Protein AF-0000000065801643 (afdb_homodimer)

Secondary structure (DSSP, 8-state):
--EEEEEE--SS-TTT-HHHHHHHHHHHHHHHH-TTSEEEEEEGGGTT--PPPHHHHHHHHSPP-GGGGGSTTHHHHHHHHH-SEEEEE---BTTB--HHHHHHHHHH--BTTTEEEETTEEEES-TT-EEEEEEE-SS--SSTTGGGG--HHHHHHHHHHHTT--EEEEEEE--TTSTT--HHHHHHHHHHHHHHHHHH-/--EEEEEE--SS-TTT-HHHHHHHHHHHHHHHH-TTSEEEEEEGGGTT--PPPHHHHHHHHSPP-GGGGGSTTHHHHHHHHH-SEEEEE---BTTB--HHHHHHHHHH--BTTTEEEETTEEEES-TT-EEEEEEE-SS--SSTTGGGG--HHHHHHHHHHHTT--EEEEEEE--TTSTT--HHHHHHHHHHHHHHHHHH-

Organism: Caldicellulosiruptor saccharolyticus (strain ATCC 43494 / DSM 8903 / Tp8T 6331) (NCBI:txid351627)

Nearest PDB structures (foldseek):
  6jxn-assembly2_B  TM=9.187E-01  e=3.057E-22  Bacillus smithii
  3w77-assembly1_B  TM=9.261E-01  e=8.672E-22  Bacillus sp. B29
  6qu0-assembly1_B  TM=9.124E-01  e=9.737E-22  Halalkalibacter okhensis
  3p0r-assembly1_A-2  TM=9.092E-01  e=5.781E-22  Bacillus anthracis str. Sterne
  3w78-assembly2_D  TM=9.044E-01  e=9.737E-22  Bacillus sp. B29

Sequence (402 aa):
MAKLLYIKANPKSDQSSRTFIISEHFIKVYKEFHPNDQIITLDLYKEGIHFLSQEDINDIFAPKTEASKHHPILKYAYQFLEADKYVFAAPMWNLGIPAILKAYIDYITVSGITFKYTEQGAVGLLRGKKAVHIMATGGEYKTPPFSDFEMANRYLKTILGFMGVEDFQTITAQRLDIVGEDVEKIISNALKEAEEIAKRFMAKLLYIKANPKSDQSSRTFIISEHFIKVYKEFHPNDQIITLDLYKEGIHFLSQEDINDIFAPKTEASKHHPILKYAYQFLEADKYVFAAPMWNLGIPAILKAYIDYITVSGITFKYTEQGAVGLLRGKKAVHIMATGGEYKTPPFSDFEMANRYLKTILGFMGVEDFQTITAQRLDIVGEDVEKIISNALKEAEEIAKRF

Solvent-accessible surface area (backbone atoms only — not comparable to full-atom values): 21100 Å² total; per-residue (Å²): 122,50,34,33,38,38,37,36,44,64,66,55,51,60,88,72,25,72,26,38,49,37,43,52,48,20,51,54,43,24,44,71,66,39,71,72,41,46,76,46,78,41,51,47,87,75,66,74,74,67,72,76,43,53,65,52,52,52,58,61,71,41,85,83,52,82,67,39,58,72,33,94,51,44,27,52,20,50,53,58,59,70,34,42,30,38,38,38,31,36,37,54,43,88,48,20,53,35,30,62,48,47,33,49,50,62,43,33,66,32,72,78,63,26,23,38,79,52,97,92,40,77,45,35,61,35,62,90,25,39,38,36,42,28,28,30,31,46,54,68,46,85,49,82,77,40,29,78,53,51,41,26,69,55,45,52,51,48,54,39,38,57,26,26,30,71,53,65,47,75,48,65,33,55,35,63,65,42,87,88,54,62,52,68,59,42,47,53,51,34,39,53,51,29,44,59,47,29,62,72,102,120,50,35,33,38,37,37,38,43,65,66,55,52,59,88,73,25,73,27,37,48,36,42,53,48,20,51,54,43,24,43,71,66,38,72,72,42,46,77,45,78,42,51,48,86,76,66,74,75,66,72,76,43,53,68,52,50,52,57,60,70,41,86,84,52,81,69,38,57,72,33,95,52,45,27,52,19,50,52,58,59,69,36,44,30,38,37,41,31,36,38,55,43,88,47,19,54,37,30,62,47,46,32,51,52,61,43,33,69,30,72,78,64,26,22,37,81,51,96,90,40,77,44,36,61,36,62,90,24,40,37,37,41,29,28,30,30,47,55,69,45,86,50,81,76,39,29,78,52,49,42,27,68,56,46,52,52,48,53,38,37,56,26,25,29,71,52,65,46,75,47,65,34,56,36,63,66,42,88,89,54,62,50,68,58,42,48,52,51,35,41,52,52,31,43,60,48,29,62,72,102

pLDDT: mean 97.33, std 2.16, range [87.81, 98.94]

Foldseek 3Di:
DFEEEEEEDDPDDLVVDLLSVQVVLLVVLLCVQPVPYHYHYHYLVVLPQDAADPVNVVLLQDDDDPCLCVDSQLVLLQVVLRGQEYEARFEDDQLATDPSVVSNLVSNLGAPRQWHADPVGIAADNANGAYEYRYEEQADQPDPPNVVSRHHLVVVQVSNVSNHHNHYYYQYQYNCNPPPDPNVVSSVVSNVVSNVVSNVD/DFEEEEEEDDPDDLVVDLLSVQVVLLVVLLCVQPVPYHYHYHYLVVLPQDAADPVNVVLLQDDDDPCLCVPSQLVLLQVVLRGQEYEARFEDDQLATDPSVVSNLVSNLGDPRQWHADPVGIAADNANGAYEYRYEEQADQPDPPNVVSRHHLVVVQVSNVSNHHNHYYYQYQYNCNPPPDPNVVSSVVSNVVSNVVSNVD

InterPro domains:
  IPR003680 Flavodoxin-like fold [PF02525] (3-196)
  IPR023048 NADH:quinone oxidoreductase, FMN-dependent [MF_01216] (2-201)
  IPR029039 Flavoprotein-like superfamily [G3DSA:3.40.50.360] (1-201)
  IPR029039 Flavoprotein-like superfamily [SSF52218] (1-201)
  IPR050104 FMN-dependent NADH:quinone oxidoreductase, azoreductase type 1 [PTHR43741] (1-201)

Radius of gyration: 21.38 Å; Cα contacts (8 Å, |Δi|>4): 762; chains: 2; bounding box: 57×62×45 Å

Structure (mmCIF, N/CA/C/O backbone):
data_AF-0000000065801643-model_v1
#
loop_
_entity.id
_entity.type
_entity.pdbx_description
1 polymer 'FMN-dependent NADH:quinone oxidoreductase'
#
loop_
_atom_site.group_PDB
_atom_site.id
_atom_site.type_symbol
_atom_site.label_atom_id
_atom_site.label_alt_id
_atom_site.label_comp_id
_atom_site.label_asym_id
_atom_site.label_entity_id
_atom_site.label_seq_id
_atom_site.pdbx_PDB_ins_code
_atom_site.Cartn_x
_atom_site.Cartn_y
_atom_site.Cartn_z
_atom_site.occupancy
_atom_site.B_iso_or_equiv
_atom_site.auth_seq_id
_atom_site.auth_comp_id
_atom_site.auth_asym_id
_atom_site.auth_atom_id
_atom_site.pdbx_PDB_model_num
ATOM 1 N N . MET A 1 1 ? -1.654 -31.312 -13.078 1 92.44 1 MET A N 1
ATOM 2 C CA . MET A 1 1 ? -2.227 -30.797 -11.836 1 92.44 1 MET A CA 1
ATOM 3 C C . MET A 1 1 ? -1.633 -29.438 -11.477 1 92.44 1 MET A C 1
ATOM 5 O O . MET A 1 1 ? -0.413 -29.297 -11.383 1 92.44 1 MET A O 1
ATOM 9 N N . ALA A 1 2 ? -2.504 -28.453 -11.328 1 97.69 2 ALA A N 1
ATOM 10 C CA . ALA A 1 2 ? -2.008 -27.094 -11.055 1 97.69 2 ALA A CA 1
ATOM 11 C C . ALA A 1 2 ? -2.082 -26.781 -9.562 1 97.69 2 ALA A C 1
ATOM 13 O O . ALA A 1 2 ? -2.834 -27.422 -8.82 1 97.69 2 ALA A O 1
ATOM 14 N N . LYS A 1 3 ? -1.218 -25.938 -9.133 1 98.69 3 LYS A N 1
ATOM 15 C CA . LYS A 1 3 ? -1.236 -25.406 -7.777 1 98.69 3 LYS A CA 1
ATOM 16 C C . LYS A 1 3 ? -1.83 -24 -7.754 1 98.69 3 LYS A C 1
ATOM 18 O O . LYS A 1 3 ? -1.33 -23.094 -8.43 1 98.69 3 LYS A O 1
ATOM 23 N N . LEU A 1 4 ? -2.92 -23.828 -7.043 1 98.81 4 LEU A N 1
ATOM 24 C CA . LEU A 1 4 ? -3.572 -22.531 -6.879 1 98.81 4 LEU A CA 1
ATOM 25 C C . LEU A 1 4 ? -3.34 -21.984 -5.477 1 98.81 4 LEU A C 1
ATOM 27 O O . LEU A 1 4 ? -3.652 -22.641 -4.484 1 98.81 4 LEU A O 1
ATOM 31 N N . LEU A 1 5 ? -2.701 -20.875 -5.391 1 98.94 5 LEU A N 1
ATOM 32 C CA . LEU A 1 5 ? -2.482 -20.172 -4.129 1 98.94 5 LEU A CA 1
ATOM 33 C C . LEU A 1 5 ? -3.598 -19.172 -3.861 1 98.94 5 LEU A C 1
ATOM 35 O O . LEU A 1 5 ? -3.756 -18.188 -4.609 1 98.94 5 LEU A O 1
ATOM 39 N N . TYR A 1 6 ? -4.441 -19.422 -2.85 1 98.88 6 TYR A N 1
ATOM 40 C CA . TYR A 1 6 ? -5.551 -18.578 -2.42 1 98.88 6 TYR A CA 1
ATOM 41 C C . TYR A 1 6 ? -5.129 -17.672 -1.267 1 98.88 6 TYR A C 1
ATOM 43 O O . TYR A 1 6 ? -5 -18.125 -0.128 1 98.88 6 TYR A O 1
ATOM 51 N N . ILE A 1 7 ? -4.934 -16.359 -1.586 1 98.94 7 ILE A N 1
ATOM 52 C CA . ILE A 1 7 ? -4.379 -15.391 -0.647 1 98.94 7 ILE A CA 1
ATOM 53 C C . ILE A 1 7 ? -5.496 -14.516 -0.081 1 98.94 7 ILE A C 1
ATOM 55 O O . ILE A 1 7 ? -6.148 -13.773 -0.819 1 98.94 7 ILE A O 1
ATOM 59 N N . LYS A 1 8 ? -5.707 -14.594 1.217 1 98.81 8 LYS A N 1
ATOM 60 C CA . LYS A 1 8 ? -6.75 -13.852 1.921 1 98.81 8 LYS A CA 1
ATOM 61 C C . LYS A 1 8 ? -6.16 -12.688 2.715 1 98.81 8 LYS A C 1
ATOM 63 O O . LYS A 1 8 ? -5.285 -12.891 3.562 1 98.81 8 LYS A O 1
ATOM 68 N N . ALA A 1 9 ? -6.66 -11.477 2.43 1 98.69 9 ALA A N 1
ATOM 69 C CA . ALA A 1 9 ? -6.094 -10.297 3.076 1 98.69 9 ALA A CA 1
ATOM 70 C C . ALA A 1 9 ? -7.188 -9.43 3.697 1 98.69 9 ALA A C 1
ATOM 72 O O . ALA A 1 9 ? -7.289 -8.242 3.398 1 98.69 9 ALA A O 1
ATOM 73 N N . ASN A 1 10 ? -7.941 -9.953 4.59 1 97.88 10 ASN A N 1
ATOM 74 C CA . ASN A 1 10 ? -8.984 -9.305 5.375 1 97.88 10 ASN A CA 1
ATOM 75 C C . ASN A 1 10 ? -9.125 -9.945 6.754 1 97.88 10 ASN A C 1
ATOM 77 O O . ASN A 1 10 ? -9.117 -11.164 6.883 1 97.88 10 ASN A O 1
ATOM 81 N N . PRO A 1 11 ? -9.18 -9.133 7.816 1 97.44 11 PRO A N 1
ATOM 82 C CA . PRO A 1 11 ? -9.273 -9.719 9.156 1 97.44 11 PRO A CA 1
ATOM 83 C C . PRO A 1 11 ? -10.68 -10.211 9.484 1 97.44 11 PRO A C 1
ATOM 85 O O . PRO A 1 11 ? -10.875 -10.906 10.484 1 97.44 11 PRO A O 1
ATOM 88 N N . LYS A 1 12 ? -11.695 -9.844 8.711 1 95.81 12 LYS A N 1
ATOM 89 C CA . LYS A 1 12 ? -13.07 -10.281 8.93 1 95.81 12 LYS A CA 1
ATOM 90 C C . LYS A 1 12 ? -13.219 -11.773 8.633 1 95.81 12 LYS A C 1
ATOM 92 O O . LYS A 1 12 ? -12.422 -12.344 7.891 1 95.81 12 LYS A O 1
ATOM 97 N N . SER A 1 13 ? -14.227 -12.375 9.18 1 94 13 SER A N 1
ATOM 98 C CA . SER A 1 13 ? -14.523 -13.781 8.906 1 94 13 SER A CA 1
ATOM 99 C C . SER A 1 13 ? -15.062 -13.961 7.492 1 94 13 SER A C 1
ATOM 101 O O . SER A 1 13 ? -15.469 -13 6.848 1 94 13 SER A O 1
ATOM 103 N N . ASP A 1 14 ? -15.078 -15.164 7.008 1 94 14 ASP A N 1
ATOM 104 C CA . ASP A 1 14 ? -15.562 -15.508 5.676 1 94 14 ASP A CA 1
ATOM 105 C C . ASP A 1 14 ? -17.016 -15.078 5.496 1 94 14 ASP A C 1
ATOM 107 O O . ASP A 1 14 ? -17.438 -14.703 4.395 1 94 14 ASP A O 1
ATOM 111 N N . GLN A 1 15 ? -17.75 -15.062 6.621 1 91.94 15 GLN A N 1
ATOM 112 C CA . GLN A 1 15 ? -19.172 -14.758 6.555 1 91.94 15 GLN A CA 1
ATOM 113 C C . GLN A 1 15 ? -19.422 -13.258 6.641 1 91.94 15 GLN A C 1
ATOM 115 O O . GLN A 1 15 ? -20.422 -12.758 6.105 1 91.94 15 GLN A O 1
ATOM 120 N N . SER A 1 16 ? -18.5 -12.594 7.172 1 93.25 16 SER A N 1
ATOM 121 C CA . SER A 1 16 ? -18.719 -11.18 7.43 1 93.25 16 SER A CA 1
ATOM 122 C C . SER A 1 16 ? -18.062 -10.305 6.367 1 93.25 16 SER A C 1
ATOM 124 O O . SER A 1 16 ? -18.375 -9.125 6.238 1 93.25 16 SER A O 1
ATOM 126 N N . SER A 1 17 ? -17.156 -10.867 5.656 1 96.5 17 SER A N 1
ATOM 127 C CA . SER A 1 17 ? -16.469 -10.141 4.594 1 96.5 17 SER A CA 1
ATOM 128 C C . SER A 1 17 ? -17.172 -10.328 3.254 1 96.5 17 SER A C 1
ATOM 130 O O . SER A 1 17 ? -17.297 -11.453 2.764 1 96.5 17 SER A O 1
ATOM 132 N N . ARG A 1 18 ? -17.656 -9.266 2.672 1 97.44 18 ARG A N 1
ATOM 133 C CA . ARG A 1 18 ? -18.266 -9.32 1.351 1 97.44 18 ARG A CA 1
ATOM 134 C C . ARG A 1 18 ? -17.297 -9.859 0.312 1 97.44 18 ARG A C 1
ATOM 136 O O . ARG A 1 18 ? -17.688 -10.602 -0.594 1 97.44 18 ARG A O 1
ATOM 143 N N . THR A 1 19 ? -15.984 -9.492 0.449 1 98.56 19 THR A N 1
ATOM 144 C CA . THR A 1 19 ? -14.93 -10.016 -0.412 1 98.56 19 THR A CA 1
ATOM 145 C C . THR A 1 19 ? -14.82 -11.531 -0.283 1 98.56 19 THR A C 1
ATOM 147 O O . THR A 1 19 ? -14.773 -12.242 -1.288 1 98.56 19 THR A O 1
ATOM 150 N N . PHE A 1 20 ? -14.828 -12.047 0.951 1 98.62 20 PHE A N 1
ATOM 151 C CA . PHE A 1 20 ? -14.633 -13.469 1.178 1 98.62 20 PHE A CA 1
ATOM 152 C C . PHE A 1 20 ? -15.859 -14.266 0.747 1 98.62 20 PHE A C 1
ATOM 154 O O . PHE A 1 20 ? -15.734 -15.398 0.273 1 98.62 20 PHE A O 1
ATOM 161 N N . ILE A 1 21 ? -17.078 -13.648 0.85 1 98.5 21 ILE A N 1
ATOM 162 C CA . ILE A 1 21 ? -18.266 -14.312 0.346 1 98.5 21 ILE A CA 1
ATOM 163 C C . ILE A 1 21 ? -18.094 -14.641 -1.134 1 98.5 21 ILE A C 1
ATOM 165 O O . ILE A 1 21 ? -18.359 -15.766 -1.562 1 98.5 21 ILE A O 1
ATOM 169 N N . ILE A 1 22 ? -17.562 -13.734 -1.875 1 98.81 22 ILE A N 1
ATOM 170 C CA . ILE A 1 22 ? -17.375 -13.906 -3.312 1 98.81 22 ILE A CA 1
ATOM 171 C C . ILE A 1 22 ? -16.203 -14.844 -3.578 1 98.81 22 ILE A C 1
ATOM 173 O O . ILE A 1 22 ? -16.297 -15.758 -4.398 1 98.81 22 ILE A O 1
ATOM 177 N N . SER A 1 23 ? -15.062 -14.68 -2.877 1 98.88 23 SER A N 1
ATOM 178 C CA . SER A 1 23 ? -13.867 -15.461 -3.148 1 98.88 23 SER A CA 1
ATOM 179 C C . SER A 1 23 ? -14.055 -16.922 -2.729 1 98.88 23 SER A C 1
ATOM 181 O O . SER A 1 23 ? -13.562 -17.828 -3.396 1 98.88 23 SER A O 1
ATOM 183 N N . GLU A 1 24 ? -14.758 -17.125 -1.599 1 98.75 24 GLU A N 1
ATOM 184 C CA . GLU A 1 24 ? -15.031 -18.5 -1.17 1 98.75 24 GLU A CA 1
ATOM 185 C C . GLU A 1 24 ? -15.914 -19.219 -2.18 1 98.75 24 GLU A C 1
ATOM 187 O O . GLU A 1 24 ? -15.727 -20.406 -2.434 1 98.75 24 GLU A O 1
ATOM 192 N N . HIS A 1 25 ? -16.859 -18.484 -2.711 1 98.75 25 HIS A N 1
ATOM 193 C CA . HIS A 1 25 ? -17.688 -19.078 -3.764 1 98.75 25 HIS A CA 1
ATOM 194 C C . HIS A 1 25 ? -16.859 -19.406 -4.996 1 98.75 25 HIS A C 1
ATOM 196 O O . HIS A 1 25 ? -17 -20.484 -5.574 1 98.75 25 HIS A O 1
ATOM 202 N N . PHE A 1 26 ? -15.969 -18.5 -5.418 1 98.94 26 PHE A N 1
ATOM 203 C CA . PHE A 1 26 ? -15.039 -18.766 -6.516 1 98.94 26 PHE A CA 1
ATOM 204 C C . PHE A 1 26 ? -14.266 -20.047 -6.277 1 98.94 26 PHE A C 1
ATOM 206 O O . PHE A 1 26 ? -14.195 -20.906 -7.164 1 98.94 26 PHE A O 1
ATOM 213 N N . ILE A 1 27 ? -13.695 -20.188 -5.094 1 98.88 27 ILE A N 1
ATOM 214 C CA . ILE A 1 27 ? -12.852 -21.328 -4.758 1 98.88 27 ILE A CA 1
ATOM 215 C C . ILE A 1 27 ? -13.672 -22.609 -4.777 1 98.88 27 ILE A C 1
ATOM 217 O O . ILE A 1 27 ? -13.219 -23.641 -5.266 1 98.88 27 ILE A O 1
ATOM 221 N N . LYS A 1 28 ? -14.891 -22.531 -4.215 1 98.62 28 LYS A N 1
ATOM 222 C CA . LYS A 1 28 ? -15.773 -23.688 -4.215 1 98.62 28 LYS A CA 1
ATOM 223 C C . LYS A 1 28 ? -16.047 -24.172 -5.637 1 98.62 28 LYS A C 1
ATOM 225 O O . LYS A 1 28 ? -15.898 -25.359 -5.934 1 98.62 28 LYS A O 1
ATOM 230 N N . VAL A 1 29 ? -16.422 -23.297 -6.512 1 98.81 29 VAL A N 1
ATOM 231 C CA . VAL A 1 29 ? -16.719 -23.641 -7.898 1 98.81 29 VAL A CA 1
ATOM 232 C C . VAL A 1 29 ? -15.453 -24.125 -8.594 1 98.81 29 VAL A C 1
ATOM 234 O O . VAL A 1 29 ? -15.484 -25.109 -9.336 1 98.81 29 VAL A O 1
ATOM 237 N N . TYR A 1 30 ? -14.312 -23.422 -8.383 1 98.81 30 TYR A N 1
ATOM 238 C CA . TYR A 1 30 ? -13.039 -23.828 -8.961 1 98.81 30 TYR A CA 1
ATOM 239 C C . TYR A 1 30 ? -12.711 -25.281 -8.633 1 98.81 30 TYR A C 1
ATOM 241 O O . TYR A 1 30 ? -12.312 -26.047 -9.516 1 98.81 30 TYR A O 1
ATOM 249 N N . LYS A 1 31 ? -12.883 -25.609 -7.406 1 98.31 31 LYS A N 1
ATOM 250 C CA . LYS A 1 31 ? -12.594 -26.969 -6.949 1 98.31 31 LYS A CA 1
ATOM 251 C C . LYS A 1 31 ? -13.461 -27.984 -7.688 1 98.31 31 LYS A C 1
ATOM 253 O O . LYS A 1 31 ? -12.992 -29.078 -8.008 1 98.31 31 LYS A O 1
ATOM 258 N N . GLU A 1 32 ? -14.656 -27.625 -7.926 1 98.19 32 GLU A N 1
ATOM 259 C CA . GLU A 1 32 ? -15.586 -28.516 -8.617 1 98.19 32 GLU A CA 1
ATOM 260 C C . GLU A 1 32 ? -15.148 -28.75 -10.055 1 98.19 32 GLU A C 1
ATOM 262 O O . GLU A 1 32 ? -15.281 -29.875 -10.57 1 98.19 32 GLU A O 1
ATOM 267 N N . PHE A 1 33 ? -14.594 -27.797 -10.648 1 98.19 33 PHE A N 1
ATOM 268 C CA . PHE A 1 33 ? -14.297 -27.891 -12.07 1 98.19 33 PHE A CA 1
ATOM 269 C C . PHE A 1 33 ? -12.836 -28.234 -12.305 1 98.19 33 PHE A C 1
ATOM 271 O O . PHE A 1 33 ? -12.438 -28.594 -13.414 1 98.19 33 PHE A O 1
ATOM 278 N N . HIS A 1 34 ? -12.031 -28.141 -11.273 1 98.25 34 HIS A N 1
ATOM 279 C CA . HIS A 1 34 ? -10.625 -28.516 -11.312 1 98.25 34 HIS A CA 1
ATOM 280 C C . HIS A 1 34 ? -10.266 -29.438 -10.141 1 98.25 34 HIS A C 1
ATOM 282 O O . HIS A 1 34 ? -9.367 -29.125 -9.359 1 98.25 34 HIS A O 1
ATOM 288 N N . PRO A 1 35 ? -10.852 -30.562 -10.094 1 97.38 35 PRO A N 1
ATOM 289 C CA . PRO A 1 35 ? -10.766 -31.438 -8.914 1 97.38 35 PRO A CA 1
ATOM 290 C C . PRO A 1 35 ? -9.352 -31.953 -8.672 1 97.38 35 PRO A C 1
ATOM 292 O O . PRO A 1 35 ? -9.023 -32.375 -7.559 1 97.38 35 PRO A O 1
ATOM 295 N N . ASN A 1 36 ? -8.477 -31.906 -9.633 1 97.94 36 ASN A N 1
ATOM 296 C CA . ASN A 1 36 ? -7.137 -32.469 -9.477 1 97.94 36 ASN A CA 1
ATOM 297 C C . ASN A 1 36 ? -6.137 -31.391 -9.047 1 97.94 36 ASN A C 1
ATOM 299 O O . ASN A 1 36 ? -4.996 -31.688 -8.695 1 97.94 36 ASN A O 1
ATOM 303 N N . ASP A 1 37 ? -6.523 -30.109 -9.117 1 98.44 37 ASP A N 1
ATOM 304 C CA . ASP A 1 37 ? -5.633 -29.016 -8.727 1 98.44 37 ASP A CA 1
ATOM 305 C C . ASP A 1 37 ? -5.488 -28.938 -7.207 1 98.44 37 ASP A C 1
ATOM 307 O O . ASP A 1 37 ? -6.402 -29.312 -6.473 1 98.44 37 ASP A O 1
ATOM 311 N N . GLN A 1 38 ? -4.363 -28.609 -6.758 1 98.62 38 GLN A N 1
ATOM 312 C CA . GLN A 1 38 ? -4.113 -28.375 -5.34 1 98.62 38 GLN A CA 1
ATOM 313 C C . GLN A 1 38 ? -4.375 -26.922 -4.973 1 98.62 38 GLN A C 1
ATOM 315 O O . GLN A 1 38 ? -3.844 -26 -5.609 1 98.62 38 GLN A O 1
ATOM 320 N N . ILE A 1 39 ? -5.207 -26.734 -4 1 98.62 39 ILE A N 1
ATOM 321 C CA . ILE A 1 39 ? -5.484 -25.391 -3.51 1 98.62 39 ILE A CA 1
ATOM 322 C C . ILE A 1 39 ? -4.781 -25.172 -2.172 1 98.62 39 ILE A C 1
ATOM 324 O O . ILE A 1 39 ? -4.973 -25.938 -1.229 1 98.62 39 ILE A O 1
ATOM 328 N N . ILE A 1 40 ? -3.928 -24.219 -2.072 1 98.62 40 ILE A N 1
ATOM 329 C CA . ILE A 1 40 ? -3.248 -23.812 -0.848 1 98.62 40 ILE A CA 1
ATOM 330 C C . ILE A 1 40 ? -3.805 -22.469 -0.376 1 98.62 40 ILE A C 1
ATOM 332 O O . ILE A 1 40 ? -3.742 -21.469 -1.102 1 98.62 40 ILE A O 1
ATOM 336 N N . THR A 1 41 ? -4.375 -22.438 0.786 1 98.56 41 THR A N 1
ATOM 337 C CA . THR A 1 41 ? -4.945 -21.219 1.335 1 98.56 41 THR A CA 1
ATOM 338 C C . THR A 1 41 ? -3.945 -20.516 2.25 1 98.56 41 THR A C 1
ATOM 340 O O . THR A 1 41 ? -3.389 -21.125 3.158 1 98.56 41 THR A O 1
ATOM 343 N N . LEU A 1 42 ? -3.715 -19.328 1.94 1 98.5 42 LEU A N 1
ATOM 344 C CA . LEU A 1 42 ? -2.848 -18.469 2.742 1 98.5 42 LEU A CA 1
ATOM 345 C C . LEU A 1 42 ? -3.633 -17.297 3.338 1 98.5 42 LEU A C 1
ATOM 347 O O . LEU A 1 42 ? -3.877 -16.297 2.66 1 98.5 42 LEU A O 1
ATOM 351 N N . ASP A 1 43 ? -4.055 -17.453 4.566 1 98.62 43 ASP A N 1
ATOM 352 C CA . ASP A 1 43 ? -4.648 -16.344 5.309 1 98.62 43 ASP A CA 1
ATOM 353 C C . ASP A 1 43 ? -3.568 -15.469 5.93 1 98.62 43 ASP A C 1
ATOM 355 O O . ASP A 1 43 ? -2.939 -15.844 6.918 1 98.62 43 ASP A O 1
ATOM 359 N N . LEU A 1 44 ? -3.383 -14.266 5.461 1 98.75 44 LEU A N 1
ATOM 360 C CA . LEU A 1 44 ? -2.238 -13.445 5.836 1 98.75 44 LEU A CA 1
ATOM 361 C C . LEU A 1 44 ? -2.311 -13.055 7.309 1 98.75 44 LEU A C 1
ATOM 363 O O . LEU A 1 44 ? -1.278 -12.883 7.961 1 98.75 44 LEU A O 1
ATOM 367 N N . TYR A 1 45 ? -3.502 -12.93 7.852 1 98.19 45 TYR A N 1
ATOM 368 C CA . TYR A 1 45 ? -3.654 -12.531 9.25 1 98.19 45 TYR A CA 1
ATOM 369 C C . TYR A 1 45 ? -3.307 -13.688 10.18 1 98.19 45 TYR A C 1
ATOM 371 O O . TYR A 1 45 ? -3.16 -13.484 11.391 1 98.19 45 TYR A O 1
ATOM 379 N N . LYS A 1 46 ? -3.088 -14.875 9.617 1 97.75 46 LYS A N 1
ATOM 380 C CA . LYS A 1 46 ? -2.736 -16.031 10.438 1 97.75 46 LYS A CA 1
ATOM 381 C C . LYS A 1 46 ? -1.283 -16.438 10.211 1 97.75 46 LYS A C 1
ATOM 383 O O . LYS A 1 46 ? -0.817 -17.438 10.773 1 97.75 46 LYS A O 1
ATOM 388 N N . GLU A 1 47 ? -0.497 -15.711 9.414 1 97.38 47 GLU A N 1
ATOM 389 C CA . GLU A 1 47 ? 0.842 -16.109 9 1 97.38 47 GLU A CA 1
ATOM 390 C C . GLU A 1 47 ? 1.915 -15.406 9.82 1 97.38 47 GLU A C 1
ATOM 392 O O . GLU A 1 47 ? 3.105 -15.695 9.68 1 97.38 47 GLU A O 1
ATOM 397 N N . GLY A 1 48 ? 1.515 -14.461 10.641 1 96.12 48 GLY A N 1
ATOM 398 C CA . GLY A 1 48 ? 2.502 -13.703 11.391 1 96.12 48 GLY A CA 1
ATOM 399 C C . GLY A 1 48 ? 3.281 -12.719 10.539 1 96.12 48 GLY A C 1
ATOM 400 O O . GLY A 1 48 ? 4.473 -12.5 10.758 1 96.12 48 GLY A O 1
ATOM 401 N N . ILE A 1 49 ? 2.65 -12.203 9.516 1 97.81 49 ILE A N 1
ATOM 402 C CA . ILE A 1 49 ? 3.246 -11.195 8.633 1 97.81 49 ILE A CA 1
ATOM 403 C C . ILE A 1 49 ? 3.605 -9.953 9.438 1 97.81 49 ILE A C 1
ATOM 405 O O . ILE A 1 49 ? 2.834 -9.516 10.297 1 97.81 49 ILE A O 1
ATOM 409 N N . HIS A 1 50 ? 4.77 -9.367 9.188 1 98.12 50 HIS A N 1
ATOM 410 C CA . HIS A 1 50 ? 5.219 -8.133 9.828 1 98.12 50 HIS A CA 1
ATOM 411 C C . HIS A 1 50 ? 5.824 -7.172 8.812 1 98.12 50 HIS A C 1
ATOM 413 O O . HIS A 1 50 ? 5.996 -7.523 7.645 1 98.12 50 HIS A O 1
ATOM 419 N N . PHE A 1 51 ? 6.035 -5.965 9.203 1 98.56 51 PHE A N 1
ATOM 420 C CA . PHE A 1 51 ? 6.719 -4.996 8.352 1 98.56 51 PHE A CA 1
ATOM 421 C C . PHE A 1 51 ? 8.203 -5.328 8.25 1 98.56 51 PHE A C 1
ATOM 423 O O . PHE A 1 51 ? 8.836 -5.688 9.242 1 98.56 51 PHE A O 1
ATOM 430 N N . LEU A 1 52 ? 8.781 -5.223 7.098 1 98.25 52 LEU A N 1
ATOM 431 C CA . LEU A 1 52 ? 10.172 -5.602 6.879 1 98.25 52 LEU A CA 1
ATOM 432 C C . LEU A 1 52 ? 11.109 -4.734 7.711 1 98.25 52 LEU A C 1
ATOM 434 O O . LEU A 1 52 ? 11.031 -3.504 7.656 1 98.25 52 LEU A O 1
ATOM 438 N N . SER A 1 53 ? 11.984 -5.352 8.453 1 97.38 53 SER A N 1
ATOM 439 C CA . SER A 1 53 ? 13.07 -4.691 9.18 1 97.38 53 SER A CA 1
ATOM 440 C C . SER A 1 53 ? 14.305 -4.531 8.305 1 97.38 53 SER A C 1
ATOM 442 O O . SER A 1 53 ? 14.336 -5.027 7.172 1 97.38 53 SER A O 1
ATOM 444 N N . GLN A 1 54 ? 15.234 -3.826 8.812 1 96.19 54 GLN A N 1
ATOM 445 C CA . GLN A 1 54 ? 16.5 -3.705 8.086 1 96.19 54 GLN A CA 1
ATOM 446 C C . GLN A 1 54 ? 17.141 -5.07 7.879 1 96.19 54 GLN A C 1
ATOM 448 O O . GLN A 1 54 ? 17.703 -5.344 6.812 1 96.19 54 GLN A O 1
ATOM 453 N N . GLU A 1 55 ? 17.078 -5.895 8.875 1 96.75 55 GLU A N 1
ATOM 454 C CA . GLU A 1 55 ? 17.625 -7.242 8.781 1 96.75 55 GLU A CA 1
ATOM 455 C C . GLU A 1 55 ? 16.906 -8.055 7.707 1 96.75 55 GLU A C 1
ATOM 457 O O . GLU A 1 55 ? 17.547 -8.766 6.93 1 96.75 55 GLU A O 1
ATOM 462 N N . ASP A 1 56 ? 15.586 -7.992 7.688 1 97.25 56 ASP A N 1
ATOM 463 C CA . ASP A 1 56 ? 14.812 -8.68 6.656 1 97.25 56 ASP A CA 1
ATOM 464 C C . ASP A 1 56 ? 15.266 -8.258 5.262 1 97.25 56 ASP A C 1
ATOM 466 O O . ASP A 1 56 ? 15.469 -9.102 4.387 1 97.25 56 ASP A O 1
ATOM 470 N N . ILE A 1 57 ? 15.406 -6.965 5.059 1 96.69 57 ILE A N 1
ATOM 471 C CA . ILE A 1 57 ? 15.805 -6.402 3.77 1 96.69 57 ILE A CA 1
ATOM 472 C C . ILE A 1 57 ? 17.172 -6.941 3.375 1 96.69 57 ILE A C 1
ATOM 474 O O . ILE A 1 57 ? 17.391 -7.348 2.229 1 96.69 57 ILE A O 1
ATOM 478 N N . ASN A 1 58 ? 18.078 -6.945 4.371 1 95.81 58 ASN A N 1
ATOM 479 C CA . ASN A 1 58 ? 19.406 -7.504 4.109 1 95.81 58 ASN A CA 1
ATOM 480 C C . ASN A 1 58 ? 19.328 -8.953 3.645 1 95.81 58 ASN A C 1
ATOM 482 O O . ASN A 1 58 ? 20.016 -9.352 2.705 1 95.81 58 ASN A O 1
ATOM 486 N N . ASP A 1 59 ? 18.484 -9.727 4.273 1 95.88 59 ASP A N 1
ATOM 487 C CA . ASP A 1 59 ? 18.297 -11.133 3.912 1 95.88 59 ASP A CA 1
ATOM 488 C C . ASP A 1 59 ? 17.719 -11.266 2.508 1 95.88 59 ASP A C 1
ATOM 490 O O . ASP A 1 59 ? 18.156 -12.117 1.731 1 95.88 59 ASP A O 1
ATOM 494 N N . ILE A 1 60 ? 16.781 -10.461 2.188 1 96.19 60 ILE A N 1
ATOM 495 C CA . ILE A 1 60 ? 16.094 -10.492 0.9 1 96.19 60 ILE A CA 1
ATOM 496 C C . ILE A 1 60 ? 17.094 -10.172 -0.22 1 96.19 60 ILE A C 1
ATOM 498 O O . ILE A 1 60 ? 17.016 -10.758 -1.306 1 96.19 60 ILE A O 1
ATOM 502 N N . PHE A 1 61 ? 18.047 -9.344 0.049 1 94.62 61 PHE A N 1
ATOM 503 C CA . PHE A 1 61 ? 18.969 -8.906 -0.982 1 94.62 61 PHE A CA 1
ATOM 504 C C . PHE A 1 61 ? 20.188 -9.812 -1.03 1 94.62 61 PHE A C 1
ATOM 506 O O . PHE A 1 61 ? 20.984 -9.742 -1.97 1 94.62 61 PHE A O 1
ATOM 513 N N . ALA A 1 62 ? 20.359 -10.641 -0.024 1 95.25 62 ALA A N 1
ATOM 514 C CA . ALA A 1 62 ? 21.484 -11.57 0.022 1 95.25 62 ALA A CA 1
ATOM 515 C C . ALA A 1 62 ? 21.344 -12.648 -1.054 1 95.25 62 ALA A C 1
ATOM 517 O O . ALA A 1 62 ? 20.25 -12.898 -1.56 1 95.25 62 ALA A O 1
ATOM 518 N N . PRO A 1 63 ? 22.438 -13.25 -1.456 1 95.56 63 PRO A N 1
ATOM 519 C CA . PRO A 1 63 ? 22.359 -14.352 -2.414 1 95.56 63 PRO A CA 1
ATOM 520 C C . PRO A 1 63 ? 21.422 -15.477 -1.952 1 95.56 63 PRO A C 1
ATOM 522 O O . PRO A 1 63 ? 21.375 -15.781 -0.758 1 95.56 63 PRO A O 1
ATOM 525 N N . LYS A 1 64 ? 20.797 -16.031 -2.9 1 96.62 64 LYS A N 1
ATOM 526 C CA . LYS A 1 64 ? 19.859 -17.109 -2.59 1 96.62 64 LYS A CA 1
ATOM 527 C C . LYS A 1 64 ? 20.578 -18.469 -2.574 1 96.62 64 LYS A C 1
ATOM 529 O O . LYS A 1 64 ? 21.406 -18.75 -3.441 1 96.62 64 LYS A O 1
ATOM 534 N N . THR A 1 65 ? 20.25 -19.219 -1.601 1 94.31 65 THR A N 1
ATOM 535 C CA . THR A 1 65 ? 20.75 -20.594 -1.458 1 94.31 65 THR A CA 1
ATOM 536 C C . THR A 1 65 ? 19.594 -21.562 -1.234 1 94.31 65 THR A C 1
ATOM 538 O O . THR A 1 65 ? 18.438 -21.156 -1.139 1 94.31 65 THR A O 1
ATOM 541 N N . GLU A 1 66 ? 19.906 -22.844 -1.147 1 93.25 66 GLU A N 1
ATOM 542 C CA . GLU A 1 66 ? 18.875 -23.828 -0.855 1 93.25 66 GLU A CA 1
ATOM 543 C C . GLU A 1 66 ? 18.234 -23.562 0.499 1 93.25 66 GLU A C 1
ATOM 545 O O . GLU A 1 66 ? 17.031 -23.828 0.683 1 93.25 66 GLU A O 1
ATOM 550 N N . ALA A 1 67 ? 18.984 -23.078 1.375 1 93.62 67 ALA A N 1
ATOM 551 C CA . ALA A 1 67 ? 18.484 -22.781 2.715 1 93.62 67 ALA A CA 1
ATOM 552 C C . ALA A 1 67 ? 17.469 -21.641 2.68 1 93.62 67 ALA A C 1
ATOM 554 O O . ALA A 1 67 ? 16.641 -21.516 3.592 1 93.62 67 ALA A O 1
ATOM 555 N N . SER A 1 68 ? 17.516 -20.812 1.642 1 95.31 68 SER A N 1
ATOM 556 C CA . SER A 1 68 ? 16.609 -19.672 1.5 1 95.31 68 SER A CA 1
ATOM 557 C C . SER A 1 68 ? 15.156 -20.141 1.393 1 95.31 68 SER A C 1
ATOM 559 O O . SER A 1 68 ? 14.234 -19.406 1.766 1 95.31 68 SER A O 1
ATOM 561 N N . LYS A 1 69 ? 14.977 -21.297 0.948 1 96.19 69 LYS A N 1
ATOM 562 C CA . LYS A 1 69 ? 13.641 -21.844 0.771 1 96.19 69 LYS A CA 1
ATOM 563 C C . LYS A 1 69 ? 12.93 -22 2.113 1 96.19 69 LYS A C 1
ATOM 565 O O . LYS A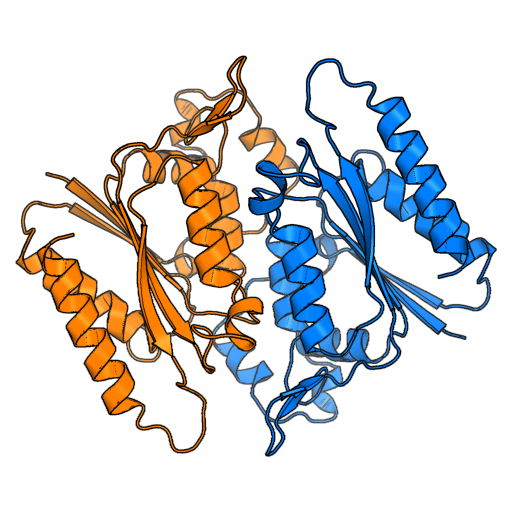 1 69 ? 11.695 -22.047 2.166 1 96.19 69 LYS A O 1
ATOM 570 N N . HIS A 1 70 ? 13.734 -22.047 3.189 1 96.5 70 HIS A N 1
ATOM 571 C CA . HIS A 1 70 ? 13.172 -22.266 4.52 1 96.5 70 HIS A CA 1
ATOM 572 C C . HIS A 1 70 ? 13.242 -20.984 5.348 1 96.5 70 HIS A C 1
ATOM 574 O O . HIS A 1 70 ? 12.914 -20.984 6.539 1 96.5 70 HIS A O 1
ATOM 580 N N . HIS A 1 71 ? 13.734 -19.922 4.746 1 96.88 71 HIS A N 1
ATOM 581 C CA . HIS A 1 71 ? 13.805 -18.641 5.422 1 96.88 71 HIS A CA 1
ATOM 582 C C . HIS A 1 71 ? 12.406 -18.125 5.773 1 96.88 71 HIS A C 1
ATOM 584 O O . HIS A 1 71 ? 11.477 -18.266 4.98 1 96.88 71 HIS A O 1
ATOM 590 N N . PRO A 1 72 ? 12.227 -17.516 6.918 1 96.62 72 PRO A N 1
ATOM 591 C CA . PRO A 1 72 ? 10.906 -17.125 7.402 1 96.62 72 PRO A CA 1
ATOM 592 C C . PRO A 1 72 ? 10.188 -16.172 6.441 1 96.62 72 PRO A C 1
ATOM 594 O O . PRO A 1 72 ? 8.953 -16.141 6.414 1 96.62 72 PRO A O 1
ATOM 597 N N . ILE A 1 73 ? 10.898 -15.461 5.652 1 97.62 73 ILE A N 1
ATOM 598 C CA . ILE A 1 73 ? 10.297 -14.508 4.723 1 97.62 73 ILE A CA 1
ATOM 599 C C . ILE A 1 73 ? 10.391 -15.047 3.299 1 97.62 73 ILE A C 1
ATOM 601 O O . ILE A 1 73 ? 9.383 -15.141 2.598 1 97.62 73 ILE A O 1
ATOM 605 N N . LEU A 1 74 ? 11.555 -15.516 2.898 1 98.25 74 LEU A N 1
ATOM 606 C CA . LEU A 1 74 ? 11.797 -15.914 1.516 1 98.25 74 LEU A CA 1
ATOM 607 C C . LEU A 1 74 ? 10.945 -17.125 1.135 1 98.25 74 LEU A C 1
ATOM 609 O O . LEU A 1 74 ? 10.695 -17.359 -0.049 1 98.25 74 LEU A O 1
ATOM 613 N N . LYS A 1 75 ? 10.477 -17.875 2.15 1 98.44 75 LYS A N 1
ATOM 614 C CA . LYS A 1 75 ? 9.656 -19.047 1.873 1 98.44 75 LYS A CA 1
ATOM 615 C C . LYS A 1 75 ? 8.398 -18.672 1.099 1 98.44 75 LYS A C 1
ATOM 617 O O . LYS A 1 75 ? 7.898 -19.453 0.289 1 98.44 75 LYS A O 1
ATOM 622 N N . TYR A 1 76 ? 7.934 -17.469 1.338 1 98.75 76 TYR A N 1
ATOM 623 C CA . TYR A 1 76 ? 6.73 -17.016 0.651 1 98.7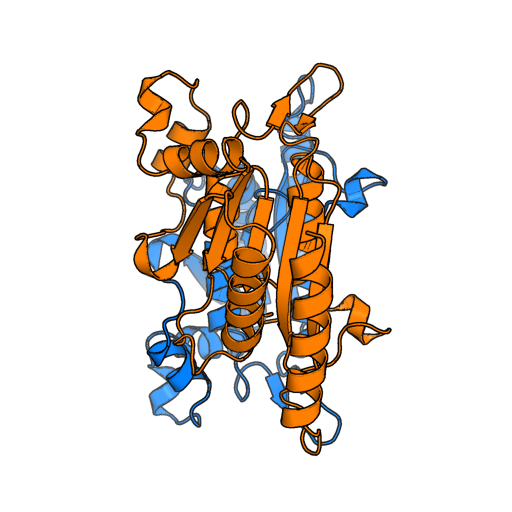5 76 TYR A CA 1
ATOM 624 C C . TYR A 1 76 ? 7.008 -16.766 -0.825 1 98.75 76 TYR A C 1
ATOM 626 O O . TYR A 1 76 ? 6.148 -17.016 -1.677 1 98.75 76 TYR A O 1
ATOM 634 N N . ALA A 1 77 ? 8.172 -16.203 -1.127 1 98.75 77 ALA A N 1
ATOM 635 C CA . ALA A 1 77 ? 8.547 -15.984 -2.523 1 98.75 77 ALA A CA 1
ATOM 636 C C . ALA A 1 77 ? 8.664 -17.312 -3.264 1 98.75 77 ALA A C 1
ATOM 638 O O . ALA A 1 77 ? 8.219 -17.438 -4.406 1 98.75 77 ALA A O 1
ATOM 639 N N . TYR A 1 78 ? 9.227 -18.297 -2.633 1 98.69 78 TYR A N 1
ATOM 640 C CA . TYR A 1 78 ? 9.359 -19.609 -3.246 1 98.69 78 TYR A CA 1
ATOM 641 C C . TYR A 1 78 ? 7.996 -20.281 -3.41 1 98.69 78 TYR A C 1
ATOM 643 O O . TYR A 1 78 ? 7.73 -20.906 -4.43 1 98.69 78 TYR A O 1
ATOM 651 N N . GLN A 1 79 ? 7.137 -20.141 -2.389 1 98.69 79 GLN A N 1
ATOM 652 C CA . GLN A 1 79 ? 5.773 -20.656 -2.5 1 98.69 79 GLN A CA 1
ATOM 653 C C . GLN A 1 79 ? 5.043 -20.031 -3.682 1 98.69 79 GLN A C 1
ATOM 655 O O . GLN A 1 79 ? 4.359 -20.719 -4.438 1 98.69 79 GLN A O 1
ATOM 660 N N . PHE A 1 80 ? 5.211 -18.75 -3.826 1 98.88 80 PHE A N 1
ATOM 661 C CA . PHE A 1 80 ? 4.59 -18.016 -4.922 1 98.88 80 PHE A CA 1
ATOM 662 C C . PHE A 1 80 ? 5.129 -18.484 -6.266 1 98.88 80 PHE A C 1
ATOM 664 O O . PHE A 1 80 ? 4.363 -18.656 -7.219 1 98.88 80 PHE A O 1
ATOM 671 N N . LEU A 1 81 ? 6.414 -18.688 -6.324 1 98.62 81 LEU A N 1
ATOM 672 C CA . LEU A 1 81 ? 7.066 -19.188 -7.531 1 98.62 81 LEU A CA 1
ATOM 673 C C . LEU A 1 81 ? 6.516 -20.562 -7.914 1 98.62 81 LEU A C 1
ATOM 675 O O . LEU A 1 81 ? 6.332 -20.859 -9.102 1 98.62 81 LEU A O 1
ATOM 679 N N . GLU A 1 82 ? 6.215 -21.375 -6.98 1 98.25 82 GLU A N 1
ATOM 680 C CA . GLU A 1 82 ? 5.816 -22.75 -7.215 1 98.25 82 GLU A CA 1
ATOM 681 C C . GLU A 1 82 ? 4.363 -22.844 -7.668 1 98.25 82 GLU A C 1
ATOM 683 O O . GLU A 1 82 ? 3.971 -23.797 -8.336 1 98.25 82 GLU A O 1
ATOM 688 N N . ALA A 1 83 ? 3.566 -21.875 -7.336 1 98.81 83 ALA A N 1
ATOM 689 C CA . ALA A 1 83 ? 2.152 -21.891 -7.699 1 98.81 83 ALA A CA 1
ATOM 690 C C . ALA A 1 83 ? 1.968 -21.578 -9.188 1 98.81 83 ALA A C 1
ATOM 692 O O . ALA A 1 83 ? 2.836 -20.969 -9.812 1 98.81 83 ALA A O 1
ATOM 693 N N . ASP A 1 84 ? 0.849 -22.016 -9.734 1 98.81 84 ASP A N 1
ATOM 694 C CA . ASP A 1 84 ? 0.514 -21.781 -11.141 1 98.81 84 ASP A CA 1
ATOM 695 C C . ASP A 1 84 ? -0.543 -20.703 -11.289 1 98.81 84 ASP A C 1
ATOM 697 O O . ASP A 1 84 ? -0.612 -20.031 -12.32 1 98.81 84 ASP A O 1
ATOM 701 N N . LYS A 1 85 ? -1.352 -20.609 -10.266 1 98.81 85 LYS A N 1
ATOM 702 C CA . LYS A 1 85 ? -2.486 -19.688 -10.242 1 98.81 85 LYS A CA 1
ATOM 703 C C . LYS A 1 85 ? -2.596 -18.969 -8.898 1 98.81 85 LYS A C 1
ATOM 705 O O . LYS A 1 85 ? -2.26 -19.547 -7.859 1 98.81 85 LYS A O 1
ATOM 710 N N . TYR A 1 86 ? -3.08 -17.719 -8.953 1 98.94 86 TYR A N 1
ATOM 711 C CA . TYR A 1 86 ? -3.217 -16.922 -7.738 1 98.94 86 TYR A CA 1
ATOM 712 C C . TYR A 1 86 ? -4.617 -16.328 -7.621 1 98.94 86 TYR A C 1
ATOM 714 O O . TYR A 1 86 ? -5.164 -15.812 -8.594 1 98.94 86 TYR A O 1
ATOM 722 N N . VAL A 1 87 ? -5.25 -16.438 -6.52 1 98.94 87 VAL A N 1
ATOM 723 C CA . VAL A 1 87 ? -6.465 -15.711 -6.156 1 98.94 87 VAL A CA 1
ATOM 724 C C . VAL A 1 87 ? -6.172 -14.758 -5 1 98.94 87 VAL A C 1
ATOM 726 O O . VAL A 1 87 ? -5.809 -15.195 -3.906 1 98.94 87 VAL A O 1
ATOM 729 N N . PHE A 1 88 ? -6.254 -13.531 -5.258 1 98.94 88 PHE A N 1
ATOM 730 C CA . PHE A 1 88 ? -6.16 -12.516 -4.215 1 98.94 88 PHE A CA 1
ATOM 731 C C . PHE A 1 88 ? -7.547 -12.086 -3.754 1 98.94 88 PHE A C 1
ATOM 733 O O . PHE A 1 88 ? -8.328 -11.539 -4.539 1 98.94 88 PHE A O 1
ATOM 740 N N . ALA A 1 89 ? -7.891 -12.344 -2.566 1 98.94 89 ALA A N 1
ATOM 741 C CA . ALA A 1 89 ? -9.125 -11.859 -1.952 1 98.94 89 ALA A CA 1
ATOM 742 C C . ALA A 1 89 ? -8.836 -10.703 -0.994 1 98.94 89 ALA A C 1
ATOM 744 O O . ALA A 1 89 ? -8.492 -10.922 0.169 1 98.94 89 ALA A O 1
ATOM 745 N N . ALA A 1 90 ? -8.984 -9.516 -1.424 1 98.81 90 ALA A N 1
ATOM 746 C CA . ALA A 1 90 ? -8.641 -8.312 -0.669 1 98.81 90 ALA A CA 1
ATOM 747 C C . ALA A 1 90 ? -9.555 -7.148 -1.048 1 98.81 90 ALA A C 1
ATOM 749 O O . ALA A 1 90 ? -9.664 -6.797 -2.225 1 98.81 90 ALA A O 1
ATOM 750 N N . PRO A 1 91 ? -10.195 -6.508 -0.083 1 98.56 91 PRO A N 1
ATOM 751 C CA . PRO A 1 91 ? -11 -5.32 -0.384 1 98.56 91 PRO A CA 1
ATOM 752 C C . PRO A 1 91 ? -10.148 -4.094 -0.705 1 98.56 91 PRO A C 1
ATOM 754 O O . PRO A 1 91 ? -8.922 -4.129 -0.548 1 98.56 91 PRO A O 1
ATOM 757 N N . MET A 1 92 ? -10.812 -3.092 -1.229 1 98.31 92 MET A N 1
ATOM 758 C CA . MET A 1 92 ? -10.148 -1.794 -1.308 1 98.31 92 MET A CA 1
ATOM 759 C C . MET A 1 92 ? -10.203 -1.073 0.036 1 98.31 92 MET A C 1
ATOM 761 O O . MET A 1 92 ? -11.281 -0.875 0.598 1 98.31 92 MET A O 1
ATOM 765 N N . TRP A 1 93 ? -9.055 -0.752 0.594 1 98.25 93 TRP A N 1
ATOM 766 C CA . TRP A 1 93 ? -8.93 0.079 1.787 1 98.25 93 TRP A CA 1
ATOM 767 C C . TRP A 1 93 ? -8.25 1.403 1.461 1 98.25 93 TRP A C 1
ATOM 769 O O . TRP A 1 93 ? -7.086 1.427 1.056 1 98.25 93 TRP A O 1
ATOM 779 N N . ASN A 1 94 ? -9.078 2.479 1.608 1 98.25 94 ASN A N 1
ATOM 780 C CA . ASN A 1 94 ? -8.523 3.812 1.4 1 98.25 94 ASN A CA 1
ATOM 781 C C . ASN A 1 94 ? -7.809 3.92 0.055 1 98.25 94 ASN A C 1
ATOM 783 O O . ASN A 1 94 ? -6.645 4.312 -0.005 1 98.25 94 ASN A O 1
ATOM 787 N N . LEU A 1 95 ? -8.477 3.467 -1.009 1 98.5 95 LEU A N 1
ATOM 788 C CA . LEU A 1 95 ? -8.164 3.617 -2.426 1 98.5 95 LEU A CA 1
ATOM 789 C C . LEU A 1 95 ? -7.043 2.674 -2.836 1 98.5 95 LEU A C 1
ATOM 791 O O . LEU A 1 95 ? -6.625 2.664 -3.998 1 98.5 95 LEU A O 1
ATOM 795 N N . GLY A 1 96 ? -6.508 1.852 -1.946 1 98.5 96 GLY A N 1
ATOM 796 C CA . GLY A 1 96 ? -5.457 0.886 -2.217 1 98.5 96 GLY A CA 1
ATOM 797 C C . GLY A 1 96 ? -5.723 -0.475 -1.603 1 98.5 96 GLY A C 1
ATOM 798 O O . GLY A 1 96 ? -6.809 -0.72 -1.069 1 98.5 96 GLY A O 1
ATOM 799 N N . ILE A 1 97 ? -4.766 -1.391 -1.711 1 98.75 97 ILE A N 1
ATOM 800 C CA . ILE A 1 97 ? -4.875 -2.703 -1.082 1 98.75 97 ILE A CA 1
ATOM 801 C C . ILE A 1 97 ? -4.602 -2.582 0.415 1 98.75 97 ILE A C 1
ATOM 803 O O . ILE A 1 97 ? -3.992 -1.608 0.865 1 98.75 97 ILE A O 1
ATOM 807 N N . PRO A 1 98 ? -5.094 -3.553 1.177 1 98.75 98 PRO A N 1
ATOM 808 C CA . PRO A 1 98 ? -4.754 -3.545 2.602 1 98.75 98 PRO A CA 1
ATOM 809 C C . PRO A 1 98 ? -3.246 -3.584 2.85 1 98.75 98 PRO A C 1
ATOM 811 O O . PRO A 1 98 ? -2.512 -4.242 2.105 1 98.75 98 PRO A O 1
ATOM 814 N N . ALA A 1 99 ? -2.814 -2.951 3.904 1 98.88 99 ALA A N 1
ATOM 815 C CA . ALA A 1 99 ? -1.395 -2.85 4.23 1 98.88 99 ALA A CA 1
ATOM 816 C C . ALA A 1 99 ? -0.762 -4.23 4.363 1 98.88 99 ALA A C 1
ATOM 818 O O . ALA A 1 99 ? 0.391 -4.434 3.977 1 98.88 99 ALA A O 1
ATOM 819 N N . ILE A 1 100 ? -1.518 -5.188 4.898 1 98.88 100 ILE A N 1
ATOM 820 C CA . ILE A 1 100 ? -0.956 -6.516 5.125 1 98.88 100 ILE A CA 1
ATOM 821 C C . ILE A 1 100 ? -0.686 -7.195 3.787 1 98.88 100 ILE A C 1
ATOM 823 O O . ILE A 1 100 ? 0.28 -7.953 3.65 1 98.88 100 ILE A O 1
ATOM 827 N N . LEU A 1 101 ? -1.545 -6.961 2.82 1 98.94 101 LEU A N 1
ATOM 828 C CA . LEU A 1 101 ? -1.286 -7.5 1.489 1 98.94 101 LEU A CA 1
ATOM 829 C C . LEU A 1 101 ? -0.063 -6.84 0.862 1 98.94 101 LEU A C 1
ATOM 831 O O . LEU A 1 101 ? 0.733 -7.504 0.195 1 98.94 101 LEU A O 1
ATOM 835 N N . LYS A 1 102 ? 0.131 -5.512 1.056 1 98.94 102 LYS A N 1
ATOM 836 C CA . LYS A 1 102 ? 1.33 -4.848 0.552 1 98.94 102 LYS A CA 1
ATOM 837 C C . LYS A 1 102 ? 2.59 -5.441 1.18 1 98.94 102 LYS A C 1
ATOM 839 O O . LYS A 1 102 ? 3.619 -5.566 0.514 1 98.94 102 LYS A O 1
ATOM 844 N N . ALA A 1 103 ? 2.512 -5.715 2.477 1 98.88 103 ALA A N 1
ATOM 845 C CA . ALA A 1 103 ? 3.648 -6.355 3.135 1 98.88 103 ALA A CA 1
ATOM 846 C C . ALA A 1 103 ? 3.969 -7.703 2.492 1 98.88 103 ALA A C 1
ATOM 848 O O . ALA A 1 103 ? 5.137 -8.016 2.242 1 98.88 103 ALA A O 1
ATOM 849 N N . TYR A 1 104 ? 2.949 -8.492 2.213 1 98.94 104 TYR A N 1
ATOM 850 C CA . TYR A 1 104 ? 3.129 -9.789 1.558 1 98.94 104 TYR A CA 1
ATOM 851 C C . TYR A 1 104 ? 3.74 -9.617 0.172 1 98.94 104 TYR A C 1
ATOM 853 O O . TYR A 1 104 ? 4.621 -10.383 -0.224 1 98.94 104 TYR A O 1
ATOM 861 N N . ILE A 1 105 ? 3.285 -8.594 -0.606 1 98.94 105 ILE A N 1
ATOM 862 C CA . ILE A 1 105 ? 3.846 -8.305 -1.922 1 98.94 105 ILE A CA 1
ATOM 863 C C . ILE A 1 105 ? 5.336 -8 -1.792 1 98.94 105 ILE A C 1
ATOM 865 O O . ILE A 1 105 ? 6.137 -8.422 -2.633 1 98.94 105 ILE A O 1
ATOM 869 N N . ASP A 1 106 ? 5.715 -7.324 -0.739 1 98.69 106 ASP A N 1
ATOM 870 C CA . ASP A 1 106 ? 7.125 -7.023 -0.511 1 98.69 106 ASP A CA 1
ATOM 871 C C . ASP A 1 106 ? 7.91 -8.297 -0.192 1 98.69 106 ASP A C 1
ATOM 873 O O . ASP A 1 106 ? 9.109 -8.375 -0.472 1 98.69 106 ASP A O 1
ATOM 877 N N . TYR A 1 107 ? 7.254 -9.305 0.423 1 98.75 107 TYR A N 1
ATOM 878 C CA . TYR A 1 107 ? 7.887 -10.586 0.72 1 98.75 107 TYR A CA 1
ATOM 879 C C . TYR A 1 107 ? 8.164 -11.367 -0.559 1 98.75 107 TYR A C 1
ATOM 881 O O . TYR A 1 107 ? 9.172 -12.07 -0.663 1 98.75 107 TYR A O 1
ATOM 889 N N . ILE A 1 108 ? 7.266 -11.25 -1.552 1 98.81 108 ILE A N 1
ATOM 890 C CA . ILE A 1 108 ? 7.324 -12.195 -2.656 1 98.81 108 ILE A CA 1
ATOM 891 C C . ILE A 1 108 ? 8.039 -11.562 -3.846 1 98.81 108 ILE A C 1
ATOM 893 O O . ILE A 1 108 ? 8.406 -12.258 -4.797 1 98.81 108 ILE A O 1
ATOM 897 N N . THR A 1 109 ? 8.211 -10.203 -3.881 1 98.69 109 THR A N 1
ATOM 898 C CA . THR A 1 109 ? 8.922 -9.531 -4.961 1 98.69 109 THR A CA 1
ATOM 899 C C . THR A 1 109 ? 10.43 -9.539 -4.707 1 98.69 109 THR A C 1
ATOM 901 O O . THR A 1 109 ? 10.984 -8.562 -4.203 1 98.69 109 THR A O 1
ATOM 904 N N . VAL A 1 110 ? 11.055 -10.633 -5.062 1 98.5 110 VAL A N 1
ATOM 905 C CA . VAL A 1 110 ? 12.438 -10.867 -4.684 1 98.5 110 VAL A CA 1
ATOM 906 C C . VAL A 1 110 ? 13.266 -11.203 -5.926 1 98.5 110 VAL A C 1
ATOM 908 O O . VAL A 1 110 ? 12.953 -12.148 -6.648 1 98.5 110 VAL A O 1
ATOM 911 N N . SER A 1 111 ? 14.297 -10.469 -6.129 1 97.44 111 SER A N 1
ATOM 912 C CA . SER A 1 111 ? 15.227 -10.742 -7.219 1 97.44 111 SER A CA 1
ATOM 913 C C . SER A 1 111 ? 15.852 -12.125 -7.074 1 97.44 111 SER A C 1
ATOM 915 O O . SER A 1 111 ? 16.281 -12.508 -5.984 1 97.44 111 SER A O 1
ATOM 917 N N . GLY A 1 112 ? 15.867 -12.836 -8.133 1 97.12 112 GLY A N 1
ATOM 918 C CA . GLY A 1 112 ? 16.422 -14.18 -8.117 1 97.12 112 GLY A CA 1
ATOM 919 C C . GLY A 1 112 ? 15.391 -15.258 -7.859 1 97.12 112 GLY A C 1
ATOM 920 O O . GLY A 1 112 ? 15.688 -16.453 -7.977 1 97.12 112 GLY A O 1
ATOM 921 N N . ILE A 1 113 ? 14.203 -14.797 -7.465 1 98.44 113 ILE A N 1
ATOM 922 C CA . ILE A 1 113 ? 13.148 -15.789 -7.238 1 98.44 113 ILE A CA 1
ATOM 923 C C . ILE A 1 113 ? 11.961 -15.492 -8.148 1 98.44 113 ILE A C 1
ATOM 925 O O . ILE A 1 113 ? 11.703 -16.234 -9.102 1 98.44 113 ILE A O 1
ATOM 929 N N . THR A 1 114 ? 11.312 -14.328 -8.023 1 98.81 114 THR A N 1
ATOM 930 C CA . THR A 1 114 ? 10.109 -14.047 -8.797 1 98.81 114 THR A CA 1
ATOM 931 C C . THR A 1 114 ? 10.43 -13.117 -9.969 1 98.81 114 THR A C 1
ATOM 933 O O . THR A 1 114 ? 9.609 -12.953 -10.875 1 98.81 114 THR A O 1
ATOM 936 N N . PHE A 1 1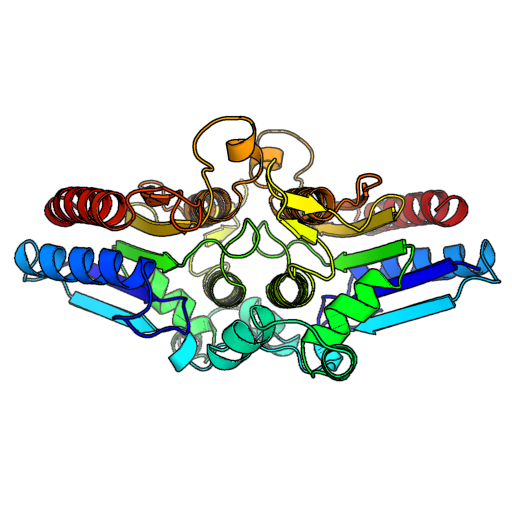15 ? 11.523 -12.492 -9.953 1 98.38 115 PHE A N 1
ATOM 937 C CA . PHE A 1 115 ? 12.078 -11.75 -11.07 1 98.38 115 PHE A CA 1
ATOM 938 C C . PHE A 1 115 ? 13.602 -11.766 -11.039 1 98.38 115 PHE A C 1
ATOM 940 O O . PHE A 1 115 ? 14.203 -12.273 -10.086 1 98.38 115 PHE A O 1
ATOM 947 N N . LYS A 1 116 ? 14.273 -11.234 -12.055 1 97.19 116 LYS A N 1
ATOM 948 C CA . LYS A 1 116 ? 15.727 -11.117 -12.07 1 97.19 116 LYS A CA 1
ATOM 949 C C . LYS A 1 116 ? 16.172 -9.914 -12.906 1 97.19 116 LYS A C 1
ATOM 951 O O . LYS A 1 116 ? 15.422 -9.43 -13.75 1 97.19 116 LYS A O 1
ATOM 956 N N . TYR A 1 117 ? 17.391 -9.453 -12.625 1 93.5 117 TYR A N 1
ATOM 957 C CA . TYR A 1 117 ? 18 -8.391 -13.422 1 93.5 117 TYR A CA 1
ATOM 958 C C . TYR A 1 117 ? 18.812 -8.977 -14.57 1 93.5 117 TYR A C 1
ATOM 960 O O . TYR A 1 117 ? 19.516 -9.977 -14.398 1 93.5 117 TYR A O 1
ATOM 968 N N . THR A 1 118 ? 18.609 -8.391 -15.695 1 93.38 118 THR A N 1
ATOM 969 C CA . THR A 1 118 ? 19.406 -8.719 -16.875 1 93.38 118 THR A CA 1
ATOM 970 C C . THR A 1 118 ? 20.094 -7.469 -17.422 1 93.38 118 THR A C 1
ATOM 972 O O . THR A 1 118 ? 19.906 -6.371 -16.891 1 93.38 118 THR A O 1
ATOM 975 N N . GLU A 1 119 ? 20.844 -7.59 -18.469 1 88.12 119 GLU A N 1
ATOM 976 C CA . GLU A 1 119 ? 21.5 -6.457 -19.109 1 88.12 119 GLU A CA 1
ATOM 977 C C . GLU A 1 119 ? 20.469 -5.469 -19.656 1 88.12 119 GLU A C 1
ATOM 979 O O . GLU A 1 119 ? 20.734 -4.273 -19.766 1 88.12 119 GLU A O 1
ATOM 984 N N . GLN A 1 120 ? 19.359 -6.043 -19.984 1 87.94 120 GLN A N 1
ATOM 985 C CA . GLN A 1 120 ? 18.312 -5.223 -20.578 1 87.94 120 GLN A CA 1
ATOM 986 C C . GLN A 1 120 ? 17.344 -4.707 -19.516 1 87.94 120 GLN A C 1
ATOM 988 O O . GLN A 1 120 ? 16.344 -4.066 -19.844 1 87.94 120 GLN A O 1
ATOM 993 N N . GLY A 1 121 ? 17.609 -4.992 -18.281 1 89.25 121 GLY A N 1
ATOM 994 C CA . GLY A 1 121 ? 16.719 -4.59 -17.203 1 89.25 121 GLY A CA 1
ATOM 995 C C . GLY A 1 121 ? 16.094 -5.766 -16.469 1 89.25 121 GLY A C 1
ATOM 996 O O . GLY A 1 121 ? 16.531 -6.906 -16.625 1 89.25 121 GLY A O 1
ATOM 997 N N . ALA A 1 122 ? 15.07 -5.473 -15.703 1 93.75 122 ALA A N 1
ATOM 998 C CA . ALA A 1 122 ? 14.406 -6.508 -14.906 1 93.75 122 ALA A CA 1
ATOM 999 C C . ALA A 1 122 ? 13.461 -7.336 -15.773 1 93.75 122 ALA A C 1
ATOM 1001 O O . ALA A 1 122 ? 12.773 -6.797 -16.641 1 93.75 122 ALA A O 1
ATOM 1002 N N . VAL A 1 123 ? 13.359 -8.594 -15.562 1 97.12 123 VAL A N 1
ATOM 1003 C CA . VAL A 1 123 ? 12.43 -9.492 -16.25 1 97.12 123 VAL A CA 1
ATOM 1004 C C . VAL A 1 123 ? 11.688 -10.352 -15.219 1 97.12 123 VAL A C 1
ATOM 1006 O O . VAL A 1 123 ? 12.289 -10.844 -14.266 1 97.12 123 VAL A O 1
ATOM 1009 N N . GLY A 1 124 ? 10.398 -10.438 -15.367 1 98.25 124 GLY A N 1
ATOM 1010 C CA . GLY A 1 124 ? 9.602 -11.297 -14.5 1 98.25 124 GLY A CA 1
ATOM 1011 C C . GLY A 1 124 ? 9.828 -12.773 -14.758 1 98.25 124 GLY A C 1
ATOM 1012 O O . GLY A 1 124 ? 10.078 -13.18 -15.898 1 98.25 124 GLY A O 1
ATOM 1013 N N . LEU A 1 125 ? 9.68 -13.57 -13.742 1 98.62 125 LEU A N 1
ATOM 1014 C CA . LEU A 1 125 ? 9.984 -14.992 -13.859 1 98.62 125 LEU A CA 1
ATOM 1015 C C . LEU A 1 125 ? 8.719 -15.836 -13.719 1 98.62 125 LEU A C 1
ATOM 1017 O O . LEU A 1 125 ? 8.789 -17.062 -13.641 1 98.62 125 LEU A O 1
ATOM 1021 N N . LEU A 1 126 ? 7.562 -15.188 -13.734 1 98.81 126 LEU A N 1
ATOM 1022 C CA . LEU A 1 126 ? 6.316 -15.906 -13.469 1 98.81 126 LEU A CA 1
ATOM 1023 C C . LEU A 1 126 ? 5.449 -15.969 -14.719 1 98.81 126 LEU A C 1
ATOM 1025 O O . LEU A 1 126 ? 4.223 -15.898 -14.633 1 98.81 126 LEU A O 1
ATOM 1029 N N . ARG A 1 127 ? 6.043 -16.062 -15.82 1 98.12 127 ARG A N 1
ATOM 1030 C CA . ARG A 1 127 ? 5.324 -16.156 -17.094 1 98.12 127 ARG A CA 1
ATOM 1031 C C . ARG A 1 127 ? 4.445 -17.406 -17.141 1 98.12 127 ARG A C 1
ATOM 1033 O O . ARG A 1 127 ? 4.836 -18.469 -16.641 1 98.12 127 ARG A O 1
ATOM 1040 N N . GLY A 1 128 ? 3.303 -17.219 -17.766 1 98.06 128 GLY A N 1
ATOM 1041 C CA . GLY A 1 128 ? 2.402 -18.344 -17.953 1 98.06 128 GLY A CA 1
ATOM 1042 C C . GLY A 1 128 ? 1.457 -18.547 -16.781 1 98.06 128 GLY A C 1
ATOM 1043 O O . GLY A 1 128 ? 0.538 -19.375 -16.859 1 98.06 128 GLY A O 1
ATOM 1044 N N . LYS A 1 129 ? 1.641 -17.875 -15.688 1 98.56 129 LYS A N 1
ATOM 1045 C CA . LYS A 1 129 ? 0.781 -18 -14.516 1 98.56 129 LYS A CA 1
ATOM 1046 C C . LYS A 1 129 ? -0.42 -17.062 -14.617 1 98.56 129 LYS A C 1
ATOM 1048 O O . LYS A 1 129 ? -0.402 -16.094 -15.383 1 98.56 129 LYS A O 1
ATOM 1053 N N . LYS A 1 130 ? -1.468 -17.344 -13.844 1 98.62 130 LYS A N 1
ATOM 1054 C CA . LYS A 1 130 ? -2.719 -16.578 -13.883 1 98.62 130 LYS A CA 1
ATOM 1055 C C . LYS A 1 130 ? -3.072 -16.031 -12.508 1 98.62 130 LYS A C 1
ATOM 1057 O O . LYS A 1 130 ? -2.814 -16.688 -11.484 1 98.62 130 LYS A O 1
ATOM 1062 N N . ALA A 1 131 ? -3.689 -14.859 -12.555 1 98.88 131 ALA A N 1
ATOM 1063 C CA . ALA A 1 131 ? -4.121 -14.273 -11.289 1 98.88 131 ALA A CA 1
ATOM 1064 C C . ALA A 1 131 ? -5.516 -13.672 -11.414 1 98.88 131 ALA A C 1
ATOM 1066 O O . ALA A 1 131 ? -5.895 -13.18 -12.477 1 98.88 131 ALA A O 1
ATOM 1067 N N . VAL A 1 132 ? -6.285 -13.727 -10.383 1 98.94 132 VAL A N 1
ATOM 1068 C CA . VAL A 1 132 ? -7.551 -13.008 -10.266 1 98.94 132 VAL A CA 1
ATOM 1069 C C . VAL A 1 132 ? -7.609 -12.273 -8.93 1 98.94 132 VAL A C 1
ATOM 1071 O O . VAL A 1 132 ? -7.211 -12.812 -7.898 1 98.94 132 VAL A O 1
ATOM 1074 N N . HIS A 1 133 ? -7.93 -11.016 -8.984 1 98.94 133 HIS A N 1
ATOM 1075 C CA . HIS A 1 133 ? -8.188 -10.203 -7.805 1 98.94 133 HIS A CA 1
ATOM 1076 C C . HIS A 1 133 ? -9.68 -10.047 -7.551 1 98.94 133 HIS A C 1
ATOM 1078 O O . HIS A 1 133 ? -10.414 -9.555 -8.414 1 98.94 133 HIS A O 1
ATOM 1084 N N . ILE A 1 134 ? -10.148 -10.508 -6.426 1 98.94 134 ILE A N 1
ATOM 1085 C CA . ILE A 1 134 ? -11.539 -10.383 -6 1 98.94 134 ILE A CA 1
ATOM 1086 C C . ILE A 1 134 ? -11.664 -9.289 -4.941 1 98.94 134 ILE A C 1
ATOM 1088 O O . ILE A 1 134 ? -11.086 -9.398 -3.857 1 98.94 134 ILE A O 1
ATOM 1092 N N . MET A 1 135 ? -12.469 -8.273 -5.266 1 98.62 135 MET A N 1
ATOM 1093 C CA . MET A 1 135 ? -12.414 -7.035 -4.488 1 98.62 135 MET A CA 1
ATOM 1094 C C . MET A 1 135 ? -13.812 -6.469 -4.266 1 98.62 135 MET A C 1
ATOM 1096 O O . MET A 1 135 ? -14.617 -6.402 -5.199 1 98.62 135 MET A O 1
ATOM 1100 N N . ALA A 1 136 ? -14.117 -6.156 -3.066 1 98.38 136 ALA A N 1
ATOM 1101 C CA . ALA A 1 136 ? -15.305 -5.379 -2.713 1 98.38 136 ALA A CA 1
ATOM 1102 C C . ALA A 1 136 ? -14.938 -3.926 -2.43 1 98.38 136 ALA A C 1
ATOM 1104 O O . ALA A 1 136 ? -13.922 -3.645 -1.797 1 98.38 136 ALA A O 1
ATOM 1105 N N . THR A 1 137 ? -15.734 -2.988 -2.93 1 97.75 137 THR A N 1
ATOM 1106 C CA . THR A 1 137 ? -15.508 -1.569 -2.668 1 97.75 137 THR A CA 1
ATOM 1107 C C . THR A 1 137 ? -16.797 -0.903 -2.184 1 97.75 137 THR A C 1
ATOM 1109 O O . THR A 1 137 ? -17.891 -1.293 -2.586 1 97.75 137 THR A O 1
ATOM 1112 N N . GLY A 1 138 ? -16.656 0.076 -1.319 1 95.5 138 GLY A N 1
ATOM 1113 C CA . GLY A 1 138 ? -17.797 0.847 -0.867 1 95.5 138 GLY A CA 1
ATOM 1114 C C . GLY A 1 138 ? -18.375 1.75 -1.942 1 95.5 138 GLY A C 1
ATOM 1115 O O . GLY A 1 138 ? -19.594 1.888 -2.059 1 95.5 138 GLY A O 1
ATOM 1116 N N . GLY A 1 139 ? -17.484 2.391 -2.732 1 94.69 139 GLY A N 1
ATOM 1117 C CA . GLY A 1 139 ? -17.875 3.301 -3.797 1 94.69 139 GLY A CA 1
ATOM 1118 C C . GLY A 1 139 ? -17.75 2.689 -5.18 1 94.69 139 GLY A C 1
ATOM 1119 O O . GLY A 1 139 ? -17.578 1.477 -5.316 1 94.69 139 GLY A O 1
ATOM 1120 N N . GLU A 1 140 ? -18.016 3.5 -6.152 1 94.69 140 GLU A N 1
ATOM 1121 C CA . GLU A 1 140 ? -17.828 3.137 -7.555 1 94.69 140 GLU A CA 1
ATOM 1122 C C . GLU A 1 140 ? -16.516 3.672 -8.102 1 94.69 140 GLU A C 1
ATOM 1124 O O . GLU A 1 140 ? -16.219 4.859 -7.977 1 94.69 140 GLU A O 1
ATOM 1129 N N . TYR A 1 141 ? -15.734 2.77 -8.742 1 96.31 141 TYR A N 1
ATOM 1130 C CA . TYR A 1 141 ? -14.406 3.201 -9.156 1 96.31 141 TYR A CA 1
ATOM 1131 C C . TYR A 1 141 ? -14.094 2.742 -10.578 1 96.31 141 TYR A C 1
ATOM 1133 O O . TYR A 1 141 ? -12.93 2.682 -10.977 1 96.31 141 TYR A O 1
ATOM 1141 N N . LYS A 1 142 ? -15.055 2.334 -11.344 1 93.44 142 LYS A N 1
ATOM 1142 C CA . LYS A 1 142 ? -14.828 1.773 -12.672 1 93.44 142 LYS A CA 1
ATOM 1143 C C . LYS A 1 142 ? -14.844 2.865 -13.742 1 93.44 142 LYS A C 1
ATOM 1145 O O . LYS A 1 142 ? -14.203 2.729 -14.781 1 93.44 142 LYS A O 1
ATOM 1150 N N . THR A 1 143 ? -15.562 3.945 -13.445 1 93.56 143 THR A N 1
ATOM 1151 C CA . THR A 1 143 ? -15.734 4.988 -14.445 1 93.56 143 THR A CA 1
ATOM 1152 C C . THR A 1 143 ? -15.18 6.32 -13.953 1 93.56 143 THR A C 1
ATOM 1154 O O . THR A 1 143 ? -15.25 6.617 -12.758 1 93.56 143 THR A O 1
ATOM 1157 N N . PRO A 1 144 ? -14.688 7.148 -14.891 1 92.5 144 PRO A N 1
ATOM 1158 C CA . PRO A 1 144 ? -14.242 8.484 -14.484 1 92.5 144 PRO A CA 1
ATOM 1159 C C . PRO A 1 144 ? -15.367 9.32 -13.875 1 92.5 144 PRO A C 1
ATOM 1161 O O . PRO A 1 144 ? -16.531 9.141 -14.234 1 92.5 144 PRO A O 1
ATOM 1164 N N . PRO A 1 145 ? -14.984 10.219 -13.039 1 91.44 145 PRO A N 1
ATOM 1165 C CA . PRO A 1 145 ? -13.641 10.57 -12.562 1 91.44 145 PRO A CA 1
ATOM 1166 C C . PRO A 1 145 ? -13.164 9.672 -11.422 1 91.44 145 PRO A C 1
ATOM 1168 O O . PRO A 1 145 ? -11.992 9.719 -11.039 1 91.44 145 PRO A O 1
ATOM 1171 N N . PHE A 1 146 ? -14 8.734 -10.93 1 92.44 146 PHE A N 1
ATOM 1172 C CA . PHE A 1 146 ? -13.68 7.98 -9.727 1 92.44 146 PHE A CA 1
ATOM 1173 C C . PHE A 1 146 ? -12.664 6.883 -10.023 1 92.44 146 PHE A C 1
ATOM 1175 O O . PHE A 1 146 ? -11.961 6.422 -9.133 1 92.44 146 PHE A O 1
ATOM 1182 N N . SER A 1 147 ? -12.641 6.496 -11.328 1 94.25 147 SER A N 1
ATOM 1183 C CA . SER A 1 147 ? -11.664 5.484 -11.719 1 94.25 147 SER A CA 1
ATOM 1184 C C . SER A 1 147 ? -10.242 5.969 -11.477 1 94.25 147 SER A C 1
ATOM 1186 O O . SER A 1 147 ? -9.328 5.156 -11.32 1 94.25 147 SER A O 1
ATOM 1188 N N . ASP A 1 148 ? -10.031 7.316 -11.43 1 92.69 148 ASP A N 1
ATOM 1189 C CA . ASP A 1 148 ? -8.703 7.879 -11.211 1 92.69 148 ASP A CA 1
ATOM 1190 C C . ASP A 1 148 ? -8.242 7.656 -9.773 1 92.69 148 ASP A C 1
ATOM 1192 O O . ASP A 1 148 ? -7.047 7.742 -9.477 1 92.69 148 ASP A O 1
ATOM 1196 N N . PHE A 1 149 ? -9.172 7.305 -8.898 1 95.25 149 PHE A N 1
ATOM 1197 C CA . PHE A 1 149 ? -8.867 7.105 -7.484 1 95.25 149 PHE A CA 1
ATOM 1198 C C . PHE A 1 149 ? -8.5 5.652 -7.211 1 95.25 149 PHE A C 1
ATOM 1200 O O . PHE A 1 149 ? -7.961 5.332 -6.145 1 95.25 149 PHE A O 1
ATOM 1207 N N . GLU A 1 150 ? -8.844 4.793 -8.18 1 97.25 150 GLU A N 1
ATOM 1208 C CA . GLU A 1 150 ? -8.664 3.361 -7.961 1 97.25 150 GLU A CA 1
ATOM 1209 C C . GLU A 1 150 ? -7.188 2.977 -8.047 1 97.25 150 GLU A C 1
ATOM 1211 O O . GLU A 1 150 ? -6.578 3.049 -9.117 1 97.25 150 GLU A O 1
ATOM 1216 N N . MET A 1 151 ? -6.586 2.551 -6.895 1 97.44 151 MET A N 1
ATOM 1217 C CA . MET A 1 151 ? -5.164 2.221 -6.848 1 97.44 151 MET A CA 1
ATOM 1218 C C . MET A 1 151 ? -4.945 0.83 -6.258 1 97.44 151 MET A C 1
ATOM 1220 O O . MET A 1 151 ? -3.809 0.418 -6.031 1 97.44 151 MET A O 1
ATOM 1224 N N . ALA A 1 152 ? -6.004 0.082 -5.953 1 98.31 152 ALA A N 1
ATOM 1225 C CA . ALA A 1 152 ? -5.883 -1.269 -5.41 1 98.31 152 ALA A CA 1
ATOM 1226 C C . ALA A 1 152 ? -5.609 -2.283 -6.516 1 98.31 152 ALA A C 1
ATOM 1228 O O . ALA A 1 152 ? -4.52 -2.859 -6.582 1 98.31 152 ALA A O 1
ATOM 1229 N N . ASN A 1 153 ? -6.594 -2.418 -7.414 1 97.94 153 ASN A N 1
ATOM 1230 C CA . ASN A 1 153 ? -6.461 -3.34 -8.539 1 97.94 153 ASN A CA 1
ATOM 1231 C C . ASN A 1 153 ? -5.324 -2.93 -9.469 1 97.94 153 ASN A C 1
ATOM 1233 O O . ASN A 1 153 ? -4.586 -3.781 -9.969 1 97.94 153 ASN A O 1
ATOM 1237 N N . ARG A 1 154 ? -5.188 -1.648 -9.719 1 97.31 154 ARG A N 1
ATOM 1238 C CA . ARG A 1 154 ? -4.148 -1.103 -10.586 1 97.31 154 ARG A CA 1
ATOM 1239 C C . ARG A 1 154 ? -2.76 -1.49 -10.094 1 97.31 154 ARG A C 1
ATOM 1241 O O . ARG A 1 154 ? -1.906 -1.902 -10.875 1 97.31 154 ARG A O 1
ATOM 1248 N N . TYR A 1 155 ? -2.559 -1.371 -8.797 1 98.62 155 TYR A N 1
ATOM 1249 C CA . TYR A 1 155 ? -1.266 -1.719 -8.219 1 98.62 155 TYR A CA 1
ATOM 1250 C C . TYR A 1 155 ? -0.978 -3.207 -8.383 1 98.62 155 TYR A C 1
ATOM 1252 O O . TYR A 1 155 ? 0.101 -3.59 -8.844 1 98.62 155 TYR A O 1
ATOM 1260 N N . LEU A 1 156 ? -1.949 -4.047 -8.016 1 98.69 156 LEU A N 1
ATOM 1261 C CA . LEU A 1 156 ? -1.746 -5.492 -8.078 1 98.69 156 LEU A CA 1
ATOM 1262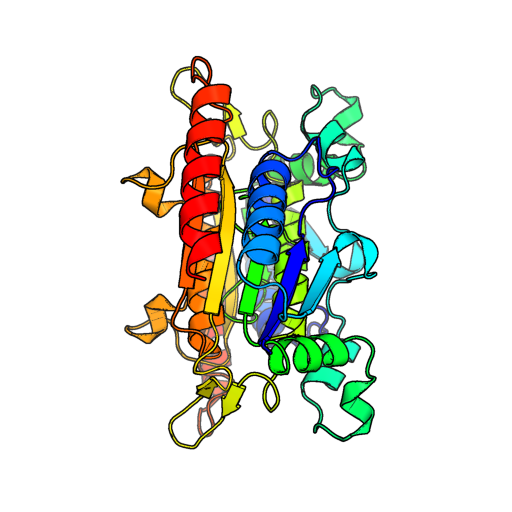 C C . LEU A 1 156 ? -1.451 -5.941 -9.5 1 98.69 156 LEU A C 1
ATOM 1264 O O . LEU A 1 156 ? -0.533 -6.73 -9.734 1 98.69 156 LEU A O 1
ATOM 1268 N N . LYS A 1 157 ? -2.227 -5.387 -10.43 1 98.38 157 LYS A N 1
ATOM 1269 C CA . LYS A 1 157 ? -2.006 -5.719 -11.836 1 98.38 157 LYS A CA 1
ATOM 1270 C C . LYS A 1 157 ? -0.596 -5.332 -12.273 1 98.38 157 LYS A C 1
ATOM 1272 O O . LYS A 1 157 ? 0.089 -6.113 -12.938 1 98.38 157 LYS A O 1
ATOM 1277 N N . THR A 1 158 ? -0.143 -4.176 -11.875 1 98.25 158 THR A N 1
ATOM 1278 C CA . THR A 1 158 ? 1.148 -3.646 -12.297 1 98.25 158 THR A CA 1
ATOM 1279 C C . THR A 1 158 ? 2.291 -4.465 -11.703 1 98.25 158 THR A C 1
ATOM 1281 O O . THR A 1 158 ? 3.199 -4.887 -12.422 1 98.25 158 THR A O 1
ATOM 1284 N N . ILE A 1 159 ? 2.271 -4.773 -10.375 1 98.69 159 ILE A N 1
ATOM 1285 C CA . ILE A 1 159 ? 3.379 -5.445 -9.703 1 98.69 159 ILE A CA 1
ATOM 1286 C C . ILE A 1 159 ? 3.441 -6.906 -10.148 1 98.69 159 ILE A C 1
ATOM 1288 O O . ILE A 1 159 ? 4.527 -7.465 -10.305 1 98.69 159 ILE A O 1
ATOM 1292 N N . LEU A 1 160 ? 2.229 -7.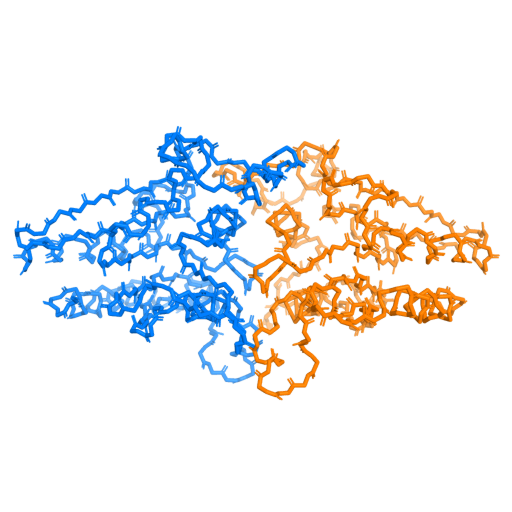535 -10.375 1 98.88 160 LEU A N 1
ATOM 1293 C CA . LEU A 1 160 ? 2.215 -8.898 -10.883 1 98.88 160 LEU A CA 1
ATOM 1294 C C . LEU A 1 160 ? 2.73 -8.953 -12.32 1 98.88 160 LEU A C 1
ATOM 1296 O O . LEU A 1 160 ? 3.455 -9.875 -12.695 1 98.88 160 LEU A O 1
ATOM 1300 N N . GLY A 1 161 ? 2.332 -7.922 -13.109 1 98.44 161 GLY A N 1
ATOM 1301 C CA . GLY A 1 161 ? 2.877 -7.805 -14.453 1 98.44 161 GLY A CA 1
ATOM 1302 C C . GLY A 1 161 ? 4.387 -7.664 -14.469 1 98.44 161 GLY A C 1
ATOM 1303 O O . GLY A 1 161 ? 5.062 -8.273 -15.305 1 98.44 161 GLY A O 1
ATOM 1304 N N . PHE A 1 162 ? 4.875 -6.879 -13.562 1 97.94 162 PHE A N 1
ATOM 1305 C CA . PHE A 1 162 ? 6.316 -6.715 -13.406 1 97.94 162 PHE A CA 1
ATOM 1306 C C . PHE A 1 162 ? 6.992 -8.055 -13.164 1 97.94 162 PHE A C 1
ATOM 1308 O O . PHE A 1 162 ? 8.07 -8.328 -13.711 1 97.94 162 PHE A O 1
ATOM 1315 N N . MET A 1 163 ? 6.328 -8.961 -12.383 1 98.56 163 MET A N 1
ATOM 1316 C CA . MET A 1 163 ? 6.91 -10.258 -12.055 1 98.56 163 MET A CA 1
ATOM 1317 C C . MET A 1 163 ? 6.613 -11.281 -13.148 1 98.56 163 MET A C 1
ATOM 1319 O O . MET A 1 163 ? 7.027 -12.438 -13.047 1 98.56 163 MET A O 1
ATOM 1323 N N . GLY A 1 164 ? 5.797 -10.883 -14.188 1 98.5 164 GLY A N 1
ATOM 1324 C CA . GLY A 1 164 ? 5.637 -11.742 -15.352 1 98.5 164 GLY A CA 1
ATOM 1325 C C . GLY A 1 164 ? 4.238 -12.312 -15.477 1 98.5 164 GLY A C 1
ATOM 1326 O O . GLY A 1 164 ? 3.938 -13.016 -16.453 1 98.5 164 GLY A O 1
ATOM 1327 N N . VAL A 1 165 ? 3.375 -12.039 -14.516 1 98.69 165 VAL A N 1
ATOM 1328 C CA . VAL A 1 165 ? 2 -12.523 -14.594 1 98.69 165 VAL A CA 1
ATOM 1329 C C . VAL A 1 165 ? 1.172 -11.594 -15.477 1 98.69 165 VAL A C 1
ATOM 1331 O O . VAL A 1 165 ? 0.697 -10.555 -15.023 1 98.69 165 VAL A O 1
ATOM 1334 N N . GLU A 1 166 ? 0.896 -11.969 -16.641 1 97.25 166 GLU A N 1
ATOM 1335 C CA . GLU A 1 166 ? 0.224 -11.102 -17.609 1 97.25 166 GLU A CA 1
ATOM 1336 C C . GLU A 1 166 ? -1.271 -11.398 -17.656 1 97.25 166 GLU A C 1
ATOM 1338 O O . GLU A 1 166 ? -2.07 -10.523 -18.016 1 97.25 166 GLU A O 1
ATOM 1343 N N . ASP A 1 167 ? -1.637 -12.648 -17.422 1 98.44 167 ASP A N 1
ATOM 1344 C CA . ASP A 1 167 ? -3.047 -13.016 -17.359 1 98.44 167 ASP A CA 1
ATOM 1345 C C . ASP A 1 167 ? -3.66 -12.648 -16.016 1 98.44 167 ASP A C 1
ATOM 1347 O O . ASP A 1 167 ? -3.637 -13.445 -15.07 1 98.44 167 ASP A O 1
ATOM 1351 N N . PHE A 1 168 ? -4.145 -11.445 -15.922 1 98.62 168 PHE A N 1
ATOM 1352 C CA . PHE A 1 168 ? -4.695 -10.867 -14.695 1 98.62 168 PHE A CA 1
ATOM 1353 C C . PHE A 1 168 ? -6.152 -10.477 -14.891 1 98.62 168 PHE A C 1
ATOM 1355 O O . PHE A 1 168 ? -6.48 -9.719 -15.812 1 98.62 168 PHE A O 1
ATOM 1362 N N . GLN A 1 169 ? -7.031 -10.984 -14.062 1 98.31 169 GLN A N 1
ATOM 1363 C CA . GLN A 1 169 ? -8.453 -10.672 -14.102 1 98.31 169 GLN A CA 1
ATOM 1364 C C . GLN A 1 169 ? -8.922 -10.062 -12.781 1 98.31 169 GLN A C 1
ATOM 1366 O O . GLN A 1 169 ? -8.219 -10.141 -11.773 1 98.31 169 GLN A O 1
ATOM 1371 N N . THR A 1 170 ? -10.047 -9.438 -12.852 1 98.25 170 THR A N 1
ATOM 1372 C CA . THR A 1 170 ? -10.625 -8.828 -11.664 1 98.25 170 THR A CA 1
ATOM 1373 C C . THR A 1 170 ? -12.102 -9.18 -11.539 1 98.25 170 THR A C 1
ATOM 1375 O O . THR A 1 170 ? -12.828 -9.203 -12.531 1 98.25 170 THR A O 1
ATOM 1378 N N . ILE A 1 171 ? -12.562 -9.508 -10.398 1 98.56 171 ILE A N 1
ATOM 1379 C CA . ILE A 1 171 ? -13.961 -9.609 -9.992 1 98.56 171 ILE A CA 1
ATOM 1380 C C . ILE A 1 171 ? -14.258 -8.586 -8.906 1 98.56 171 ILE A C 1
ATOM 1382 O O . ILE A 1 171 ? -13.656 -8.617 -7.828 1 98.56 171 ILE A O 1
ATOM 1386 N N . THR A 1 172 ? -15.156 -7.699 -9.219 1 97.62 172 THR A N 1
ATOM 1387 C CA . THR A 1 172 ? -15.383 -6.633 -8.25 1 97.62 172 THR A CA 1
ATOM 1388 C C . THR A 1 172 ? -16.859 -6.5 -7.926 1 97.62 172 THR A C 1
ATOM 1390 O O . THR A 1 172 ? -17.719 -6.605 -8.812 1 97.62 172 THR A O 1
ATOM 1393 N N . ALA A 1 173 ? -17.234 -6.414 -6.691 1 98.31 173 ALA A N 1
ATOM 1394 C CA . ALA A 1 173 ? -18.516 -5.895 -6.207 1 98.31 173 ALA A CA 1
ATOM 1395 C C . ALA A 1 173 ? -18.375 -4.465 -5.699 1 98.31 173 ALA A C 1
ATOM 1397 O O . ALA A 1 173 ? -17.672 -4.219 -4.707 1 98.31 173 ALA A O 1
ATOM 1398 N N . GLN A 1 174 ? -19.031 -3.488 -6.359 1 97.88 174 GLN A N 1
ATOM 1399 C CA . GLN A 1 174 ? -18.844 -2.084 -6.012 1 97.88 174 GLN A CA 1
ATOM 1400 C C . GLN A 1 174 ? -20.141 -1.463 -5.496 1 97.88 174 GLN A C 1
ATOM 1402 O O . GLN A 1 174 ? -21.203 -2.096 -5.535 1 97.88 174 GLN A O 1
ATOM 1407 N N . ARG A 1 175 ? -20.047 -0.268 -4.953 1 96.38 175 ARG A N 1
ATOM 1408 C CA . ARG A 1 175 ? -21.172 0.539 -4.473 1 96.38 175 ARG A CA 1
ATOM 1409 C C . ARG A 1 175 ? -21.828 -0.109 -3.258 1 96.38 175 ARG A C 1
ATOM 1411 O O . ARG A 1 175 ? -23.031 0.032 -3.051 1 96.38 175 ARG A O 1
ATOM 1418 N N . LEU A 1 176 ? -21.031 -0.798 -2.498 1 96.62 176 LEU A N 1
ATOM 1419 C CA . LEU A 1 176 ? -21.594 -1.614 -1.423 1 96.62 176 LEU A CA 1
ATOM 1420 C C . LEU A 1 176 ? -21.938 -0.755 -0.213 1 96.62 176 LEU A C 1
ATOM 1422 O O . LEU A 1 176 ? -22.688 -1.188 0.667 1 96.62 176 LEU A O 1
ATOM 1426 N N . ASP A 1 177 ? -21.328 0.482 -0.141 1 93.12 177 ASP A N 1
ATOM 1427 C CA . ASP A 1 177 ? -21.609 1.345 1.001 1 93.12 177 ASP A CA 1
ATOM 1428 C C . ASP A 1 177 ? -22.438 2.557 0.581 1 93.12 177 ASP A C 1
ATOM 1430 O O . ASP A 1 177 ? -22.562 3.525 1.334 1 93.12 177 ASP A O 1
ATOM 1434 N N . ILE A 1 178 ? -22.953 2.555 -0.617 1 92.44 178 ILE A N 1
ATOM 1435 C CA . ILE A 1 178 ? -23.812 3.643 -1.096 1 92.44 178 ILE A CA 1
ATOM 1436 C C . ILE A 1 178 ? -25.25 3.414 -0.638 1 92.44 178 ILE A C 1
ATOM 1438 O O . ILE A 1 178 ? -25.844 2.373 -0.927 1 92.44 178 ILE A O 1
ATOM 1442 N N . VAL A 1 179 ? -25.781 4.367 0.047 1 90.69 179 VAL A N 1
ATOM 1443 C CA . VAL A 1 179 ? -27.141 4.273 0.581 1 90.69 179 VAL A CA 1
ATOM 1444 C C . VAL A 1 179 ? -28.125 4.102 -0.563 1 90.69 179 VAL A C 1
ATOM 1446 O O . VAL A 1 179 ? -28.047 4.801 -1.574 1 90.69 179 VAL A O 1
ATOM 1449 N N . GLY A 1 180 ? -29.031 3.098 -0.461 1 93.31 180 GLY A N 1
ATOM 1450 C CA . GLY A 1 180 ? -30.078 2.898 -1.443 1 93.31 180 GLY A CA 1
ATOM 1451 C C . GLY A 1 180 ? -29.766 1.805 -2.445 1 93.31 180 GLY A C 1
ATOM 1452 O O . GLY A 1 180 ? -30.641 1.353 -3.178 1 93.31 180 GLY A O 1
ATOM 1453 N N . GLU A 1 181 ? -28.5 1.409 -2.459 1 95.56 181 GLU A N 1
ATOM 1454 C CA . GLU A 1 181 ? -28.109 0.353 -3.387 1 95.56 181 GLU A CA 1
ATOM 1455 C C . GLU A 1 181 ? -28.656 -1.001 -2.941 1 95.56 181 GLU A C 1
ATOM 1457 O O . GLU A 1 181 ? -28.844 -1.241 -1.746 1 95.56 181 GLU A O 1
ATOM 1462 N N . ASP A 1 182 ? -29 -1.826 -3.922 1 97.69 182 ASP A N 1
ATOM 1463 C CA . ASP A 1 182 ? -29.391 -3.211 -3.672 1 97.69 182 ASP A CA 1
ATOM 1464 C C . ASP A 1 182 ? -28.156 -4.102 -3.494 1 97.69 182 ASP A C 1
ATOM 1466 O O . ASP A 1 182 ? -27.734 -4.785 -4.43 1 97.69 182 ASP A O 1
ATOM 1470 N N . VAL A 1 183 ? -27.594 -4.172 -2.336 1 97.25 183 VAL A N 1
ATOM 1471 C CA . VAL A 1 183 ? -26.359 -4.859 -2.002 1 97.25 183 VAL A CA 1
ATOM 1472 C C . VAL A 1 183 ? -26.484 -6.344 -2.346 1 97.25 183 VAL A C 1
ATOM 1474 O O . VAL A 1 183 ? -25.547 -6.945 -2.865 1 97.25 183 VAL A O 1
ATOM 1477 N N . GLU A 1 184 ? -27.625 -6.941 -2.037 1 97.31 184 GLU A N 1
ATOM 1478 C CA . GLU A 1 184 ? -27.844 -8.352 -2.34 1 97.31 184 GLU A CA 1
ATOM 1479 C C . GLU A 1 184 ? -27.719 -8.625 -3.834 1 97.31 184 GLU A C 1
ATOM 1481 O O . GLU A 1 184 ? -27.094 -9.609 -4.238 1 97.31 184 GLU A O 1
ATOM 1486 N N . LYS A 1 185 ? -28.281 -7.785 -4.566 1 98.31 185 LYS A N 1
ATOM 1487 C CA . LYS A 1 185 ? -28.188 -7.938 -6.016 1 98.31 185 LYS A CA 1
ATOM 1488 C C . LYS A 1 185 ? -26.75 -7.762 -6.504 1 98.31 185 LYS A C 1
ATOM 1490 O O . LYS A 1 185 ? -26.297 -8.508 -7.375 1 98.31 185 LYS A O 1
ATOM 1495 N N . ILE A 1 186 ? -26.047 -6.777 -5.953 1 98.31 186 ILE A N 1
ATOM 1496 C CA . ILE A 1 186 ? -24.656 -6.52 -6.32 1 98.31 186 ILE A CA 1
ATOM 1497 C C . ILE A 1 186 ? -23.812 -7.754 -6.031 1 98.31 186 ILE A C 1
ATOM 1499 O O . ILE A 1 186 ? -23.047 -8.211 -6.891 1 98.31 186 ILE A O 1
ATOM 1503 N N . ILE A 1 187 ? -23.984 -8.32 -4.879 1 98.19 187 ILE A N 1
ATOM 1504 C CA . ILE A 1 187 ? -23.219 -9.484 -4.465 1 98.19 187 ILE A CA 1
ATOM 1505 C C . ILE A 1 187 ? -23.594 -10.68 -5.34 1 98.19 187 ILE A C 1
ATOM 1507 O O . ILE A 1 187 ? -22.719 -11.43 -5.789 1 98.19 187 ILE A O 1
ATOM 1511 N N . SER A 1 188 ? -24.875 -10.875 -5.582 1 98.38 188 SER A N 1
ATOM 1512 C CA . SER A 1 188 ? -25.344 -11.977 -6.426 1 98.38 188 SER A CA 1
ATOM 1513 C C . SER A 1 188 ? -24.719 -11.914 -7.812 1 98.38 188 SER A C 1
ATOM 1515 O O . SER A 1 188 ? -24.328 -12.938 -8.367 1 98.38 188 SER A O 1
ATOM 1517 N N . ASN A 1 189 ? -24.625 -10.727 -8.352 1 98.56 189 ASN A N 1
ATOM 1518 C CA . ASN A 1 189 ? -23.984 -10.547 -9.648 1 98.56 189 ASN A CA 1
ATOM 1519 C C . ASN A 1 189 ? -22.516 -10.914 -9.602 1 98.56 189 ASN A C 1
ATOM 1521 O O . ASN A 1 189 ? -22 -11.562 -10.523 1 98.56 189 ASN A O 1
ATOM 1525 N N . ALA A 1 190 ? -21.844 -10.492 -8.57 1 98.69 190 ALA A N 1
ATOM 1526 C CA . ALA A 1 190 ? -20.422 -10.828 -8.406 1 98.69 190 ALA A CA 1
ATOM 1527 C C . ALA A 1 190 ? -20.234 -12.328 -8.25 1 98.69 190 ALA A C 1
ATOM 1529 O O . ALA A 1 190 ? -19.25 -12.891 -8.75 1 98.69 190 ALA A O 1
ATOM 1530 N N . LEU A 1 191 ? -21.156 -12.977 -7.566 1 98.69 191 LEU A N 1
ATOM 1531 C CA . LEU A 1 191 ? -21.109 -14.422 -7.402 1 98.69 191 LEU A CA 1
ATOM 1532 C C . LEU A 1 191 ? -21.234 -15.125 -8.75 1 98.69 191 LEU A C 1
ATOM 1534 O O . LEU A 1 191 ? -20.516 -16.094 -9.023 1 98.69 191 LEU A O 1
ATOM 1538 N N . LYS A 1 192 ? -22.109 -14.672 -9.562 1 98.69 192 LYS A N 1
ATOM 1539 C CA . LYS A 1 192 ? -22.281 -15.25 -10.891 1 98.69 192 LYS A CA 1
ATOM 1540 C C . LYS A 1 192 ? -21.031 -15.078 -11.742 1 98.69 192 LYS A C 1
ATOM 1542 O O . LYS A 1 192 ? -20.594 -16 -12.43 1 98.69 192 LYS A O 1
ATOM 1547 N N . GLU A 1 193 ? -20.484 -13.883 -11.672 1 98.69 193 GLU A N 1
ATOM 1548 C CA . GLU A 1 193 ? -19.234 -13.625 -12.383 1 98.69 193 GLU A CA 1
ATOM 1549 C C . GLU A 1 193 ? -18.109 -14.531 -11.875 1 98.69 193 GLU A C 1
ATOM 1551 O O . GLU A 1 193 ? -17.344 -15.086 -12.672 1 98.69 193 GLU A O 1
ATOM 1556 N N . ALA A 1 194 ? -18.016 -14.656 -10.578 1 98.75 194 ALA A N 1
ATOM 1557 C CA . ALA A 1 194 ? -17.016 -15.523 -9.961 1 98.75 194 ALA A CA 1
ATOM 1558 C C . ALA A 1 194 ? -17.172 -16.969 -10.445 1 98.75 194 ALA A C 1
ATOM 1560 O O . ALA A 1 194 ? -16.172 -17.656 -10.703 1 98.75 194 ALA A O 1
ATOM 1561 N N . GLU A 1 195 ? -18.391 -17.375 -10.5 1 98.5 195 GLU A N 1
ATOM 1562 C CA . GLU A 1 195 ? -18.672 -18.719 -10.977 1 98.5 195 GLU A CA 1
ATOM 1563 C C . GLU A 1 195 ? -18.156 -18.938 -12.398 1 98.5 195 GLU A C 1
ATOM 1565 O O . GLU A 1 195 ? -17.469 -19.922 -12.68 1 98.5 195 GLU A O 1
ATOM 1570 N N . GLU A 1 196 ? -18.453 -18.047 -13.234 1 98.5 196 GLU A N 1
ATOM 1571 C CA . GLU A 1 196 ? -18.062 -18.156 -14.633 1 98.5 196 GLU A CA 1
ATOM 1572 C C . GLU A 1 196 ? -16.547 -18.141 -14.797 1 98.5 196 GLU A C 1
ATOM 1574 O O . GLU A 1 196 ? -15.992 -18.938 -15.555 1 98.5 196 GLU A O 1
ATOM 1579 N N . ILE A 1 197 ? -15.891 -17.266 -14.078 1 98.62 197 ILE A N 1
ATOM 1580 C CA . ILE A 1 197 ? -14.438 -17.172 -14.188 1 98.62 197 ILE A CA 1
ATOM 1581 C C . ILE A 1 197 ? -13.789 -18.406 -13.562 1 98.62 197 ILE A C 1
ATOM 1583 O O . ILE A 1 197 ? -12.82 -18.938 -14.109 1 98.62 197 ILE A O 1
ATOM 1587 N N . ALA A 1 198 ? -14.297 -18.844 -12.461 1 98.75 198 ALA A N 1
ATOM 1588 C CA . ALA A 1 198 ? -13.742 -20 -11.75 1 98.75 198 ALA A CA 1
ATOM 1589 C C . ALA A 1 198 ? -13.734 -21.234 -12.641 1 98.75 198 ALA A C 1
ATOM 1591 O O . ALA A 1 198 ? -12.781 -22.016 -12.617 1 98.75 198 ALA A O 1
ATOM 1592 N N . LYS A 1 199 ? -14.812 -21.453 -13.469 1 98.19 199 LYS A N 1
ATOM 1593 C CA . LYS A 1 199 ? -14.969 -22.609 -14.328 1 98.19 199 LYS A CA 1
ATOM 1594 C C . LYS A 1 199 ? -13.828 -22.703 -15.344 1 98.19 199 LYS A C 1
ATOM 1596 O O . LYS A 1 199 ? -13.367 -23.797 -15.664 1 98.19 199 LYS A O 1
ATOM 1601 N N . ARG A 1 200 ? -13.344 -21.516 -15.766 1 97.06 200 ARG A N 1
ATOM 1602 C CA . ARG A 1 200 ? -12.391 -21.5 -16.875 1 97.06 200 ARG A CA 1
ATOM 1603 C C . ARG A 1 200 ? -11.016 -21.031 -16.406 1 97.06 200 ARG A C 1
ATOM 1605 O O . ARG A 1 200 ? -10.109 -20.844 -17.219 1 97.06 200 ARG A O 1
ATOM 1612 N N . PHE A 1 201 ? -10.906 -20.859 -15.18 1 97.44 201 PHE A N 1
ATOM 1613 C CA . PHE A 1 201 ? -9.68 -20.25 -14.672 1 97.44 201 PHE A CA 1
ATOM 1614 C C . PHE A 1 201 ? -8.516 -21.234 -14.742 1 97.44 201 PHE A C 1
ATOM 1616 O O . PHE A 1 201 ? -7.363 -20.812 -14.875 1 97.44 201 PHE A O 1
ATOM 1623 N N . MET B 1 1 ? 2.281 30.266 14.18 1 92.38 1 MET B N 1
ATOM 1624 C CA . MET B 1 1 ? 3.189 29.141 14.312 1 92.38 1 MET B CA 1
ATOM 1625 C C . MET B 1 1 ? 2.559 27.859 13.75 1 92.38 1 MET B C 1
ATOM 1627 O O . MET B 1 1 ? 1.46 27.484 14.148 1 92.38 1 MET B O 1
ATOM 1631 N N . ALA B 1 2 ? 3.252 27.25 12.789 1 97.62 2 ALA B N 1
ATOM 1632 C CA . ALA B 1 2 ? 2.682 26.078 12.141 1 97.62 2 ALA B CA 1
ATOM 1633 C C . ALA B 1 2 ? 3.23 24.781 12.758 1 97.62 2 ALA B C 1
ATOM 1635 O O . ALA B 1 2 ? 4.293 24.797 13.391 1 97.62 2 ALA B O 1
ATOM 1636 N N . LYS B 1 3 ? 2.461 23.766 12.711 1 98.69 3 LYS B N 1
ATOM 1637 C CA . LYS B 1 3 ? 2.877 22.422 13.109 1 98.69 3 LYS B CA 1
ATOM 1638 C C . LYS B 1 3 ? 3.201 21.562 11.898 1 98.69 3 LYS B C 1
ATOM 1640 O O . LYS B 1 3 ? 2.35 21.359 11.023 1 98.69 3 LYS B O 1
ATOM 1645 N N . LEU B 1 4 ? 4.43 21.109 11.797 1 98.81 4 LEU B N 1
ATOM 1646 C CA . LEU B 1 4 ? 4.875 20.234 10.727 1 98.81 4 LEU B CA 1
ATOM 1647 C C . LEU B 1 4 ? 5.074 18.812 11.234 1 98.81 4 LEU B C 1
ATOM 1649 O O . LEU B 1 4 ? 5.82 18.594 12.188 1 98.81 4 LEU B O 1
ATOM 1653 N N . LEU B 1 5 ? 4.332 17.906 10.711 1 98.94 5 LEU B N 1
ATOM 1654 C CA . LEU B 1 5 ? 4.465 16.484 11.023 1 98.94 5 LEU B CA 1
ATOM 1655 C C . LEU B 1 5 ? 5.422 15.805 10.047 1 98.94 5 LEU B C 1
ATOM 1657 O O . LEU B 1 5 ? 5.141 15.719 8.852 1 98.94 5 LEU B O 1
ATOM 1661 N N . TYR B 1 6 ? 6.598 15.383 10.539 1 98.88 6 TYR B N 1
ATOM 1662 C CA . TYR B 1 6 ? 7.637 14.688 9.781 1 98.88 6 TYR B CA 1
ATOM 1663 C C . TYR B 1 6 ? 7.52 13.172 9.953 1 98.88 6 TYR B C 1
ATOM 1665 O O . TYR B 1 6 ? 7.879 12.633 11 1 98.88 6 TYR B O 1
ATOM 1673 N N . ILE B 1 7 ? 7.016 12.492 8.875 1 98.94 7 ILE B N 1
ATOM 1674 C CA . ILE B 1 7 ? 6.684 11.07 8.93 1 98.94 7 ILE B CA 1
ATOM 1675 C C . ILE B 1 7 ? 7.773 10.266 8.227 1 98.94 7 ILE B C 1
ATOM 1677 O O . ILE B 1 7 ? 7.992 10.414 7.023 1 98.94 7 ILE B O 1
ATOM 1681 N N . LYS B 1 8 ? 8.438 9.406 8.969 1 98.81 8 LYS B N 1
ATOM 1682 C CA . LYS B 1 8 ? 9.531 8.57 8.477 1 98.81 8 LYS B CA 1
ATOM 1683 C C . LYS B 1 8 ? 9.078 7.125 8.312 1 98.81 8 LYS B C 1
ATOM 1685 O O . LYS B 1 8 ? 8.617 6.5 9.266 1 98.81 8 LYS B O 1
ATOM 1690 N N . ALA B 1 9 ? 9.234 6.602 7.086 1 98.69 9 ALA B N 1
ATOM 1691 C CA . ALA B 1 9 ? 8.758 5.25 6.812 1 98.69 9 ALA B CA 1
ATOM 1692 C C . ALA B 1 9 ? 9.844 4.402 6.16 1 98.69 9 ALA B C 1
ATOM 1694 O O . ALA B 1 9 ? 9.641 3.842 5.082 1 98.69 9 ALA B O 1
ATOM 1695 N N . ASN B 1 10 ? 10.938 4.219 6.789 1 97.81 10 ASN B N 1
ATOM 1696 C CA . ASN B 1 10 ? 12.078 3.391 6.41 1 97.81 10 ASN B CA 1
ATOM 1697 C C . ASN B 1 10 ? 12.797 2.834 7.637 1 97.81 10 ASN B C 1
ATOM 1699 O O . ASN B 1 10 ? 13.047 3.562 8.602 1 97.81 10 ASN B O 1
ATOM 1703 N N . PRO B 1 11 ? 13.102 1.54 7.66 1 97.31 11 PRO B N 1
ATOM 1704 C CA . PRO B 1 11 ? 13.758 0.97 8.836 1 97.31 11 PRO B CA 1
ATOM 1705 C C . PRO B 1 11 ? 15.25 1.296 8.891 1 97.31 11 PRO B C 1
ATOM 1707 O O . PRO B 1 11 ? 15.898 1.062 9.914 1 97.31 11 PRO B O 1
ATOM 1710 N N . LYS B 1 12 ? 15.844 1.77 7.801 1 95.75 12 LYS B N 1
ATOM 1711 C CA . LYS B 1 12 ? 17.266 2.127 7.762 1 95.75 12 LYS B CA 1
ATOM 1712 C C . LYS B 1 12 ? 17.531 3.365 8.609 1 95.75 12 LYS B C 1
ATOM 1714 O O . LYS B 1 12 ? 16.625 4.16 8.875 1 95.75 12 LYS B O 1
ATOM 1719 N N . SER B 1 13 ? 18.75 3.551 9 1 93.75 13 SER B N 1
ATOM 1720 C CA . SER B 1 13 ? 19.156 4.738 9.75 1 93.75 13 SER B CA 1
ATOM 1721 C C . SER B 1 13 ? 19.172 5.973 8.859 1 93.75 13 SER B C 1
ATOM 1723 O O . SER B 1 13 ? 19.156 5.863 7.633 1 93.75 13 SER B O 1
ATOM 1725 N N . ASP B 1 14 ? 19.219 7.129 9.438 1 93.69 14 ASP B N 1
ATOM 1726 C CA . ASP B 1 14 ? 19.25 8.398 8.734 1 93.69 14 ASP B CA 1
ATOM 1727 C C . ASP B 1 14 ? 20.453 8.484 7.797 1 93.69 14 ASP B C 1
ATOM 1729 O O . ASP B 1 14 ? 20.375 9.117 6.738 1 93.69 14 ASP B O 1
ATOM 1733 N N . GLN B 1 15 ? 21.531 7.777 8.18 1 91.56 15 GLN B N 1
ATOM 1734 C CA . GLN B 1 15 ? 22.766 7.855 7.418 1 91.56 15 GLN B CA 1
ATOM 1735 C C . GLN B 1 15 ? 22.781 6.832 6.285 1 91.56 15 GLN B C 1
ATOM 1737 O O . GLN B 1 15 ? 23.422 7.047 5.254 1 91.56 15 GLN B O 1
ATOM 1742 N N . SER B 1 16 ? 22 5.852 6.457 1 92.94 16 SER B N 1
ATOM 1743 C CA . SER B 1 16 ? 22.062 4.754 5.5 1 92.94 16 SER B CA 1
ATOM 1744 C C . SER B 1 16 ? 20.938 4.836 4.48 1 92.94 16 SER B C 1
ATOM 1746 O O . SER B 1 16 ? 20.984 4.195 3.43 1 92.94 16 SER B O 1
ATOM 1748 N N . SER B 1 17 ? 19.938 5.559 4.793 1 96.38 17 SER B N 1
ATOM 1749 C CA . SER B 1 17 ? 18.812 5.734 3.883 1 96.38 17 SER B CA 1
ATOM 1750 C C . SER B 1 17 ? 19.016 6.949 2.982 1 96.38 17 SER B C 1
ATOM 1752 O O . SER B 1 17 ? 19.125 8.078 3.467 1 96.38 17 SER B O 1
ATOM 1754 N N . ARG B 1 18 ? 19.062 6.738 1.696 1 97.44 18 ARG B N 1
ATOM 1755 C CA . ARG B 1 18 ? 19.172 7.836 0.739 1 97.44 18 ARG B CA 1
ATOM 1756 C C . ARG B 1 18 ? 17.984 8.789 0.871 1 97.44 18 ARG B C 1
ATOM 1758 O O . ARG B 1 18 ? 18.141 10.008 0.731 1 97.44 18 ARG B O 1
ATOM 1765 N N . THR B 1 19 ? 16.766 8.227 1.153 1 98.56 19 THR B N 1
ATOM 1766 C CA . THR B 1 19 ? 15.57 9.031 1.4 1 98.56 19 THR B CA 1
ATOM 1767 C C . THR B 1 19 ? 15.773 9.93 2.613 1 98.56 19 THR B C 1
ATOM 1769 O O . THR B 1 19 ? 15.477 11.133 2.555 1 98.56 19 THR B O 1
ATOM 1772 N N . PHE B 1 20 ? 16.312 9.391 3.699 1 98.62 20 PHE B N 1
ATOM 1773 C CA . PHE B 1 20 ? 16.438 10.148 4.938 1 98.62 20 PHE B CA 1
ATOM 1774 C C . PHE B 1 20 ? 17.547 11.188 4.816 1 98.62 20 PHE B C 1
ATOM 1776 O O . PHE B 1 20 ? 17.453 12.273 5.402 1 98.62 20 PHE B O 1
ATOM 1783 N N . ILE B 1 21 ? 18.594 10.898 4 1 98.5 21 ILE B N 1
ATOM 1784 C CA . ILE B 1 21 ? 19.625 11.906 3.758 1 98.5 21 ILE B CA 1
ATOM 1785 C C . ILE B 1 21 ? 18.984 13.172 3.188 1 98.5 21 ILE B C 1
ATOM 1787 O O . ILE B 1 21 ? 19.266 14.273 3.658 1 98.5 21 ILE B O 1
ATOM 1791 N N . ILE B 1 22 ? 18.078 13.016 2.295 1 98.81 22 ILE B N 1
ATOM 1792 C CA . ILE B 1 22 ? 17.422 14.133 1.634 1 98.81 22 ILE B CA 1
ATOM 1793 C C . ILE B 1 22 ? 16.406 14.766 2.58 1 98.81 22 ILE B C 1
ATOM 1795 O O . ILE B 1 22 ? 16.359 15.992 2.723 1 98.81 22 ILE B O 1
ATOM 1799 N N . SER B 1 23 ? 15.578 13.961 3.277 1 98.88 23 SER B N 1
ATOM 1800 C CA . SER B 1 23 ? 14.508 14.492 4.117 1 98.88 23 SER B CA 1
ATOM 1801 C C . SER B 1 23 ? 15.07 15.195 5.352 1 98.88 23 SER B C 1
ATOM 1803 O O . SER B 1 23 ? 14.523 16.203 5.797 1 98.88 23 SER B O 1
ATOM 1805 N N . GLU B 1 24 ? 16.156 14.633 5.906 1 98.75 24 GLU B N 1
ATOM 1806 C CA . GLU B 1 24 ? 16.781 15.281 7.051 1 98.75 24 GLU B CA 1
ATOM 1807 C C . GLU B 1 24 ? 17.359 16.641 6.668 1 98.75 24 GLU B C 1
ATOM 1809 O O . GLU B 1 24 ? 17.281 17.594 7.449 1 98.75 24 GLU B O 1
ATOM 1814 N N . HIS B 1 25 ? 17.922 16.703 5.484 1 98.75 25 HIS B N 1
ATOM 1815 C CA . HIS B 1 25 ? 18.391 17.984 4.988 1 98.75 25 HIS B CA 1
ATOM 1816 C C . HIS B 1 25 ? 17.234 18.969 4.812 1 98.75 25 HIS B C 1
ATOM 1818 O O . HIS B 1 25 ? 17.344 20.141 5.195 1 98.75 25 HIS B O 1
ATOM 1824 N N . PHE B 1 26 ? 16.125 18.516 4.227 1 98.94 26 PHE B N 1
ATOM 1825 C CA . PHE B 1 26 ? 14.922 19.328 4.105 1 98.94 26 PHE B CA 1
ATOM 1826 C C . PHE B 1 26 ? 14.508 19.906 5.457 1 98.94 26 PHE B C 1
ATOM 1828 O O . PHE B 1 26 ? 14.266 21.109 5.582 1 98.94 26 PHE B O 1
ATOM 1835 N N . ILE B 1 27 ? 14.43 19.047 6.457 1 98.88 27 ILE B N 1
ATOM 1836 C CA . ILE B 1 27 ? 13.961 19.422 7.785 1 98.88 27 ILE B CA 1
ATOM 1837 C C . ILE B 1 27 ? 14.922 20.438 8.406 1 98.88 27 ILE B C 1
ATOM 1839 O O . ILE B 1 27 ? 14.492 21.406 9.031 1 98.88 27 ILE B O 1
ATOM 1843 N N . LYS B 1 28 ? 16.219 20.172 8.242 1 98.62 28 LYS B N 1
ATOM 1844 C CA . LYS B 1 28 ? 17.219 21.078 8.758 1 98.62 28 LYS B CA 1
ATOM 1845 C C . LYS B 1 28 ? 17.047 22.484 8.18 1 98.62 28 LYS B C 1
ATOM 1847 O O . LYS B 1 28 ? 17 23.469 8.922 1 98.62 28 LYS B O 1
ATOM 1852 N N . VAL B 1 29 ? 16.938 22.594 6.891 1 98.81 29 VAL B N 1
ATOM 1853 C CA . VAL B 1 29 ? 16.766 23.875 6.215 1 98.81 29 VAL B CA 1
ATOM 1854 C C . VAL B 1 29 ? 15.438 24.5 6.613 1 98.81 29 VAL B C 1
ATOM 1856 O O . VAL B 1 29 ? 15.359 25.688 6.887 1 98.81 29 VAL B O 1
ATOM 1859 N N . TYR B 1 30 ? 14.352 23.688 6.645 1 98.81 30 TYR B N 1
ATOM 1860 C CA . TYR B 1 30 ? 13.031 24.172 7.047 1 98.81 30 TYR B CA 1
ATOM 1861 C C . TYR B 1 30 ? 13.086 24.844 8.406 1 98.81 30 TYR B C 1
ATOM 1863 O O . TYR B 1 30 ? 12.531 25.938 8.594 1 98.81 30 TYR B O 1
ATOM 1871 N N . LYS B 1 31 ? 13.742 24.219 9.312 1 98.25 31 LYS B N 1
ATOM 1872 C CA . LYS B 1 31 ? 13.867 24.75 10.672 1 98.25 31 LYS B CA 1
ATOM 1873 C C . LYS B 1 31 ? 14.562 26.109 10.672 1 98.25 31 LYS B C 1
ATOM 1875 O O . LYS B 1 31 ? 14.195 27 11.438 1 98.25 31 LYS B O 1
ATOM 1880 N N . GLU B 1 32 ? 15.516 26.219 9.836 1 98.19 32 GLU B N 1
ATOM 1881 C CA . GLU B 1 32 ? 16.266 27.469 9.734 1 98.19 32 GLU B CA 1
ATOM 1882 C C . GLU B 1 32 ? 15.391 28.609 9.219 1 98.19 32 GLU B C 1
ATOM 1884 O O . GLU B 1 32 ? 15.508 29.75 9.68 1 98.19 32 GLU B O 1
ATOM 1889 N N . PHE B 1 33 ? 14.516 28.312 8.367 1 98.19 33 PHE B N 1
ATOM 1890 C CA . PHE B 1 33 ? 13.742 29.344 7.699 1 98.19 33 PHE B CA 1
ATOM 1891 C C . PHE B 1 33 ? 12.375 29.516 8.352 1 98.19 33 PHE B C 1
ATOM 1893 O O . PHE B 1 33 ? 11.672 30.5 8.094 1 98.19 33 PHE B O 1
ATOM 1900 N N . HIS B 1 34 ? 11.992 28.562 9.18 1 98.19 34 HIS B N 1
ATOM 1901 C CA . HIS B 1 34 ? 10.75 28.609 9.938 1 98.19 34 HIS B CA 1
ATOM 1902 C C . HIS B 1 34 ? 10.992 28.328 11.414 1 98.19 34 HIS B C 1
ATOM 1904 O O . HIS B 1 34 ? 10.391 27.391 11.969 1 98.19 34 HIS B O 1
ATOM 1910 N N . PRO B 1 35 ? 11.734 29.141 12.055 1 97.31 35 PRO B N 1
ATOM 1911 C CA . PRO B 1 35 ? 12.219 28.844 13.406 1 97.31 35 PRO B CA 1
ATOM 1912 C C . PRO B 1 35 ? 11.094 28.781 14.438 1 97.31 35 PRO B C 1
ATOM 1914 O O . PRO B 1 35 ? 11.258 28.188 15.508 1 97.31 35 PRO B O 1
ATOM 1917 N N . ASN B 1 36 ? 9.938 29.312 14.148 1 97.94 36 ASN B N 1
ATOM 1918 C CA . ASN B 1 36 ? 8.852 29.344 15.125 1 97.94 36 ASN B CA 1
ATOM 1919 C C . ASN B 1 36 ? 7.914 28.156 14.953 1 97.94 36 ASN B C 1
ATOM 1921 O O . ASN B 1 36 ? 7.043 27.922 15.797 1 97.94 36 ASN B O 1
ATOM 1925 N N . ASP B 1 37 ? 8.031 27.406 13.859 1 98.44 37 ASP B N 1
ATOM 1926 C CA . ASP B 1 37 ? 7.172 26.25 13.617 1 98.44 37 ASP B CA 1
ATOM 1927 C C . ASP B 1 37 ? 7.566 25.078 14.508 1 98.44 37 ASP B C 1
ATOM 1929 O O . ASP B 1 37 ? 8.734 24.938 14.883 1 98.44 37 ASP B O 1
ATOM 1933 N N . GLN B 1 38 ? 6.641 24.359 14.93 1 98.62 38 GLN B N 1
ATOM 1934 C CA . GLN B 1 38 ? 6.875 23.125 15.68 1 98.62 38 GLN B CA 1
ATOM 1935 C C . GLN B 1 38 ? 7.008 21.922 14.742 1 98.62 38 GLN B C 1
ATOM 1937 O O . GLN B 1 38 ? 6.145 21.688 13.898 1 98.62 38 GLN B O 1
ATOM 1942 N N . ILE B 1 39 ? 8.086 21.234 14.891 1 98.62 39 ILE B N 1
ATOM 1943 C CA . ILE B 1 39 ? 8.305 20.031 14.102 1 98.62 39 ILE B CA 1
ATOM 1944 C C . ILE B 1 39 ? 8.102 18.797 14.984 1 98.62 39 ILE B C 1
ATOM 1946 O O . ILE B 1 39 ? 8.742 18.656 16.031 1 98.62 39 ILE B O 1
ATOM 1950 N N . ILE B 1 40 ? 7.199 17.938 14.656 1 98.62 40 ILE B N 1
ATOM 1951 C CA . ILE B 1 40 ? 6.945 16.672 15.32 1 98.62 40 ILE B CA 1
ATOM 1952 C C . ILE B 1 40 ? 7.41 15.516 14.422 1 98.62 40 ILE B C 1
ATOM 1954 O O . ILE B 1 40 ? 6.926 15.367 13.297 1 98.62 40 ILE B O 1
ATOM 1958 N N . THR B 1 41 ? 8.336 14.758 14.883 1 98.56 41 THR B N 1
ATOM 1959 C CA . THR B 1 41 ? 8.859 13.633 14.109 1 98.56 41 THR B CA 1
ATOM 1960 C C . THR B 1 41 ? 8.148 12.336 14.5 1 98.56 41 THR B C 1
ATOM 1962 O O . THR B 1 41 ? 8.062 12.008 15.688 1 98.56 41 THR B O 1
ATOM 1965 N N . LEU B 1 42 ? 7.641 11.727 13.531 1 98.5 42 LEU B N 1
ATOM 1966 C CA . LEU B 1 42 ? 6.992 10.43 13.695 1 98.5 42 LEU B CA 1
ATOM 1967 C C . LEU B 1 42 ? 7.738 9.352 12.914 1 98.5 42 LEU B C 1
ATOM 1969 O O . LEU B 1 42 ? 7.555 9.211 11.703 1 98.5 42 LEU B O 1
ATOM 1973 N N . ASP B 1 43 ? 8.594 8.633 13.602 1 98.62 43 ASP B N 1
ATOM 1974 C CA . ASP B 1 43 ? 9.219 7.445 13.023 1 98.62 43 ASP B CA 1
ATOM 1975 C C . ASP B 1 43 ? 8.305 6.23 13.133 1 98.62 43 ASP B C 1
ATOM 1977 O O . ASP B 1 43 ? 8.148 5.664 14.219 1 98.62 43 ASP B O 1
ATOM 1981 N N . LEU B 1 44 ? 7.77 5.742 12.062 1 98.75 44 LEU B N 1
ATOM 1982 C CA . LEU B 1 44 ? 6.715 4.73 12.094 1 98.75 44 LEU B CA 1
ATOM 1983 C C . LEU B 1 44 ? 7.246 3.414 12.656 1 98.75 44 LEU B C 1
ATOM 1985 O O . LEU B 1 44 ? 6.504 2.658 13.289 1 98.75 44 LEU B O 1
ATOM 1989 N N . TYR B 1 45 ? 8.508 3.125 12.461 1 98.19 45 TYR B N 1
ATOM 1990 C CA . TYR B 1 45 ? 9.086 1.875 12.945 1 98.19 45 TYR B CA 1
ATOM 1991 C C . TYR B 1 45 ? 9.289 1.914 14.453 1 98.19 45 TYR B C 1
ATOM 1993 O O . TYR B 1 45 ? 9.547 0.883 15.078 1 98.19 45 TYR B O 1
ATOM 2001 N N . LYS B 1 46 ? 9.086 3.088 15.055 1 97.75 46 LYS B N 1
ATOM 2002 C CA . LYS B 1 46 ? 9.25 3.215 16.5 1 97.75 46 LYS B CA 1
ATOM 2003 C C . LYS B 1 46 ? 7.898 3.42 17.188 1 97.75 46 LYS B C 1
ATOM 2005 O O . LYS B 1 46 ? 7.84 3.605 18.406 1 97.75 46 LYS B O 1
ATOM 2010 N N . GLU B 1 47 ? 6.777 3.371 16.484 1 97.44 47 GLU B N 1
ATOM 2011 C CA . GLU B 1 47 ? 5.465 3.729 17 1 97.44 47 GLU B CA 1
ATOM 2012 C C . GLU B 1 47 ? 4.656 2.482 17.359 1 97.44 47 GLU B C 1
ATOM 2014 O O . GLU B 1 47 ? 3.561 2.586 17.922 1 97.44 47 GLU B O 1
ATOM 2019 N N . GLY B 1 48 ? 5.16 1.314 17.016 1 96.31 48 GLY B N 1
ATOM 2020 C CA . GLY B 1 48 ? 4.395 0.102 17.266 1 96.31 48 GLY B CA 1
ATOM 2021 C C . GLY B 1 48 ? 3.211 -0.059 16.328 1 96.31 48 GLY B C 1
ATOM 2022 O O . GLY B 1 48 ? 2.16 -0.564 16.719 1 96.31 48 GLY B O 1
ATOM 2023 N N . ILE B 1 49 ? 3.342 0.433 15.117 1 97.81 49 ILE B N 1
ATOM 2024 C CA . ILE B 1 49 ? 2.314 0.305 14.086 1 97.81 49 ILE B CA 1
ATOM 2025 C C . ILE B 1 49 ? 2.066 -1.171 13.789 1 97.81 49 ILE B C 1
ATOM 2027 O O . ILE B 1 49 ? 3.01 -1.96 13.688 1 97.81 49 ILE B O 1
ATOM 2031 N N . HIS B 1 50 ? 0.803 -1.571 13.625 1 98.19 50 HIS B N 1
ATOM 2032 C CA . HIS B 1 50 ? 0.417 -2.934 13.273 1 98.19 50 HIS B CA 1
ATOM 2033 C C . HIS B 1 50 ? -0.654 -2.939 12.188 1 98.19 50 HIS B C 1
ATOM 2035 O O . HIS B 1 50 ? -1.17 -1.884 11.82 1 98.19 50 HIS B O 1
ATOM 2041 N N . PHE B 1 51 ? -0.906 -4.062 11.633 1 98.56 51 PHE B N 1
ATOM 2042 C CA . PHE B 1 51 ? -1.998 -4.215 10.68 1 98.56 51 PHE B CA 1
ATOM 2043 C C . PHE B 1 51 ? -3.348 -4.16 11.383 1 98.56 51 PHE B C 1
ATOM 2045 O O . PHE B 1 51 ? -3.514 -4.738 12.461 1 98.56 51 PHE B O 1
ATOM 2052 N N . LEU B 1 52 ? -4.305 -3.49 10.836 1 98.25 52 LEU B N 1
ATOM 2053 C CA . LEU B 1 52 ? -5.598 -3.303 11.477 1 98.25 52 LEU B CA 1
ATOM 2054 C C . LEU B 1 52 ? -6.309 -4.637 11.672 1 98.25 52 LEU B C 1
ATOM 2056 O O . LEU B 1 52 ? -6.461 -5.414 10.727 1 98.25 52 LEU B O 1
ATOM 2060 N N . SER B 1 53 ? -6.75 -4.91 12.867 1 97.38 53 SER B N 1
ATOM 2061 C CA . SER B 1 53 ? -7.594 -6.051 13.211 1 97.38 53 SER B CA 1
ATOM 2062 C C . SER B 1 53 ? -9.07 -5.723 13.023 1 97.38 53 SER B C 1
ATOM 2064 O O . SER B 1 53 ? -9.422 -4.582 12.727 1 97.38 53 SER B O 1
ATOM 2066 N N . GLN B 1 54 ? -9.867 -6.719 13.148 1 96.25 54 GLN B N 1
ATOM 2067 C CA . GLN B 1 54 ? -11.305 -6.48 13.086 1 96.25 54 GLN B CA 1
ATOM 2068 C C . GLN B 1 54 ? -11.75 -5.52 14.188 1 96.25 54 GLN B C 1
ATOM 2070 O O . GLN B 1 54 ? -12.594 -4.656 13.953 1 96.25 54 GLN B O 1
ATOM 2075 N N . GLU B 1 55 ? -11.188 -5.668 15.344 1 96.75 55 GLU B N 1
ATOM 2076 C CA . GLU B 1 55 ? -11.508 -4.785 16.453 1 96.75 55 GLU B CA 1
ATOM 2077 C C . GLU B 1 55 ? -11.102 -3.346 16.156 1 96.75 55 GLU B C 1
ATOM 2079 O O . GLU B 1 55 ? -11.852 -2.41 16.438 1 96.75 55 GLU B O 1
ATOM 2084 N N . ASP B 1 56 ? -9.906 -3.162 15.625 1 97.25 56 ASP B N 1
ATOM 2085 C CA . ASP B 1 56 ? -9.453 -1.829 15.234 1 97.25 56 ASP B CA 1
ATOM 2086 C C . ASP B 1 56 ? -10.438 -1.179 14.266 1 97.25 56 ASP B C 1
ATOM 2088 O O . ASP B 1 56 ? -10.805 -0.013 14.43 1 97.25 56 ASP B O 1
ATOM 2092 N N . ILE B 1 57 ? -10.852 -1.928 13.258 1 96.75 57 ILE B N 1
ATOM 2093 C CA . ILE B 1 57 ? -11.766 -1.439 12.234 1 96.75 57 ILE B CA 1
ATOM 2094 C C . ILE B 1 57 ? -13.086 -1.017 12.883 1 96.75 57 ILE B C 1
ATOM 2096 O O . ILE B 1 57 ? -13.617 0.05 12.57 1 96.75 57 ILE B O 1
ATOM 2100 N N . ASN B 1 58 ? -13.57 -1.875 13.805 1 95.81 58 ASN B N 1
ATOM 2101 C CA . ASN B 1 58 ? -14.789 -1.526 14.523 1 95.81 58 ASN B CA 1
ATOM 2102 C C . ASN B 1 58 ? -1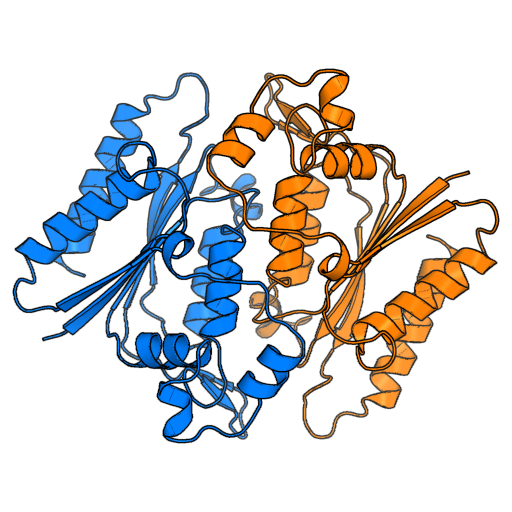4.641 -0.201 15.266 1 95.81 58 ASN B C 1
ATOM 2104 O O . ASN B 1 58 ? -15.547 0.635 15.242 1 95.81 58 ASN B O 1
ATOM 2108 N N . ASP B 1 59 ? -13.516 -0.003 15.898 1 95.94 59 ASP B N 1
ATOM 2109 C CA . ASP B 1 59 ? -13.258 1.231 16.625 1 95.94 59 ASP B CA 1
ATOM 2110 C C . ASP B 1 59 ? -13.203 2.432 15.688 1 95.94 59 ASP B C 1
ATOM 2112 O O . ASP B 1 59 ? -13.742 3.496 16 1 95.94 59 ASP B O 1
ATOM 2116 N N . ILE B 1 60 ? -12.586 2.275 14.578 1 96.25 60 ILE B N 1
ATOM 2117 C CA . ILE B 1 60 ? -12.406 3.338 13.594 1 96.25 60 ILE B CA 1
ATOM 2118 C C . ILE B 1 60 ? -13.773 3.771 13.055 1 96.25 60 ILE B C 1
ATOM 2120 O O . ILE B 1 60 ? -14 4.957 12.805 1 96.25 60 ILE B O 1
ATOM 2124 N N . PHE B 1 61 ? -14.68 2.861 12.953 1 94.62 61 PHE B N 1
ATOM 2125 C CA . PHE B 1 61 ? -15.977 3.158 12.359 1 94.62 61 PHE B CA 1
ATOM 2126 C C . PHE B 1 61 ? -16.969 3.605 13.422 1 94.62 61 PHE B C 1
ATOM 2128 O O . PHE B 1 61 ? -18.047 4.113 13.102 1 94.62 61 PHE B O 1
ATOM 2135 N N . ALA B 1 62 ? -16.625 3.412 14.664 1 95.25 62 ALA B N 1
ATOM 2136 C CA . ALA B 1 62 ? -17.5 3.816 15.766 1 95.25 62 ALA B CA 1
ATOM 2137 C C . ALA B 1 62 ? -17.594 5.336 15.867 1 95.25 62 ALA B C 1
ATOM 2139 O O . ALA B 1 62 ? -16.734 6.051 15.352 1 95.25 62 ALA B O 1
ATOM 2140 N N . PRO B 1 63 ? -18.641 5.836 16.453 1 95.5 63 PRO B N 1
ATOM 2141 C CA . PRO B 1 63 ? -18.734 7.281 16.656 1 95.5 63 PRO B CA 1
ATOM 2142 C C . PRO B 1 63 ? -17.531 7.852 17.406 1 95.5 63 PRO B C 1
ATOM 2144 O O . PRO B 1 63 ? -17.016 7.203 18.328 1 95.5 63 PRO B O 1
ATOM 2147 N N . LYS B 1 64 ? -17.203 9.023 17.031 1 96.5 64 LYS B N 1
ATOM 2148 C CA . LYS B 1 64 ? -16.047 9.672 17.672 1 96.5 64 LYS B CA 1
ATOM 2149 C C . LYS B 1 64 ? -16.484 10.453 18.906 1 96.5 64 LYS B C 1
ATOM 2151 O O . LYS B 1 64 ? -17.516 11.133 18.906 1 96.5 64 LYS B O 1
ATOM 2156 N N . THR B 1 65 ? -15.727 10.305 19.906 1 94.25 65 THR B N 1
ATOM 2157 C CA . THR B 1 65 ? -15.914 11.039 21.156 1 94.25 65 THR B CA 1
ATOM 2158 C C . THR B 1 65 ? -14.617 11.719 21.594 1 94.25 65 THR B C 1
ATOM 2160 O O . THR B 1 65 ? -13.586 11.57 20.938 1 94.25 65 THR B O 1
ATOM 2163 N N . GLU B 1 66 ? -14.664 12.469 22.688 1 93.06 66 GLU B N 1
ATOM 2164 C CA . GLU B 1 66 ? -13.453 13.094 23.203 1 93.06 66 GLU B CA 1
ATOM 2165 C C . GLU B 1 66 ? -12.414 12.039 23.594 1 93.06 66 GLU B C 1
ATOM 2167 O O . GLU B 1 66 ? -11.211 12.281 23.469 1 93.06 66 GLU B O 1
ATOM 2172 N N . ALA B 1 67 ? -12.883 10.969 24.031 1 93.56 67 ALA B N 1
ATOM 2173 C CA . ALA B 1 67 ? -11.992 9.875 24.422 1 93.56 67 ALA B CA 1
ATOM 2174 C C . ALA B 1 67 ? -11.242 9.312 23.219 1 93.56 67 ALA B C 1
ATOM 2176 O O . ALA B 1 67 ? -10.188 8.695 23.375 1 93.56 67 ALA B O 1
ATOM 2177 N N . SER B 1 68 ? -11.789 9.477 22 1 95.25 68 SER B N 1
ATOM 2178 C CA . SER B 1 68 ? -11.188 8.961 20.781 1 95.25 68 SER B CA 1
ATOM 2179 C C . SER B 1 68 ? -9.812 9.586 20.531 1 95.25 68 SER B C 1
ATOM 2181 O O . SER B 1 68 ? -8.953 8.977 19.891 1 95.25 68 SER B O 1
ATOM 2183 N N . LYS B 1 69 ? -9.617 10.719 21.047 1 96.19 69 LYS B N 1
ATOM 2184 C CA . LYS B 1 69 ? -8.359 11.43 20.859 1 96.19 69 LYS B CA 1
ATOM 2185 C C . LYS B 1 69 ? -7.203 10.68 21.516 1 96.19 69 LYS B C 1
ATOM 2187 O O . LYS B 1 69 ? -6.043 10.867 21.141 1 96.19 69 LYS B O 1
ATOM 2192 N N . HIS B 1 70 ? -7.543 9.812 22.484 1 96.44 70 HIS B N 1
ATOM 2193 C CA . HIS B 1 70 ? -6.516 9.078 23.219 1 96.44 70 HIS B CA 1
ATOM 2194 C C . HIS B 1 70 ? -6.488 7.609 22.797 1 96.44 70 HIS B C 1
ATOM 2196 O O . HIS B 1 70 ? -5.762 6.809 23.391 1 96.44 70 HIS B O 1
ATOM 2202 N N . HIS B 1 71 ? -7.332 7.258 21.859 1 96.81 71 HIS B N 1
ATOM 2203 C CA . HIS B 1 71 ? -7.355 5.895 21.344 1 96.81 71 HIS B CA 1
ATOM 2204 C C . HIS B 1 71 ? -6.027 5.531 20.688 1 96.81 71 HIS B C 1
ATOM 2206 O O . HIS B 1 71 ? -5.43 6.352 19.984 1 96.81 71 HIS B O 1
ATOM 2212 N N . PRO B 1 72 ? -5.547 4.328 20.875 1 96.69 72 PRO B N 1
ATOM 2213 C CA . PRO B 1 72 ? -4.219 3.934 20.406 1 96.69 72 PRO B CA 1
ATOM 2214 C C . PRO B 1 72 ? -4.055 4.109 18.891 1 96.69 72 PRO B C 1
ATOM 2216 O O . PRO B 1 72 ? -2.938 4.312 18.406 1 96.69 72 PRO B O 1
ATOM 2219 N N . ILE B 1 73 ? -5.109 4.074 18.156 1 97.62 73 ILE B N 1
ATOM 2220 C CA . ILE B 1 73 ? -5.043 4.207 16.703 1 97.62 73 ILE B CA 1
ATOM 2221 C C . ILE B 1 73 ? -5.555 5.586 16.281 1 97.62 73 ILE B C 1
ATOM 2223 O O . ILE B 1 73 ? -4.863 6.32 15.578 1 97.62 73 ILE B O 1
ATOM 2227 N N . LEU B 1 74 ? -6.691 6 16.797 1 98.25 74 LEU B N 1
ATOM 2228 C CA . LEU B 1 74 ? -7.352 7.223 16.359 1 98.25 74 LEU B CA 1
ATOM 2229 C C . LEU B 1 74 ? -6.512 8.445 16.703 1 98.25 74 LEU B C 1
ATOM 2231 O O . LEU B 1 74 ? -6.664 9.5 16.078 1 98.25 74 LEU B O 1
ATOM 2235 N N . LYS B 1 75 ? -5.59 8.297 17.688 1 98.44 75 LYS B N 1
ATOM 2236 C CA . LYS B 1 75 ? -4.746 9.422 18.078 1 98.44 75 LYS B CA 1
ATOM 2237 C C . LYS B 1 75 ? -3.924 9.938 16.906 1 98.44 75 LYS B C 1
ATOM 2239 O O . LYS B 1 75 ? -3.627 11.125 16.812 1 98.44 75 LYS B O 1
ATOM 2244 N N . TYR B 1 76 ? -3.609 9.023 16 1 98.75 76 TYR B N 1
ATOM 2245 C CA . TYR B 1 76 ? -2.818 9.414 14.844 1 98.75 76 TYR B CA 1
ATOM 2246 C C . TYR B 1 76 ? -3.643 10.266 13.883 1 98.75 76 TYR B C 1
ATOM 2248 O O . TYR B 1 76 ? -3.119 11.188 13.258 1 98.75 76 TYR B O 1
ATOM 2256 N N . ALA B 1 77 ? -4.91 9.914 13.719 1 98.75 77 ALA B N 1
ATOM 2257 C CA . ALA B 1 77 ? -5.789 10.727 12.875 1 98.75 77 ALA B CA 1
ATOM 2258 C C . ALA B 1 77 ? -5.949 12.133 13.445 1 98.75 77 ALA B C 1
ATOM 2260 O O . ALA B 1 77 ? -5.93 13.117 12.703 1 98.75 77 ALA B O 1
ATOM 2261 N N . TYR B 1 78 ? -6.082 12.234 14.719 1 98.69 78 TYR B N 1
ATOM 2262 C CA . TYR B 1 78 ? -6.211 13.539 15.359 1 98.69 78 TYR B CA 1
ATOM 2263 C C . TYR B 1 78 ? -4.91 14.328 15.258 1 98.69 78 TYR B C 1
ATOM 2265 O O . TYR B 1 78 ? -4.926 15.539 15.023 1 98.69 78 TYR B O 1
ATOM 2273 N N . GLN B 1 79 ? -3.77 13.641 15.461 1 98.69 79 GLN B N 1
ATOM 2274 C CA . GLN B 1 79 ? -2.473 14.289 15.281 1 98.69 79 GLN B CA 1
ATOM 2275 C C . GLN B 1 79 ? -2.328 14.844 13.859 1 98.69 79 GLN B C 1
ATOM 2277 O O . GLN B 1 79 ? -1.855 15.961 13.672 1 98.69 79 GLN B O 1
ATOM 2282 N N . PHE B 1 80 ? -2.738 14.07 12.922 1 98.88 80 PHE B N 1
ATOM 2283 C CA . PHE B 1 80 ? -2.682 14.469 11.516 1 98.88 80 PHE B CA 1
ATOM 2284 C C . PHE B 1 80 ? -3.576 15.672 11.258 1 98.88 80 PHE B C 1
ATOM 2286 O O . PHE B 1 80 ? -3.188 16.594 10.547 1 98.88 80 PHE B O 1
ATOM 2293 N N . LEU B 1 81 ? -4.75 15.641 11.828 1 98.62 81 LEU B N 1
ATOM 2294 C CA . LEU B 1 81 ? -5.699 16.734 11.719 1 98.62 81 LEU B CA 1
ATOM 2295 C C . LEU B 1 81 ? -5.109 18.031 12.289 1 98.62 81 LEU B C 1
ATOM 2297 O O . LEU B 1 81 ? -5.312 19.109 11.727 1 98.62 81 LEU B O 1
ATOM 2301 N N . GLU B 1 82 ? -4.371 17.938 13.312 1 98.25 82 GLU B N 1
ATOM 2302 C CA . GLU B 1 82 ? -3.865 19.094 14.039 1 98.25 82 GLU B CA 1
ATOM 2303 C C . GLU B 1 82 ? -2.67 19.719 13.32 1 98.25 82 GLU B C 1
ATOM 2305 O O . GLU B 1 82 ? -2.389 20.906 13.484 1 98.25 82 GLU B O 1
ATOM 2310 N N . ALA B 1 83 ? -1.968 18.969 12.531 1 98.81 83 ALA B N 1
ATOM 2311 C CA . ALA B 1 83 ? -0.796 19.469 11.82 1 98.81 83 ALA B CA 1
ATOM 2312 C C . ALA B 1 83 ? -1.204 20.359 10.656 1 98.81 83 ALA B C 1
ATOM 2314 O O . ALA B 1 83 ? -2.328 20.281 10.156 1 98.81 83 ALA B O 1
ATOM 2315 N N . ASP B 1 84 ? -0.3 21.234 10.25 1 98.81 84 ASP B N 1
ATOM 2316 C CA . ASP B 1 84 ? -0.529 22.156 9.148 1 98.81 84 ASP B CA 1
ATOM 2317 C C . ASP B 1 84 ? 0.21 21.703 7.887 1 98.81 84 ASP B C 1
ATOM 2319 O O . ASP B 1 84 ? -0.207 22.016 6.77 1 98.81 84 ASP B O 1
ATOM 2323 N N . LYS B 1 85 ? 1.304 21.047 8.125 1 98.81 85 LYS B N 1
ATOM 2324 C CA . LYS B 1 85 ? 2.203 20.594 7.066 1 98.81 85 LYS B CA 1
ATOM 2325 C C . LYS B 1 85 ? 2.67 19.156 7.305 1 98.81 85 LYS B C 1
ATOM 2327 O O . LYS B 1 85 ? 2.83 18.734 8.453 1 98.81 85 LYS B O 1
ATOM 2332 N N . TYR B 1 86 ? 2.893 18.438 6.184 1 98.94 86 TYR B N 1
ATOM 2333 C CA . TYR B 1 86 ? 3.324 17.047 6.273 1 98.94 86 TYR B CA 1
ATOM 2334 C C . TYR B 1 86 ? 4.562 16.812 5.422 1 98.94 86 TYR B C 1
ATOM 2336 O O . TYR B 1 86 ? 4.629 17.25 4.273 1 98.94 86 TYR B O 1
ATOM 2344 N N . VAL B 1 87 ? 5.551 16.188 5.914 1 98.94 87 VAL B N 1
ATOM 2345 C CA . VAL B 1 87 ? 6.676 15.633 5.168 1 98.94 87 VAL B CA 1
ATOM 2346 C C . VAL B 1 87 ? 6.664 14.109 5.262 1 98.94 87 VAL B C 1
ATOM 2348 O O . VAL B 1 87 ? 6.797 13.547 6.352 1 98.94 87 VAL B O 1
ATOM 2351 N N . PHE B 1 88 ? 6.441 13.484 4.188 1 98.94 88 PHE B N 1
ATOM 2352 C CA . PHE B 1 88 ? 6.559 12.031 4.094 1 98.94 88 PHE B CA 1
ATOM 2353 C C . PHE B 1 88 ? 7.93 11.633 3.557 1 98.94 88 PHE B C 1
ATOM 2355 O O . PHE B 1 88 ? 8.273 11.961 2.422 1 98.94 88 PHE B O 1
ATOM 2362 N N . ALA B 1 89 ? 8.719 11.008 4.332 1 98.94 89 ALA B N 1
ATOM 2363 C CA . ALA B 1 89 ? 9.992 10.438 3.896 1 98.94 89 ALA B CA 1
ATOM 2364 C C . ALA B 1 89 ? 9.883 8.922 3.727 1 98.94 89 ALA B C 1
ATOM 2366 O O . ALA B 1 89 ? 10.016 8.172 4.695 1 98.94 89 ALA B O 1
ATOM 2367 N N . ALA B 1 90 ? 9.672 8.461 2.557 1 98.81 90 ALA B N 1
ATOM 2368 C CA . ALA B 1 90 ? 9.43 7.055 2.252 1 98.81 90 ALA B CA 1
ATOM 2369 C C . ALA B 1 90 ? 9.938 6.699 0.86 1 98.81 90 ALA B C 1
ATOM 2371 O O . ALA B 1 90 ? 9.57 7.34 -0.127 1 98.81 90 ALA B O 1
ATOM 2372 N N . PRO B 1 91 ? 10.758 5.676 0.742 1 98.56 91 PRO B N 1
ATOM 2373 C CA . PRO B 1 91 ? 11.203 5.23 -0.583 1 98.56 91 PRO B CA 1
ATOM 2374 C C . PRO B 1 91 ? 10.102 4.504 -1.355 1 98.56 91 PRO B C 1
ATOM 2376 O O . PRO B 1 91 ? 9.039 4.215 -0.8 1 98.56 91 PRO B O 1
ATOM 2379 N N . MET B 1 92 ? 10.367 4.32 -2.633 1 98.31 92 MET B N 1
ATOM 2380 C CA . MET B 1 92 ? 9.523 3.398 -3.379 1 98.31 92 MET B CA 1
ATOM 2381 C C . MET B 1 92 ? 9.938 1.952 -3.129 1 98.31 92 MET B C 1
ATOM 2383 O O . MET B 1 92 ? 11.102 1.593 -3.332 1 98.31 92 MET B O 1
ATOM 2387 N N . TRP B 1 93 ? 9.031 1.141 -2.621 1 98.25 93 TRP B N 1
ATOM 2388 C CA . TRP B 1 93 ? 9.219 -0.299 -2.477 1 98.25 93 TRP B CA 1
ATOM 2389 C C . TRP B 1 93 ? 8.258 -1.065 -3.383 1 98.25 93 TRP B C 1
ATOM 2391 O O . TRP B 1 93 ? 7.039 -0.977 -3.223 1 98.25 93 TRP B O 1
ATOM 2401 N N . ASN B 1 94 ? 8.898 -1.761 -4.363 1 98.25 94 ASN B N 1
ATOM 2402 C CA . ASN B 1 94 ? 8.102 -2.596 -5.254 1 98.25 94 ASN B CA 1
ATOM 2403 C C . ASN B 1 94 ? 6.945 -1.812 -5.867 1 98.25 94 ASN B C 1
ATOM 2405 O O . ASN B 1 94 ? 5.789 -2.223 -5.77 1 98.25 94 ASN B O 1
ATOM 2409 N N . LEU B 1 95 ? 7.25 -0.625 -6.414 1 98.5 95 LEU B N 1
ATOM 2410 C CA . LEU B 1 95 ? 6.43 0.248 -7.246 1 98.5 95 LEU B CA 1
ATOM 2411 C C . LEU B 1 95 ? 5.391 0.984 -6.406 1 98.5 95 LEU B C 1
ATOM 2413 O O . LEU B 1 95 ? 4.582 1.748 -6.938 1 98.5 95 LEU B O 1
ATOM 2417 N N . GLY B 1 96 ? 5.363 0.806 -5.09 1 98.56 96 GLY B N 1
ATOM 2418 C CA . GLY B 1 96 ? 4.457 1.472 -4.172 1 98.56 96 GLY B CA 1
ATOM 2419 C C . GLY B 1 96 ? 5.141 1.987 -2.922 1 98.56 96 GLY B C 1
ATOM 2420 O O . GLY B 1 96 ? 6.371 1.944 -2.818 1 98.56 96 GLY B O 1
ATOM 2421 N N . ILE B 1 97 ? 4.363 2.525 -1.979 1 98.75 97 ILE B N 1
ATOM 2422 C CA . ILE B 1 97 ? 4.902 2.967 -0.699 1 98.75 97 ILE B CA 1
ATOM 2423 C C . ILE B 1 97 ? 5.172 1.759 0.194 1 98.75 97 ILE B C 1
ATOM 2425 O O . ILE B 1 97 ? 4.621 0.679 -0.03 1 98.75 97 ILE B O 1
ATOM 2429 N N . PRO B 1 98 ? 6.062 1.939 1.173 1 98.75 98 PRO B N 1
ATOM 2430 C CA . PRO B 1 98 ? 6.258 0.847 2.129 1 98.75 98 PRO B CA 1
ATOM 2431 C C . PRO B 1 98 ? 4.965 0.448 2.842 1 98.75 98 PRO B C 1
ATOM 2433 O O . PRO B 1 98 ? 4.133 1.306 3.143 1 98.75 98 PRO B O 1
ATOM 2436 N N . ALA B 1 99 ? 4.84 -0.815 3.16 1 98.88 99 ALA B N 1
ATOM 2437 C CA . ALA B 1 99 ? 3.635 -1.352 3.787 1 98.88 99 ALA B CA 1
ATOM 2438 C C . ALA B 1 99 ? 3.324 -0.625 5.094 1 98.88 99 ALA B C 1
ATOM 2440 O O . ALA B 1 99 ? 2.158 -0.396 5.422 1 98.88 99 ALA B O 1
ATOM 2441 N N . ILE B 1 100 ? 4.363 -0.246 5.832 1 98.88 100 ILE B N 1
ATOM 2442 C CA . ILE B 1 100 ? 4.145 0.386 7.125 1 98.88 100 ILE B CA 1
ATOM 2443 C C . ILE B 1 100 ? 3.527 1.769 6.9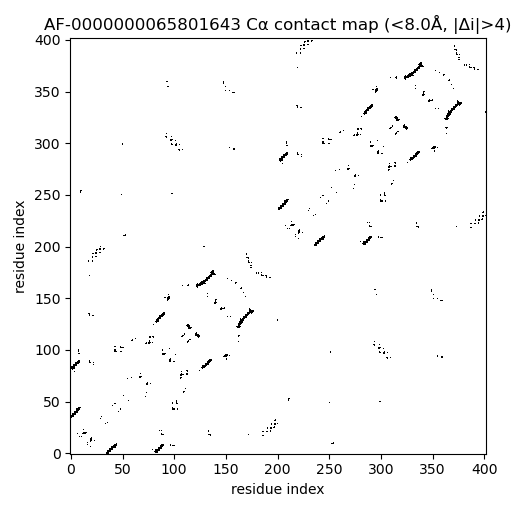3 1 98.88 100 ILE B C 1
ATOM 2445 O O . ILE B 1 100 ? 2.713 2.215 7.738 1 98.88 100 ILE B O 1
ATOM 2449 N N . LEU B 1 101 ? 3.93 2.449 5.883 1 98.94 101 LEU B N 1
ATOM 2450 C CA . LEU B 1 101 ? 3.305 3.732 5.582 1 98.94 101 LEU B CA 1
ATOM 2451 C C . LEU B 1 101 ? 1.85 3.547 5.168 1 98.94 101 LEU B C 1
ATOM 2453 O O . LEU B 1 101 ? 0.987 4.348 5.535 1 98.94 101 LEU B O 1
ATOM 2457 N N . LYS B 1 102 ? 1.529 2.484 4.387 1 98.94 102 LYS B N 1
ATOM 2458 C CA . LYS B 1 102 ? 0.139 2.209 4.035 1 98.94 102 LYS B CA 1
ATOM 2459 C C . LYS B 1 102 ? -0.7 1.948 5.285 1 98.94 102 LYS B C 1
ATOM 2461 O O . LYS B 1 102 ? -1.864 2.348 5.348 1 98.94 102 LYS B O 1
ATOM 2466 N N . ALA B 1 103 ? -0.123 1.213 6.223 1 98.88 103 ALA B N 1
ATOM 2467 C CA . ALA B 1 103 ? -0.831 0.979 7.48 1 98.88 103 ALA B CA 1
ATOM 2468 C C . ALA B 1 103 ? -1.137 2.295 8.188 1 98.88 103 ALA B C 1
ATOM 2470 O O . ALA B 1 103 ? -2.248 2.496 8.688 1 98.88 103 ALA B O 1
ATOM 2471 N N . TYR B 1 104 ? -0.165 3.199 8.234 1 98.94 104 TYR B N 1
ATOM 2472 C CA . TYR B 1 104 ? -0.356 4.508 8.852 1 98.94 104 TYR B CA 1
ATOM 2473 C C . TYR B 1 104 ? -1.44 5.297 8.125 1 98.94 104 TYR B C 1
ATOM 2475 O O . TYR B 1 104 ? -2.268 5.957 8.758 1 98.94 104 TYR B O 1
ATOM 2483 N N . ILE B 1 105 ? -1.469 5.246 6.766 1 98.94 105 ILE B N 1
ATOM 2484 C CA . ILE B 1 105 ? -2.504 5.91 5.98 1 98.94 105 ILE B CA 1
ATOM 2485 C C . ILE B 1 105 ? -3.875 5.367 6.371 1 98.94 105 ILE B C 1
ATOM 2487 O O . ILE B 1 105 ? -4.844 6.125 6.465 1 98.94 105 ILE B O 1
ATOM 2491 N N . ASP B 1 106 ? -3.955 4.086 6.633 1 98.69 106 ASP B N 1
ATOM 2492 C CA . ASP B 1 106 ? -5.215 3.488 7.059 1 98.69 106 ASP B CA 1
ATOM 2493 C C . ASP B 1 106 ? -5.617 3.98 8.445 1 98.69 106 ASP B C 1
ATOM 2495 O O . ASP B 1 106 ? -6.805 4.031 8.773 1 98.69 106 ASP B O 1
ATOM 2499 N N . TYR B 1 107 ? -4.633 4.336 9.305 1 98.75 107 TYR B N 1
ATOM 2500 C CA . TYR B 1 107 ? -4.902 4.875 10.633 1 98.75 107 TYR B CA 1
ATOM 2501 C C . TYR B 1 107 ? -5.488 6.277 10.539 1 98.75 107 TYR B C 1
ATOM 2503 O O . TYR B 1 107 ? -6.348 6.652 11.344 1 98.75 107 TYR B O 1
ATOM 2511 N N . ILE B 1 108 ? -5.039 7.062 9.547 1 98.81 108 ILE B N 1
ATOM 2512 C CA . ILE B 1 108 ? -5.328 8.492 9.609 1 98.81 108 ILE B CA 1
ATOM 2513 C C . ILE B 1 108 ? -6.52 8.812 8.703 1 98.81 108 ILE B C 1
ATOM 2515 O O . ILE B 1 108 ? -7.082 9.906 8.781 1 98.81 108 ILE B O 1
ATOM 2519 N N . THR B 1 109 ? -6.914 7.895 7.758 1 98.69 109 THR B N 1
ATOM 2520 C CA . THR B 1 109 ? -8.062 8.109 6.887 1 98.69 109 THR B CA 1
ATOM 2521 C C . THR B 1 109 ? -9.359 7.688 7.578 1 98.69 109 THR B C 1
ATOM 2523 O O . THR B 1 109 ? -9.852 6.578 7.367 1 98.69 109 THR B O 1
ATOM 2526 N N . VAL B 1 110 ? -9.883 8.578 8.383 1 98.5 110 VAL B N 1
ATOM 2527 C CA . VAL B 1 110 ? -10.984 8.234 9.273 1 98.5 110 VAL B CA 1
ATOM 2528 C C . VAL B 1 110 ? -12.133 9.219 9.078 1 98.5 110 VAL B C 1
ATOM 2530 O O . VAL B 1 110 ? -11.953 10.43 9.234 1 98.5 110 VAL B O 1
ATOM 2533 N N . SER B 1 111 ? -13.266 8.711 8.797 1 97.38 111 SER B N 1
ATOM 2534 C CA . SER B 1 111 ? -14.469 9.531 8.68 1 97.38 111 SER B CA 1
ATOM 2535 C C . SER B 1 111 ? -14.766 10.25 9.992 1 97.38 111 SER B C 1
ATOM 2537 O O . SER B 1 111 ? -14.711 9.648 11.062 1 97.38 111 SER B O 1
ATOM 2539 N N . GLY B 1 112 ? -15.039 11.492 9.898 1 97.06 112 GLY B N 1
ATOM 2540 C CA . GLY B 1 112 ? -15.328 12.289 11.078 1 97.06 112 GLY B CA 1
ATOM 2541 C C . GLY B 1 112 ? -14.109 12.992 11.641 1 97.06 112 GLY B C 1
ATOM 2542 O O . GLY B 1 112 ? -14.227 13.828 12.539 1 97.06 112 GLY B O 1
ATOM 2543 N N . ILE B 1 113 ? -12.945 12.586 11.117 1 98.44 113 ILE B N 1
ATOM 2544 C CA . ILE B 1 113 ? -11.742 13.258 11.594 1 98.44 113 ILE B CA 1
ATOM 2545 C C . ILE B 1 113 ? -11.016 13.914 10.422 1 98.44 113 ILE B C 1
ATOM 2547 O O . ILE B 1 113 ? -10.992 15.141 10.312 1 98.44 113 ILE B O 1
ATOM 2551 N N . THR B 1 114 ? -10.562 13.148 9.422 1 98.81 114 THR B N 1
ATOM 2552 C CA . THR B 1 114 ? -9.781 13.719 8.328 1 98.81 114 THR B CA 1
ATOM 2553 C C . THR B 1 114 ? -10.648 13.891 7.082 1 98.81 114 THR B C 1
ATOM 2555 O O . THR B 1 114 ? -10.25 14.578 6.137 1 98.81 114 THR B O 1
ATOM 2558 N N . PHE B 1 115 ? -11.75 13.281 7.023 1 98.31 115 PHE B N 1
ATOM 2559 C CA . PHE B 1 115 ? -12.781 13.5 6.02 1 98.31 115 PHE B CA 1
ATOM 2560 C C . PHE B 1 115 ? -14.164 13.234 6.594 1 98.31 115 PHE B C 1
ATOM 2562 O O . PHE B 1 115 ? -14.297 12.789 7.738 1 98.31 115 PHE B O 1
ATOM 2569 N N . LYS B 1 116 ? -15.234 13.516 5.855 1 97.19 116 LYS B N 1
ATOM 2570 C CA . LYS B 1 116 ? -16.609 13.211 6.273 1 97.19 116 LYS B CA 1
ATOM 2571 C C . LYS B 1 116 ? -17.5 12.93 5.07 1 97.19 116 LYS B C 1
ATOM 2573 O O . LYS B 1 116 ? -17.188 13.352 3.953 1 97.19 116 LYS B O 1
ATOM 2578 N N . TYR B 1 117 ? -18.594 12.211 5.328 1 93.44 117 TYR B N 1
ATOM 2579 C CA . TYR B 1 117 ? -19.609 11.992 4.309 1 93.44 117 TYR B CA 1
ATOM 2580 C C . TYR B 1 117 ? -20.672 13.078 4.348 1 93.44 117 TYR B C 1
ATOM 2582 O O . TYR B 1 117 ? -21.094 13.508 5.426 1 93.44 117 TYR B O 1
ATOM 2590 N N . THR B 1 118 ? -20.984 13.547 3.195 1 93.25 118 THR B N 1
ATOM 2591 C CA . THR B 1 118 ? -22.094 14.484 3.021 1 93.25 118 THR B CA 1
ATOM 2592 C C . THR B 1 118 ? -23.109 13.945 2.035 1 93.25 118 THR B C 1
ATOM 2594 O O . THR B 1 118 ? -22.938 12.859 1.479 1 93.25 118 THR B O 1
ATOM 2597 N N . GLU B 1 119 ? -24.156 14.648 1.779 1 88.06 119 GLU B N 1
ATOM 2598 C CA . GLU B 1 119 ? -25.156 14.258 0.802 1 88.06 119 GLU B CA 1
ATOM 2599 C C . GLU B 1 119 ? -24.562 14.164 -0.6 1 88.06 119 GLU B C 1
ATOM 2601 O O . GLU B 1 119 ? -25.047 13.398 -1.435 1 88.06 119 GLU B O 1
ATOM 2606 N N . GLN B 1 120 ? -23.578 14.969 -0.777 1 87.81 120 GLN B N 1
ATOM 2607 C CA . GLN B 1 120 ? -22.953 15.023 -2.096 1 87.81 120 GLN B CA 1
ATOM 2608 C C . GLN B 1 120 ? -21.766 14.062 -2.186 1 87.81 120 GLN B C 1
ATOM 2610 O O . GLN B 1 120 ? -21.078 14.031 -3.201 1 87.81 120 GLN B O 1
ATOM 2615 N N . GLY B 1 121 ? -21.531 13.312 -1.149 1 89.12 121 GLY B N 1
ATOM 2616 C CA . GLY B 1 121 ? -20.391 12.406 -1.123 1 89.12 121 GLY B CA 1
ATOM 2617 C C . GLY B 1 121 ? -19.359 12.766 -0.073 1 89.12 121 GLY B C 1
ATOM 2618 O O . GLY B 1 121 ? -19.641 13.562 0.826 1 89.12 121 GLY B O 1
ATOM 2619 N N . ALA B 1 122 ? -18.188 12.18 -0.191 1 93.69 122 ALA B N 1
ATOM 2620 C CA . ALA B 1 122 ? -17.141 12.406 0.788 1 93.69 122 ALA B CA 1
ATOM 2621 C C . ALA B 1 122 ? -16.438 13.734 0.544 1 93.69 122 ALA B C 1
ATOM 2623 O O . ALA B 1 122 ? -16.203 14.117 -0.604 1 93.69 122 ALA B O 1
ATOM 2624 N N . VAL B 1 123 ? -16.062 14.445 1.546 1 97.06 123 VAL B N 1
ATOM 2625 C CA . VAL B 1 123 ? -15.312 15.695 1.467 1 97.06 123 VAL B CA 1
ATOM 2626 C C . VAL B 1 123 ? -14.125 15.641 2.424 1 97.06 123 VAL B C 1
ATOM 2628 O O . VAL B 1 123 ? -14.25 15.188 3.562 1 97.06 123 VAL B O 1
ATOM 2631 N N . GLY B 1 124 ? -12.984 16 1.935 1 98.25 124 GLY B N 1
ATOM 2632 C CA . GLY B 1 124 ? -11.805 16.078 2.779 1 98.25 124 GLY B CA 1
ATOM 2633 C C . GLY B 1 124 ? -11.859 17.219 3.783 1 98.25 124 GLY B C 1
ATOM 2634 O O . GLY B 1 124 ? -12.422 18.281 3.498 1 98.25 124 GLY B O 1
ATOM 2635 N N . LEU B 1 125 ? -11.227 17.047 4.914 1 98.62 125 LEU B N 1
ATOM 2636 C CA . LEU B 1 125 ? -11.32 18.031 5.984 1 98.62 125 LEU B CA 1
ATOM 2637 C C . LEU B 1 125 ? -9.969 18.688 6.227 1 98.62 125 LEU B C 1
ATOM 2639 O O . LEU B 1 125 ? -9.805 19.438 7.195 1 98.62 125 LEU B O 1
ATOM 2643 N N . LEU B 1 126 ? -9.016 18.453 5.336 1 98.75 126 LEU B N 1
ATOM 2644 C CA . LEU B 1 126 ? -7.66 18.953 5.566 1 98.75 126 LEU B CA 1
ATOM 2645 C C . LEU B 1 126 ? -7.297 20.047 4.566 1 98.75 126 LEU B C 1
ATOM 2647 O O . LEU B 1 126 ? -6.148 20.125 4.125 1 98.75 126 LEU B O 1
ATOM 2651 N N . ARG B 1 127 ? -8.227 20.812 4.199 1 98.12 127 ARG B N 1
ATOM 2652 C CA . ARG B 1 127 ? -8.008 21.906 3.262 1 98.12 127 ARG B CA 1
ATOM 2653 C C . ARG B 1 127 ? -7.016 22.922 3.826 1 98.12 127 ARG B C 1
ATOM 2655 O O . ARG B 1 127 ? -7.031 23.203 5.023 1 98.12 127 ARG B O 1
ATOM 2662 N N . GLY B 1 128 ? -6.211 23.453 2.912 1 98.06 128 GLY B N 1
ATOM 2663 C CA . GLY B 1 128 ? -5.266 24.484 3.299 1 98.06 128 GLY B CA 1
ATOM 2664 C C . GLY B 1 128 ? -3.945 23.922 3.803 1 98.06 128 GLY B C 1
ATOM 2665 O O . GLY B 1 128 ? -2.994 24.688 4.023 1 98.06 128 GLY B O 1
ATOM 2666 N N . LYS B 1 129 ? -3.836 22.656 4.016 1 98.56 129 LYS B N 1
ATOM 2667 C CA . LYS B 1 129 ? -2.607 22.031 4.488 1 98.56 129 LYS B CA 1
ATOM 2668 C C . LYS B 1 129 ? -1.688 21.672 3.324 1 98.56 129 LYS B C 1
ATOM 2670 O O . LYS B 1 129 ? -2.137 21.578 2.178 1 98.56 129 LYS B O 1
ATOM 2675 N N . LYS B 1 130 ? -0.397 21.484 3.605 1 98.56 130 LYS B N 1
ATOM 2676 C CA . LYS B 1 130 ? 0.619 21.203 2.592 1 98.56 130 LYS B CA 1
ATOM 2677 C C . LYS B 1 130 ? 1.348 19.891 2.879 1 98.56 130 LYS B C 1
ATOM 2679 O O . LYS B 1 130 ? 1.585 19.547 4.039 1 98.56 130 LYS B O 1
ATOM 2684 N N . ALA B 1 131 ? 1.699 19.25 1.783 1 98.88 131 ALA B N 1
ATOM 2685 C CA . ALA B 1 131 ? 2.451 18 1.947 1 98.88 131 ALA B CA 1
ATOM 2686 C C . ALA B 1 131 ? 3.594 17.922 0.939 1 98.88 131 ALA B C 1
ATOM 2688 O O . ALA B 1 131 ? 3.482 18.422 -0.18 1 98.88 131 ALA B O 1
ATOM 2689 N N . VAL B 1 132 ? 4.676 17.344 1.317 1 98.94 132 VAL B N 1
ATOM 2690 C CA . VAL B 1 132 ? 5.762 16.984 0.407 1 98.94 132 VAL B CA 1
ATOM 2691 C C . VAL B 1 132 ? 6.168 15.523 0.637 1 98.94 132 VAL B C 1
ATOM 2693 O O . VAL B 1 132 ? 6.258 15.07 1.78 1 98.94 132 VAL B O 1
ATOM 2696 N N . HIS B 1 133 ? 6.242 14.781 -0.425 1 98.94 133 HIS B N 1
ATOM 2697 C CA . HIS B 1 133 ? 6.766 13.414 -0.418 1 98.94 133 HIS B CA 1
ATOM 2698 C C . HIS B 1 133 ? 8.203 13.375 -0.914 1 98.94 133 HIS B C 1
ATOM 2700 O O . HIS B 1 133 ? 8.492 13.789 -2.039 1 98.94 133 HIS B O 1
ATOM 2706 N N . ILE B 1 134 ? 9.117 12.953 -0.08 1 98.94 134 ILE B N 1
ATOM 2707 C CA . ILE B 1 134 ? 10.523 12.781 -0.413 1 98.94 134 ILE B CA 1
ATOM 2708 C C . ILE B 1 134 ? 10.836 11.305 -0.625 1 98.94 134 ILE B C 1
ATOM 2710 O O . ILE B 1 134 ? 10.719 10.5 0.302 1 98.94 134 ILE B O 1
ATOM 2714 N N . MET B 1 135 ? 11.289 10.992 -1.846 1 98.56 135 MET B N 1
ATOM 2715 C CA . MET B 1 135 ? 11.312 9.594 -2.268 1 98.56 135 MET B CA 1
ATOM 2716 C C . MET B 1 135 ? 12.586 9.281 -3.045 1 98.56 135 MET B C 1
ATOM 2718 O O . MET B 1 135 ? 12.984 10.039 -3.928 1 98.56 135 MET B O 1
ATOM 2722 N N . ALA B 1 136 ? 13.234 8.242 -2.678 1 98.38 136 ALA B N 1
ATOM 2723 C CA . ALA B 1 136 ? 14.328 7.66 -3.457 1 98.38 136 ALA B CA 1
ATOM 2724 C C . ALA B 1 136 ? 13.859 6.418 -4.211 1 98.38 136 ALA B C 1
ATOM 2726 O O . ALA B 1 136 ? 13.109 5.605 -3.676 1 98.38 136 ALA B O 1
ATOM 2727 N N . THR B 1 137 ? 14.258 6.285 -5.465 1 97.75 137 THR B N 1
ATOM 2728 C CA . THR B 1 137 ? 13.922 5.109 -6.258 1 97.75 137 THR B CA 1
ATOM 2729 C C . THR B 1 137 ? 15.164 4.523 -6.918 1 97.75 137 THR B C 1
ATOM 2731 O O . THR B 1 137 ? 16.094 5.254 -7.27 1 97.75 137 THR B O 1
ATOM 2734 N N . GLY B 1 138 ? 15.18 3.215 -7.059 1 95.56 138 GLY B N 1
ATOM 2735 C CA . GLY B 1 138 ? 16.266 2.555 -7.762 1 95.56 138 GLY B CA 1
ATOM 2736 C C . GLY B 1 138 ? 16.266 2.822 -9.258 1 95.56 138 GLY B C 1
ATOM 2737 O O . GLY B 1 138 ? 17.312 3.012 -9.859 1 95.56 138 GLY B O 1
ATOM 2738 N N . GLY B 1 139 ? 15.055 2.812 -9.859 1 94.81 139 GLY B N 1
ATOM 2739 C CA . GLY B 1 139 ? 14.891 3.041 -11.289 1 94.81 139 GLY B CA 1
ATOM 2740 C C . GLY B 1 139 ? 14.375 4.43 -11.617 1 94.81 139 GLY B C 1
ATOM 2741 O O . GLY B 1 139 ? 14.367 5.312 -10.75 1 94.81 139 GLY B O 1
ATOM 2742 N N . GLU B 1 140 ? 14.133 4.637 -12.867 1 94.69 140 GLU B N 1
ATOM 2743 C CA . GLU B 1 140 ? 13.531 5.871 -13.367 1 94.69 140 GLU B CA 1
ATOM 2744 C C . GLU B 1 140 ? 12.031 5.695 -13.602 1 94.69 140 GLU B C 1
ATOM 2746 O O . GLU B 1 140 ? 11.609 4.758 -14.273 1 94.69 140 GLU B O 1
ATOM 2751 N N . TYR B 1 141 ? 11.234 6.645 -13.055 1 96.25 141 TYR B N 1
ATOM 2752 C CA . TYR B 1 141 ? 9.789 6.438 -13.125 1 96.25 141 TYR B CA 1
ATOM 2753 C C . TYR B 1 141 ? 9.078 7.727 -13.516 1 96.25 141 TYR B C 1
ATOM 2755 O O . TYR B 1 141 ? 7.871 7.867 -13.289 1 96.25 141 TYR B O 1
ATOM 2763 N N . LYS B 1 142 ? 9.742 8.711 -14 1 93.25 142 LYS B N 1
ATOM 2764 C CA . LYS B 1 142 ? 9.156 10.016 -14.297 1 93.25 142 LYS B CA 1
ATOM 2765 C C . LYS B 1 142 ? 8.609 10.062 -15.719 1 93.25 142 LYS B C 1
ATOM 2767 O O . LYS B 1 142 ? 7.664 10.805 -16 1 93.25 142 LYS B O 1
ATOM 2772 N N . THR B 1 143 ? 9.203 9.242 -16.594 1 93.5 143 THR B N 1
ATOM 2773 C CA . THR B 1 143 ? 8.828 9.305 -18 1 93.5 143 THR B CA 1
ATOM 2774 C C . THR B 1 143 ? 8.273 7.965 -18.469 1 93.5 143 THR B C 1
ATOM 2776 O O . THR B 1 143 ? 8.719 6.91 -18 1 93.5 143 THR B O 1
ATOM 2779 N N . PRO B 1 144 ? 7.348 8.008 -19.453 1 92.5 144 PRO B N 1
ATOM 2780 C CA . PRO B 1 144 ? 6.863 6.746 -20.016 1 92.5 144 PRO B CA 1
ATOM 2781 C C . PRO B 1 144 ? 7.977 5.93 -20.672 1 92.5 144 PRO B C 1
ATOM 2783 O O . PRO B 1 144 ? 8.945 6.496 -21.188 1 92.5 144 PRO B O 1
ATOM 2786 N N . PRO B 1 145 ? 7.781 4.66 -20.703 1 91.5 145 PRO B N 1
ATOM 2787 C CA . PRO B 1 145 ? 6.664 3.859 -20.203 1 91.5 145 PRO B CA 1
ATOM 2788 C C . PRO B 1 145 ? 6.781 3.559 -18.703 1 91.5 145 PRO B C 1
ATOM 2790 O O . PRO B 1 145 ? 5.836 3.051 -18.094 1 91.5 145 PRO B O 1
ATOM 2793 N N . PHE B 1 146 ? 7.875 3.961 -18.047 1 92.44 146 PHE B N 1
ATOM 2794 C CA . PHE B 1 146 ? 8.148 3.545 -16.672 1 92.44 146 PHE B CA 1
ATOM 2795 C C . PHE B 1 146 ? 7.285 4.328 -15.695 1 92.44 146 PHE B C 1
ATOM 2797 O O . PHE B 1 146 ? 7.031 3.867 -14.578 1 92.44 146 PHE B O 1
ATOM 2804 N N . SER B 1 147 ? 6.859 5.527 -16.156 1 94.19 147 SER B N 1
ATOM 2805 C CA . SER B 1 147 ? 5.984 6.328 -15.305 1 94.19 147 SER B CA 1
ATOM 2806 C C . SER B 1 147 ? 4.684 5.598 -15 1 94.19 147 SER B C 1
ATOM 2808 O O . SER B 1 147 ? 4.031 5.871 -13.992 1 94.19 147 SER B O 1
ATOM 2810 N N . ASP B 1 148 ? 4.289 4.621 -15.883 1 92.69 148 ASP B N 1
ATOM 2811 C CA . ASP B 1 148 ? 3.053 3.869 -15.688 1 92.69 148 ASP B CA 1
ATOM 2812 C C . ASP B 1 148 ? 3.178 2.898 -14.516 1 92.69 148 ASP B C 1
ATOM 2814 O O . ASP B 1 148 ? 2.172 2.441 -13.969 1 92.69 148 ASP B O 1
ATOM 2818 N N . PHE B 1 149 ? 4.402 2.643 -14.094 1 95.19 149 PHE B N 1
ATOM 2819 C CA . PHE B 1 149 ? 4.66 1.7 -13.008 1 95.19 149 PHE B CA 1
ATOM 2820 C C . PHE B 1 149 ? 4.652 2.406 -11.664 1 95.19 149 PHE B C 1
ATOM 2822 O O . PHE B 1 149 ? 4.594 1.758 -10.617 1 95.19 149 PHE B O 1
ATOM 2829 N N . GLU B 1 150 ? 4.762 3.75 -11.734 1 97.25 150 GLU B N 1
ATOM 2830 C CA . GLU B 1 150 ? 4.906 4.516 -10.5 1 97.25 150 GLU B CA 1
ATOM 2831 C C . GLU B 1 150 ? 3.586 4.59 -9.742 1 97.25 150 GLU B C 1
ATOM 2833 O O . GLU B 1 150 ? 2.633 5.219 -10.203 1 97.25 150 GLU B O 1
ATOM 2838 N N . MET B 1 151 ? 3.52 3.932 -8.531 1 97.44 151 MET B N 1
ATOM 2839 C CA . MET B 1 151 ? 2.285 3.889 -7.75 1 97.44 151 MET B CA 1
ATOM 2840 C C . MET B 1 151 ? 2.527 4.355 -6.32 1 97.44 151 MET B C 1
ATOM 2842 O O . MET B 1 151 ? 1.629 4.285 -5.48 1 97.44 151 MET B O 1
ATOM 2846 N N . ALA B 1 152 ? 3.732 4.805 -5.988 1 98.31 152 ALA B N 1
ATOM 2847 C CA . ALA B 1 152 ? 4.043 5.289 -4.645 1 98.31 152 ALA B CA 1
ATOM 2848 C C . ALA B 1 152 ? 3.566 6.727 -4.461 1 98.31 152 ALA B C 1
ATOM 2850 O O . ALA B 1 152 ? 2.639 6.984 -3.688 1 98.31 152 ALA B O 1
ATOM 2851 N N . ASN B 1 153 ? 4.176 7.629 -5.242 1 98 153 ASN B N 1
ATOM 2852 C CA . ASN B 1 153 ? 3.816 9.039 -5.184 1 98 153 ASN B CA 1
ATOM 2853 C C . ASN B 1 153 ? 2.371 9.266 -5.621 1 98 153 ASN B C 1
ATOM 2855 O O . ASN B 1 153 ? 1.659 10.078 -5.027 1 98 153 ASN B O 1
ATOM 2859 N N . ARG B 1 154 ? 1.938 8.57 -6.656 1 97.38 154 ARG B N 1
ATOM 2860 C CA . ARG B 1 154 ? 0.585 8.68 -7.195 1 97.38 154 ARG B CA 1
ATOM 2861 C C . ARG B 1 154 ? -0.454 8.352 -6.129 1 97.38 154 ARG B C 1
ATOM 2863 O O . ARG B 1 154 ? -1.452 9.062 -5.988 1 97.38 154 ARG B O 1
ATOM 2870 N N . TYR B 1 155 ? -0.203 7.297 -5.395 1 98.62 155 TYR B N 1
ATOM 2871 C CA . TYR B 1 155 ? -1.132 6.902 -4.34 1 98.62 155 TYR B CA 1
ATOM 2872 C C . TYR B 1 155 ? -1.209 7.965 -3.252 1 98.62 155 TYR B C 1
ATOM 2874 O O . TYR B 1 155 ? -2.301 8.375 -2.855 1 98.62 155 TYR B O 1
ATOM 2882 N N . LEU B 1 156 ? -0.043 8.414 -2.779 1 98.69 156 LEU B N 1
ATOM 2883 C CA . LEU B 1 156 ? -0.013 9.391 -1.692 1 98.69 156 LEU B CA 1
ATOM 2884 C C . LEU B 1 156 ? -0.717 10.68 -2.1 1 98.69 156 LEU B C 1
ATOM 2886 O O . LEU B 1 156 ? -1.512 11.227 -1.331 1 98.69 156 LEU B O 1
ATOM 2890 N N . LYS B 1 157 ? -0.422 11.117 -3.312 1 98.44 157 LYS B N 1
ATOM 2891 C CA . LYS B 1 157 ? -1.072 12.32 -3.82 1 98.44 157 LYS B CA 1
ATOM 2892 C C . LYS B 1 157 ? -2.588 12.156 -3.857 1 98.44 157 LYS B C 1
ATOM 2894 O O . LYS B 1 157 ? -3.326 13.047 -3.436 1 98.44 157 LYS B O 1
ATOM 2899 N N . THR B 1 158 ? -3.055 11.016 -4.297 1 98.25 158 THR B N 1
ATOM 2900 C CA . THR B 1 158 ? -4.48 10.766 -4.473 1 98.25 158 THR B CA 1
ATOM 2901 C C . THR B 1 158 ? -5.188 10.695 -3.121 1 98.25 158 THR B C 1
ATOM 2903 O O . THR B 1 158 ? -6.211 11.352 -2.916 1 98.25 158 THR B O 1
ATOM 2906 N N . ILE B 1 159 ? -4.648 9.93 -2.133 1 98.69 159 ILE B N 1
ATOM 2907 C CA . ILE B 1 159 ? -5.32 9.719 -0.855 1 98.69 159 ILE B CA 1
ATOM 2908 C C . ILE B 1 159 ? -5.297 11.008 -0.036 1 98.69 159 ILE B C 1
ATOM 2910 O O . ILE B 1 159 ? -6.262 11.32 0.666 1 98.69 159 ILE B O 1
ATOM 2914 N N . LEU B 1 160 ? -4.156 11.789 -0.139 1 98.88 160 LEU B N 1
ATOM 2915 C CA . LEU B 1 160 ? -4.105 13.078 0.546 1 98.88 160 LEU B CA 1
ATOM 2916 C C . LEU B 1 160 ? -5.082 14.062 -0.079 1 98.88 160 LEU B C 1
ATOM 2918 O O . LEU B 1 160 ? -5.734 14.836 0.632 1 98.88 160 LEU B O 1
ATOM 2922 N N . GLY B 1 161 ? -5.172 14.008 -1.433 1 98.44 161 GLY B N 1
ATOM 2923 C CA . GLY B 1 161 ? -6.172 14.812 -2.113 1 98.44 161 GLY B CA 1
ATOM 2924 C C . GLY B 1 161 ? -7.59 14.484 -1.689 1 98.44 161 GLY B C 1
ATOM 2925 O O . GLY B 1 161 ? -8.406 15.391 -1.497 1 98.44 161 GLY B O 1
ATOM 2926 N N . PHE B 1 162 ? -7.844 13.227 -1.539 1 97.94 162 PHE B N 1
ATOM 2927 C CA . PHE B 1 162 ? -9.141 12.766 -1.057 1 97.94 162 PHE B CA 1
ATOM 2928 C C . PHE B 1 162 ? -9.461 13.383 0.302 1 97.94 162 PHE B C 1
ATOM 2930 O O . PHE B 1 162 ? -10.602 13.781 0.559 1 97.94 162 PHE B O 1
ATOM 2937 N N . MET B 1 163 ? -8.414 13.523 1.176 1 98.56 163 MET B N 1
ATOM 2938 C CA . MET B 1 163 ? -8.625 14.055 2.52 1 98.56 163 MET B CA 1
ATOM 2939 C C . MET B 1 163 ? -8.578 15.578 2.51 1 98.56 163 MET B C 1
ATOM 2941 O O . MET B 1 163 ? -8.742 16.219 3.553 1 98.56 163 MET B O 1
ATOM 2945 N N . GLY B 1 164 ? -8.25 16.203 1.316 1 98.5 164 GLY B N 1
ATOM 2946 C CA . GLY B 1 164 ? -8.383 17.656 1.191 1 98.5 164 GLY B CA 1
ATOM 2947 C C . GLY B 1 164 ? -7.051 18.359 1.031 1 98.5 164 GLY B C 1
ATOM 2948 O O . GLY B 1 164 ? -7.012 19.578 0.86 1 98.5 164 GLY B O 1
ATOM 2949 N N . VAL B 1 165 ? -5.961 17.625 1.093 1 98.69 165 VAL B N 1
ATOM 2950 C CA . VAL B 1 165 ? -4.645 18.219 0.911 1 98.69 165 VAL B CA 1
ATOM 2951 C C . VAL B 1 165 ? -4.352 18.391 -0.579 1 98.69 165 VAL B C 1
ATOM 2953 O O . VAL B 1 165 ? -3.93 17.438 -1.242 1 98.69 165 VAL B O 1
ATOM 2956 N N . GLU B 1 166 ? -4.445 19.516 -1.088 1 97.19 166 GLU B N 1
ATOM 2957 C CA . GLU B 1 166 ? -4.312 19.75 -2.523 1 97.19 166 GLU B CA 1
ATOM 2958 C C . GLU B 1 166 ? -2.912 20.25 -2.877 1 97.19 166 GLU B C 1
ATOM 2960 O O . GLU B 1 166 ? -2.443 20.047 -3.998 1 97.19 166 GLU B O 1
ATOM 2965 N N . ASP B 1 167 ? -2.277 20.969 -1.956 1 98.44 167 ASP B N 1
ATOM 2966 C CA . ASP B 1 167 ? -0.899 21.406 -2.16 1 98.44 167 ASP B CA 1
ATOM 2967 C C . ASP B 1 167 ? 0.084 20.281 -1.855 1 98.44 167 ASP B C 1
ATOM 2969 O O . ASP B 1 167 ? 0.528 20.125 -0.715 1 98.44 167 ASP B O 1
ATOM 2973 N N . PHE B 1 168 ? 0.358 19.484 -2.832 1 98.62 168 PHE B N 1
ATOM 2974 C CA . PHE B 1 168 ? 1.205 18.297 -2.732 1 98.62 168 PHE B CA 1
ATOM 2975 C C . PHE B 1 168 ? 2.414 18.422 -3.652 1 98.62 168 PHE B C 1
ATOM 2977 O O . PHE B 1 168 ? 2.266 18.625 -4.859 1 98.62 168 PHE B O 1
ATOM 2984 N N . GLN B 1 169 ? 3.6 18.312 -3.107 1 98.38 169 GLN B N 1
ATOM 2985 C CA . GLN B 1 169 ? 4.844 18.359 -3.865 1 98.38 169 GLN B CA 1
ATOM 2986 C C . GLN B 1 169 ? 5.645 17.078 -3.703 1 98.38 169 GLN B C 1
ATOM 2988 O O . GLN B 1 169 ? 5.359 16.266 -2.814 1 98.38 169 GLN B O 1
ATOM 2993 N N . THR B 1 170 ? 6.551 16.891 -4.594 1 98.25 170 THR B N 1
ATOM 2994 C CA . THR B 1 170 ? 7.398 15.703 -4.555 1 98.25 170 THR B CA 1
ATOM 2995 C C . THR B 1 170 ? 8.867 16.078 -4.758 1 98.25 170 THR B C 1
ATOM 2997 O O . THR B 1 170 ? 9.18 16.938 -5.59 1 98.25 170 THR B O 1
ATOM 3000 N N . ILE B 1 171 ? 9.75 15.555 -4 1 98.56 171 ILE B N 1
ATOM 3001 C CA . ILE B 1 171 ? 11.195 15.555 -4.188 1 98.56 171 ILE B CA 1
ATOM 3002 C C . ILE B 1 171 ? 11.688 14.125 -4.398 1 98.56 171 ILE B C 1
ATOM 3004 O O . ILE B 1 171 ? 11.523 13.266 -3.525 1 98.56 171 ILE B O 1
ATOM 3008 N N . THR B 1 172 ? 12.25 13.898 -5.539 1 97.62 172 THR B N 1
ATOM 3009 C CA . THR B 1 172 ? 12.625 12.516 -5.824 1 97.62 172 THR B CA 1
ATOM 3010 C C . THR B 1 172 ? 14.078 12.438 -6.27 1 97.62 172 THR B C 1
ATOM 3012 O O . THR B 1 172 ? 14.555 13.281 -7.031 1 97.62 172 THR B O 1
ATOM 3015 N N . ALA B 1 173 ? 14.859 11.547 -5.73 1 98.31 173 ALA B N 1
ATOM 3016 C CA . ALA B 1 173 ? 16.125 11.062 -6.281 1 98.31 173 ALA B CA 1
ATOM 3017 C C . ALA B 1 173 ? 15.938 9.711 -6.969 1 98.31 173 ALA B C 1
ATOM 3019 O O . ALA B 1 173 ? 15.617 8.719 -6.316 1 98.31 173 ALA B O 1
ATOM 3020 N N . GLN B 1 174 ? 16.156 9.648 -8.305 1 97.88 174 GLN B N 1
ATOM 3021 C CA . GLN B 1 174 ? 15.867 8.43 -9.047 1 97.88 174 GLN B CA 1
ATOM 3022 C C . GLN B 1 174 ? 17.141 7.848 -9.656 1 97.88 174 GLN B C 1
ATOM 3024 O O . GLN B 1 174 ? 18.203 8.477 -9.609 1 97.88 174 GLN B O 1
ATOM 3029 N N . ARG B 1 175 ? 17.047 6.633 -10.164 1 96.38 175 ARG B N 1
ATOM 3030 C CA . ARG B 1 175 ? 18.109 5.926 -10.867 1 96.38 175 ARG B CA 1
ATOM 3031 C C . ARG B 1 175 ? 19.266 5.586 -9.93 1 96.38 175 ARG B C 1
ATOM 3033 O O . ARG B 1 175 ? 20.422 5.539 -10.344 1 96.38 175 ARG B O 1
ATOM 3040 N N . LEU B 1 176 ? 18.922 5.367 -8.695 1 96.62 176 LEU B N 1
ATOM 3041 C CA . LEU B 1 176 ? 19.953 5.223 -7.676 1 96.62 176 LEU B CA 1
ATOM 3042 C C . LEU B 1 176 ? 20.562 3.828 -7.711 1 96.62 176 LEU B C 1
ATOM 3044 O O . LEU B 1 176 ? 21.641 3.6 -7.152 1 96.62 176 LEU B O 1
ATOM 3048 N N . ASP B 1 177 ? 19.828 2.85 -8.352 1 93.25 177 ASP B N 1
ATOM 3049 C CA . ASP B 1 177 ? 20.359 1.489 -8.406 1 93.25 177 ASP B CA 1
ATOM 3050 C C . ASP B 1 177 ? 20.766 1.119 -9.836 1 93.25 177 ASP B C 1
ATOM 3052 O O . ASP B 1 177 ? 20.984 -0.056 -10.133 1 93.25 177 ASP B O 1
ATOM 3056 N N . ILE B 1 178 ? 20.812 2.078 -10.719 1 92.56 178 ILE B N 1
ATOM 3057 C CA . ILE B 1 178 ? 21.234 1.836 -12.094 1 92.56 178 ILE B CA 1
ATOM 3058 C C . ILE B 1 178 ? 22.766 1.893 -12.18 1 92.56 178 ILE B C 1
AT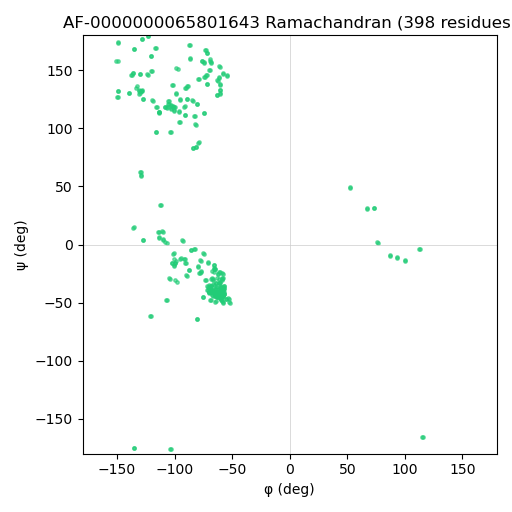OM 3060 O O . ILE B 1 178 ? 23.375 2.896 -11.805 1 92.56 178 ILE B O 1
ATOM 3064 N N . VAL B 1 179 ? 23.344 0.853 -12.672 1 90.75 179 VAL B N 1
ATOM 3065 C CA . VAL B 1 179 ? 24.797 0.747 -12.781 1 90.75 179 VAL B CA 1
ATOM 3066 C C . VAL B 1 179 ? 25.328 1.86 -13.68 1 90.75 179 VAL B C 1
ATOM 3068 O O . VAL B 1 179 ? 24.781 2.115 -14.75 1 90.75 179 VAL B O 1
ATOM 3071 N N . GLY B 1 180 ? 26.344 2.586 -13.203 1 93.38 180 GLY B N 1
ATOM 3072 C CA . GLY B 1 180 ? 27 3.605 -14.008 1 93.38 180 GLY B CA 1
ATOM 3073 C C . GLY B 1 180 ? 26.531 5.012 -13.68 1 93.38 180 GLY B C 1
ATOM 3074 O O . GLY B 1 180 ? 27.156 5.992 -14.102 1 93.38 180 GLY B O 1
ATOM 3075 N N . GLU B 1 181 ? 25.438 5.078 -12.938 1 95.56 181 GLU B N 1
ATOM 3076 C CA . GLU B 1 181 ? 24.922 6.395 -12.578 1 95.56 181 GLU B CA 1
ATOM 3077 C C . GLU B 1 181 ? 25.797 7.066 -11.531 1 95.56 181 GLU B C 1
ATOM 3079 O O . GLU B 1 181 ? 26.438 6.391 -10.719 1 95.56 181 GLU B O 1
ATOM 3084 N N . ASP B 1 182 ? 25.891 8.383 -11.633 1 97.69 182 ASP B N 1
ATOM 3085 C CA . ASP B 1 182 ? 26.578 9.195 -10.625 1 97.69 182 ASP B CA 1
ATOM 3086 C C . ASP B 1 182 ? 25.656 9.469 -9.43 1 97.69 182 ASP B C 1
ATOM 3088 O O . ASP B 1 182 ? 25.047 10.531 -9.336 1 97.69 182 ASP B O 1
ATOM 3092 N N . VAL B 1 183 ? 25.562 8.578 -8.5 1 97.19 183 VAL B N 1
ATOM 3093 C CA . VAL B 1 183 ? 24.656 8.594 -7.359 1 97.19 183 VAL B CA 1
ATOM 3094 C C . VAL B 1 183 ? 24.891 9.852 -6.531 1 97.19 183 VAL B C 1
ATOM 3096 O O . VAL B 1 183 ? 23.938 10.484 -6.062 1 97.19 183 VAL B O 1
ATOM 3099 N N . GLU B 1 184 ? 26.156 10.219 -6.328 1 97.31 184 GLU B N 1
ATOM 3100 C CA . GLU B 1 184 ? 26.484 11.414 -5.562 1 97.31 184 GLU B CA 1
ATOM 3101 C C . GLU B 1 184 ? 25.859 12.664 -6.199 1 97.31 184 GLU B C 1
ATOM 3103 O O . GLU B 1 184 ? 25.312 13.516 -5.5 1 97.31 184 GLU B O 1
ATOM 3108 N N . LYS B 1 185 ? 26 12.727 -7.438 1 98.25 185 LYS B N 1
ATOM 3109 C CA . LYS B 1 185 ? 25.422 13.867 -8.148 1 98.25 185 LYS B CA 1
ATOM 3110 C C . LYS B 1 185 ? 23.906 13.867 -8.055 1 98.25 185 LYS B C 1
ATOM 3112 O O . LYS B 1 185 ? 23.297 14.922 -7.859 1 98.25 185 LYS B O 1
ATOM 3117 N N . ILE B 1 186 ? 23.281 12.688 -8.188 1 98.25 186 ILE B N 1
ATOM 3118 C CA . ILE B 1 186 ? 21.828 12.555 -8.094 1 98.25 186 ILE B CA 1
ATOM 3119 C C . ILE B 1 186 ? 21.359 13.039 -6.727 1 98.25 186 ILE B C 1
ATOM 3121 O O . ILE B 1 186 ? 20.422 13.836 -6.633 1 98.25 186 ILE B O 1
ATOM 3125 N N . ILE B 1 187 ? 22.031 12.609 -5.711 1 98.19 187 ILE B N 1
ATOM 3126 C CA . ILE B 1 187 ? 21.656 12.969 -4.344 1 98.19 187 ILE B CA 1
ATOM 3127 C C . ILE B 1 187 ? 21.891 14.461 -4.125 1 98.19 187 ILE B C 1
ATOM 3129 O O . ILE B 1 187 ? 21.047 15.141 -3.539 1 98.19 187 ILE B O 1
ATOM 3133 N N . SER B 1 188 ? 23 14.969 -4.586 1 98.38 188 SER B N 1
ATOM 3134 C CA . SER B 1 188 ? 23.312 16.391 -4.453 1 98.38 188 SER B CA 1
ATOM 3135 C C . SER B 1 188 ? 22.219 17.25 -5.09 1 98.38 188 SER B C 1
ATOM 3137 O O . SER B 1 188 ? 21.844 18.281 -4.531 1 98.38 188 SER B O 1
ATOM 3139 N N . ASN B 1 189 ? 21.766 16.844 -6.23 1 98.56 189 ASN B N 1
ATOM 3140 C CA . ASN B 1 189 ? 20.688 17.562 -6.895 1 98.56 189 ASN B CA 1
ATOM 3141 C C . ASN B 1 189 ? 19.406 17.531 -6.074 1 98.56 189 ASN B C 1
ATOM 3143 O O . ASN B 1 189 ? 18.719 18.547 -5.965 1 98.56 189 ASN B O 1
ATOM 3147 N N . ALA B 1 190 ? 19.094 16.391 -5.531 1 98.69 190 ALA B N 1
ATOM 3148 C CA . ALA B 1 190 ? 17.906 16.266 -4.688 1 98.69 190 ALA B CA 1
ATOM 3149 C C . ALA B 1 190 ? 18.031 17.125 -3.436 1 98.69 190 ALA B C 1
ATOM 3151 O O . ALA B 1 190 ? 17.047 17.688 -2.969 1 98.69 190 ALA B O 1
ATOM 3152 N N . LEU B 1 191 ? 19.219 17.203 -2.9 1 98.69 191 LEU B N 1
ATOM 3153 C CA . LEU B 1 191 ? 19.469 18.047 -1.733 1 98.69 191 LEU B CA 1
ATOM 3154 C C . LEU B 1 191 ? 19.219 19.516 -2.061 1 98.69 191 LEU B C 1
ATOM 3156 O O . LEU B 1 191 ? 18.625 20.25 -1.264 1 98.69 191 LEU B O 1
ATOM 3160 N N . LYS B 1 192 ? 19.656 19.938 -3.189 1 98.69 192 LYS B N 1
ATOM 3161 C CA . LYS B 1 192 ? 19.438 21.328 -3.613 1 98.69 192 LYS B CA 1
ATOM 3162 C C . LYS B 1 192 ? 17.953 21.609 -3.787 1 98.69 192 LYS B C 1
ATOM 3164 O O . LYS B 1 192 ? 17.469 22.672 -3.363 1 98.69 192 LYS B O 1
ATOM 3169 N N . GLU B 1 193 ? 17.281 20.672 -4.41 1 98.69 193 GLU B N 1
ATOM 3170 C CA . GLU B 1 193 ? 15.836 20.812 -4.562 1 98.69 193 GLU B CA 1
ATOM 3171 C C . GLU B 1 193 ? 15.133 20.875 -3.209 1 98.69 193 GLU B C 1
ATOM 3173 O O . GLU B 1 193 ? 14.234 21.703 -3.002 1 98.69 193 GLU B O 1
ATOM 3178 N N . ALA B 1 194 ? 15.523 20 -2.322 1 98.75 194 ALA B N 1
ATOM 3179 C CA . ALA B 1 194 ? 14.969 19.969 -0.972 1 98.75 194 ALA B CA 1
ATOM 3180 C C . ALA B 1 194 ? 15.18 21.312 -0.265 1 98.75 194 ALA B C 1
ATOM 3182 O O . ALA B 1 194 ? 14.281 21.797 0.432 1 98.75 194 ALA B O 1
ATOM 3183 N N . GLU B 1 195 ? 16.344 21.828 -0.443 1 98.5 195 GLU B N 1
ATOM 3184 C CA . GLU B 1 195 ? 16.656 23.125 0.152 1 98.5 195 GLU B CA 1
ATOM 3185 C C . GLU B 1 195 ? 15.719 24.219 -0.352 1 98.5 195 GLU B C 1
ATOM 3187 O O . GLU B 1 195 ? 15.148 24.969 0.443 1 98.5 195 GLU B O 1
ATOM 3192 N N . GLU B 1 196 ? 15.539 24.266 -1.595 1 98.5 196 GLU B N 1
ATOM 3193 C CA . GLU B 1 196 ? 14.703 25.297 -2.201 1 98.5 196 GLU B CA 1
ATOM 3194 C C . GLU B 1 196 ? 13.25 25.172 -1.765 1 98.5 196 GLU B C 1
ATOM 3196 O O . GLU B 1 196 ? 12.594 26.156 -1.436 1 98.5 196 GLU B O 1
ATOM 3201 N N . ILE B 1 197 ? 12.758 23.953 -1.729 1 98.62 197 ILE B N 1
ATOM 3202 C CA . ILE B 1 197 ? 11.367 23.719 -1.345 1 98.62 197 ILE B CA 1
ATOM 3203 C C . ILE B 1 197 ? 11.195 24 0.147 1 98.62 197 ILE B C 1
ATOM 3205 O O . ILE B 1 197 ? 10.195 24.594 0.562 1 98.62 197 ILE B O 1
ATOM 3209 N N . ALA B 1 198 ? 12.125 23.578 0.929 1 98.75 198 ALA B N 1
ATOM 3210 C CA . ALA B 1 198 ? 12.062 23.75 2.379 1 98.75 198 ALA B CA 1
ATOM 3211 C C . ALA B 1 198 ? 11.938 25.219 2.756 1 98.75 198 ALA B C 1
ATOM 3213 O O . ALA B 1 198 ? 11.203 25.578 3.678 1 98.75 198 ALA B O 1
ATOM 3214 N N . LYS B 1 199 ? 12.664 26.141 2.031 1 98.19 199 LYS B N 1
ATOM 3215 C CA . LYS B 1 199 ? 12.688 27.578 2.318 1 98.19 199 LYS B CA 1
ATOM 3216 C C . LYS B 1 199 ? 11.297 28.188 2.201 1 98.19 199 LYS B C 1
ATOM 3218 O O . LYS B 1 199 ? 10.938 29.078 2.973 1 98.19 199 LYS B O 1
ATOM 3223 N N . ARG B 1 200 ? 10.492 27.609 1.264 1 97 200 ARG B N 1
ATOM 3224 C CA . ARG B 1 200 ? 9.219 28.234 0.953 1 97 200 ARG B CA 1
ATOM 3225 C C . ARG B 1 200 ? 8.047 27.359 1.379 1 97 200 ARG B C 1
ATOM 3227 O O . ARG B 1 200 ? 6.891 27.672 1.107 1 97 200 ARG B O 1
ATOM 3234 N N . PHE B 1 201 ? 8.352 26.344 2.02 1 97.44 201 PHE B N 1
ATOM 3235 C CA . PHE B 1 201 ? 7.32 25.359 2.318 1 97.44 201 PHE B CA 1
ATOM 3236 C C . PHE B 1 201 ? 6.383 25.875 3.404 1 97.44 201 PHE B C 1
ATOM 3238 O O . PHE B 1 201 ? 5.207 25.516 3.441 1 97.44 201 PHE B O 1
#